Protein AF-D0LLI3-F1 (afdb_monomer_lite)

Secondary structure (DSSP, 8-state):
------------------PPPPTTHHHHHHHHHHHHHHHHHTTT---------------------------------------------------PPP------------------------PPPPPP-HHHHHHHHHHHHHHHHHHHHHHHHHHHHHHHHHHHHHHHHHS-TTSTT-S--TTS-TTS-----B-PPTTTTPPPPPTTS-SEEEEEES-HHHHHHHHHHHTT-HHHH--TT-EEEEE----SS--GGGSSS--HHHHHHHHHHHHHTT-SEEEEE---SS-HHHHHHHTSHHHHHHHTTPEEE---GGGEEEEE-TT-SS-SEEEEE-GGGTT--EEEEEEEEEEETTTEEESHHHHGGGGB-SSGGGGGGGHHHHHHHHHHH---SEEEEEEEEEE-SSTTT---GGGEEEEEEEEEES-HHHHHHHIIIIIS--TTSPPPTHHHHHHHTTS--S-GGGS-EEEEEE-

Structure (mmCIF, N/CA/C/O backbone):
data_AF-D0LLI3-F1
#
_entry.id   AF-D0LLI3-F1
#
loop_
_atom_site.group_PDB
_atom_site.id
_atom_site.type_symbol
_atom_site.label_atom_id
_atom_site.label_alt_id
_atom_site.label_comp_id
_atom_site.label_asym_id
_atom_site.label_entity_id
_atom_site.label_seq_id
_atom_site.pdbx_PDB_ins_code
_atom_site.Cartn_x
_atom_site.Cartn_y
_atom_site.Cartn_z
_atom_site.occupancy
_atom_site.B_iso_or_equiv
_atom_site.auth_seq_id
_atom_site.auth_comp_id
_atom_site.auth_asym_id
_atom_site.auth_atom_id
_atom_site.pdbx_PDB_model_num
ATOM 1 N N . MET A 1 1 ? -37.579 -16.967 -63.884 1.00 35.66 1 MET A N 1
ATOM 2 C CA . MET A 1 1 ? -38.031 -18.266 -63.327 1.00 35.66 1 MET A CA 1
ATOM 3 C C . MET A 1 1 ? -37.122 -18.547 -62.142 1.00 35.66 1 MET A C 1
ATOM 5 O O . MET A 1 1 ? -35.935 -18.631 -62.383 1.00 35.66 1 MET A O 1
ATOM 9 N N . SER A 1 2 ? -37.506 -18.550 -60.866 1.00 36.53 2 SER A N 1
ATOM 10 C CA . SER A 1 2 ? -38.772 -18.654 -60.116 1.00 36.53 2 SER A CA 1
ATOM 11 C C . SER A 1 2 ? -38.599 -17.762 -58.862 1.00 36.53 2 SER A C 1
ATOM 13 O O . SER A 1 2 ? -37.540 -17.845 -58.255 1.00 36.53 2 SER A O 1
ATOM 15 N N . LYS A 1 3 ? -39.423 -16.723 -58.608 1.00 37.22 3 LYS A N 1
ATOM 16 C CA . LYS A 1 3 ? -40.621 -16.699 -57.714 1.00 37.22 3 LYS A CA 1
ATOM 17 C C . LYS A 1 3 ? -40.335 -17.315 -56.329 1.00 37.22 3 LYS A C 1
ATOM 19 O O . LYS A 1 3 ? -39.860 -18.443 -56.312 1.00 37.22 3 LYS A O 1
ATOM 24 N N . ARG A 1 4 ? -40.670 -16.749 -55.162 1.00 38.72 4 ARG A N 1
ATOM 25 C CA . ARG A 1 4 ? -41.507 -15.624 -54.653 1.00 38.72 4 ARG A CA 1
ATOM 26 C C . ARG A 1 4 ? -41.406 -15.765 -53.091 1.00 38.72 4 ARG A C 1
ATOM 28 O O . ARG A 1 4 ? -40.987 -16.831 -52.657 1.00 38.72 4 ARG A O 1
ATOM 35 N N . ASP A 1 5 ? -41.628 -14.819 -52.180 1.00 38.09 5 ASP A N 1
ATOM 36 C CA . ASP A 1 5 ? -42.757 -13.908 -51.976 1.00 38.09 5 ASP A CA 1
ATOM 37 C C . ASP A 1 5 ? -42.374 -12.732 -51.053 1.00 38.09 5 ASP A C 1
ATOM 39 O O . ASP A 1 5 ? -41.508 -12.837 -50.180 1.00 38.09 5 ASP A O 1
ATOM 43 N N . ASP A 1 6 ? -43.093 -11.637 -51.278 1.00 40.72 6 ASP A N 1
ATOM 44 C CA . ASP A 1 6 ? -43.148 -10.378 -50.545 1.00 40.72 6 ASP A CA 1
ATOM 45 C C . ASP A 1 6 ? -43.890 -10.512 -49.197 1.00 40.72 6 ASP A C 1
ATOM 47 O O . ASP A 1 6 ? -44.783 -11.348 -49.061 1.00 40.72 6 ASP A O 1
ATOM 51 N N . ASN A 1 7 ? -43.648 -9.596 -48.248 1.00 30.84 7 ASN A N 1
ATOM 52 C CA . ASN A 1 7 ? -44.745 -8.713 -47.841 1.00 30.84 7 ASN A CA 1
ATOM 53 C C . ASN A 1 7 ? -44.299 -7.431 -47.125 1.00 30.84 7 ASN A C 1
ATOM 55 O O . ASN A 1 7 ? -43.418 -7.402 -46.269 1.00 30.84 7 ASN A O 1
ATOM 59 N N . ASN A 1 8 ? -44.986 -6.387 -47.562 1.00 32.47 8 ASN A N 1
ATOM 60 C CA . ASN A 1 8 ? -44.958 -4.973 -47.241 1.00 32.47 8 ASN A CA 1
ATOM 61 C C . ASN A 1 8 ? -45.683 -4.695 -45.909 1.00 32.47 8 ASN A C 1
ATOM 63 O O . ASN A 1 8 ? -46.640 -5.398 -45.606 1.00 32.47 8 ASN A O 1
ATOM 67 N N . ASP A 1 9 ? -45.302 -3.642 -45.177 1.00 30.06 9 ASP A N 1
ATOM 68 C CA . ASP A 1 9 ? -46.307 -2.647 -44.782 1.00 30.06 9 ASP A CA 1
ATOM 69 C C . ASP A 1 9 ? -45.708 -1.318 -44.300 1.00 30.06 9 ASP A C 1
ATOM 71 O O . ASP A 1 9 ? -44.849 -1.221 -43.424 1.00 30.06 9 ASP A O 1
ATOM 75 N N . THR A 1 10 ? -46.222 -0.281 -44.943 1.00 37.00 10 THR A N 1
ATOM 76 C CA . THR A 1 10 ? -46.045 1.151 -44.735 1.00 37.00 10 THR A CA 1
ATOM 77 C C . THR A 1 10 ? -46.859 1.656 -43.546 1.00 37.00 10 THR A C 1
ATOM 79 O O . THR A 1 10 ? -48.039 1.334 -43.452 1.00 37.00 10 THR A O 1
ATOM 82 N N . PHE A 1 11 ? -46.308 2.578 -42.748 1.00 28.00 11 PHE A N 1
ATOM 83 C CA . PHE A 1 11 ? -47.122 3.599 -42.078 1.00 28.00 11 PHE A CA 1
ATOM 84 C C . PHE A 1 11 ? -46.347 4.919 -41.940 1.00 28.00 11 PHE A C 1
ATOM 86 O O . PHE A 1 11 ? -45.358 5.018 -41.217 1.00 28.00 11 PHE A O 1
ATOM 93 N N . ASP A 1 12 ? -46.804 5.918 -42.696 1.00 36.88 12 ASP A N 1
ATOM 94 C CA . ASP A 1 12 ? -46.447 7.334 -42.602 1.00 36.88 12 ASP A CA 1
ATOM 95 C C . ASP A 1 12 ? -47.264 7.972 -41.467 1.00 36.88 12 ASP A C 1
ATOM 97 O O . ASP A 1 12 ? -48.487 7.828 -41.419 1.00 36.88 12 ASP A O 1
ATOM 101 N N . SER A 1 13 ? -46.605 8.716 -40.579 1.00 30.36 13 SER A N 1
ATOM 102 C CA . SER A 1 13 ? -47.267 9.778 -39.824 1.00 30.36 13 SER A CA 1
ATOM 103 C C . SER A 1 13 ? -46.287 10.906 -39.503 1.00 30.36 13 SER A C 1
ATOM 105 O O . SER A 1 13 ? -45.462 10.823 -38.592 1.00 30.36 13 SER A O 1
ATOM 107 N N . ARG A 1 14 ? -46.424 11.985 -40.273 1.00 40.09 14 ARG A N 1
ATOM 108 C CA . ARG A 1 14 ? -45.896 13.334 -40.037 1.00 40.09 14 ARG A CA 1
ATOM 109 C C . ARG A 1 14 ? -46.151 13.820 -38.602 1.00 40.09 14 ARG A C 1
ATOM 111 O O . ARG A 1 14 ? -47.298 13.846 -38.169 1.00 40.09 14 ARG A O 1
ATOM 118 N N . MET A 1 15 ? -45.125 14.380 -37.956 1.00 28.41 15 MET A N 1
ATOM 119 C CA . MET A 1 15 ? -45.279 15.432 -36.940 1.00 28.41 15 MET A CA 1
ATOM 120 C C . MET A 1 15 ? -44.133 16.457 -37.028 1.00 28.41 15 MET A C 1
ATOM 122 O O . MET A 1 15 ? -42.990 16.191 -36.680 1.00 28.41 15 MET A O 1
ATOM 126 N N . THR A 1 16 ? -44.498 17.615 -37.583 1.00 31.19 16 THR A N 1
ATOM 127 C CA . THR A 1 16 ? -44.145 18.992 -37.188 1.00 31.19 16 THR A CA 1
ATOM 128 C C . THR A 1 16 ? -42.716 19.333 -36.741 1.00 31.19 16 THR A C 1
ATOM 130 O O . THR A 1 16 ? -42.268 19.002 -35.647 1.00 31.19 16 THR A O 1
ATOM 133 N N . LEU A 1 17 ? -42.090 20.158 -37.588 1.00 41.16 17 LEU A N 1
ATOM 134 C CA . LEU A 1 17 ? -40.984 21.077 -37.317 1.00 41.16 17 LEU A CA 1
ATOM 135 C C . LEU A 1 17 ? -41.130 21.808 -35.968 1.00 41.16 17 LEU A C 1
ATOM 137 O O . LEU A 1 17 ? -42.088 22.550 -35.766 1.00 41.16 17 LEU A O 1
ATOM 141 N N . GLY A 1 18 ? -40.127 21.641 -35.106 1.00 29.42 18 GLY A N 1
ATOM 142 C CA . GLY A 1 18 ? -39.834 22.479 -33.943 1.00 29.42 18 GLY A CA 1
ATOM 143 C C . GLY A 1 18 ? -38.375 22.941 -34.011 1.00 29.42 18 GLY A C 1
ATOM 144 O O . GLY A 1 18 ? -37.487 22.179 -34.393 1.00 29.42 18 GLY A O 1
ATOM 145 N N . GLU A 1 19 ? -38.161 24.220 -33.734 1.00 36.53 19 GLU A N 1
ATOM 146 C CA . GLU A 1 19 ? -36.972 25.029 -34.009 1.00 36.53 19 GLU A CA 1
ATOM 147 C C . GLU A 1 19 ? -35.655 24.475 -33.424 1.00 36.53 19 GLU A C 1
ATOM 149 O O . GLU A 1 19 ? -35.576 24.059 -32.269 1.00 36.53 19 GLU A O 1
ATOM 154 N N . ARG A 1 20 ? -34.577 24.515 -34.225 1.00 38.81 20 ARG A N 1
ATOM 155 C CA . ARG A 1 20 ? -33.202 24.231 -33.773 1.00 38.81 20 ARG A CA 1
ATOM 156 C C . ARG A 1 20 ? -32.602 25.485 -33.114 1.00 38.81 20 ARG A C 1
ATOM 158 O O . ARG A 1 20 ? -32.649 26.544 -33.742 1.00 38.81 20 ARG A O 1
ATOM 165 N N . PRO A 1 21 ? -31.961 25.396 -31.932 1.00 37.84 21 PRO A N 1
ATOM 166 C CA . PRO A 1 21 ? -31.249 26.529 -31.350 1.00 37.84 21 PRO A CA 1
ATOM 167 C C . PRO A 1 21 ? -30.024 26.906 -32.192 1.00 37.84 21 PRO A C 1
ATOM 169 O O . PRO A 1 21 ? -29.335 26.056 -32.758 1.00 37.84 21 PRO A O 1
ATOM 172 N N . SER A 1 22 ? -29.773 28.209 -32.274 1.00 46.94 22 SER A N 1
ATOM 173 C CA . SER A 1 22 ? -28.801 28.850 -33.151 1.00 46.94 22 SER A CA 1
ATOM 174 C C . SER A 1 22 ? -27.351 28.416 -32.893 1.00 46.94 22 SER A C 1
ATOM 176 O O . SER A 1 22 ? -26.806 28.493 -31.792 1.00 46.94 22 SER A O 1
ATOM 178 N N . ASN A 1 23 ? -26.696 28.023 -33.985 1.00 59.44 23 ASN A N 1
ATOM 179 C CA . ASN A 1 23 ? -25.307 27.582 -34.105 1.00 59.44 23 ASN A CA 1
ATOM 180 C C . ASN A 1 23 ? -24.288 28.737 -33.950 1.00 59.44 23 ASN A C 1
ATOM 182 O O . ASN A 1 23 ? -23.355 28.865 -34.735 1.00 59.44 23 ASN A O 1
ATOM 186 N N . LYS A 1 24 ? -24.494 29.642 -32.984 1.00 53.47 24 LYS A N 1
ATOM 187 C CA . LYS A 1 24 ? -23.617 30.807 -32.776 1.00 53.47 24 LYS A CA 1
ATOM 188 C C . LYS A 1 24 ? -22.540 30.517 -31.730 1.00 53.47 24 LYS A C 1
ATOM 190 O O . LYS A 1 24 ? -21.376 30.800 -31.971 1.00 53.47 24 LYS A O 1
ATOM 195 N N . ALA A 1 25 ? -22.896 29.846 -30.633 1.00 48.28 25 ALA A N 1
ATOM 196 C CA . ALA A 1 25 ? -21.952 29.496 -29.567 1.00 48.28 25 ALA A CA 1
ATOM 197 C C . ALA A 1 25 ? -20.926 28.428 -29.992 1.00 48.28 25 ALA A C 1
ATOM 199 O O . ALA A 1 25 ? -19.744 28.539 -29.670 1.00 48.28 25 ALA A O 1
ATOM 200 N N . ALA A 1 26 ? -21.354 27.425 -30.768 1.00 54.72 26 ALA A N 1
ATOM 201 C CA . ALA A 1 26 ? -20.454 26.393 -31.285 1.00 54.72 26 ALA A CA 1
ATOM 202 C C . ALA A 1 26 ? -19.483 26.951 -32.340 1.00 54.72 26 ALA A C 1
ATOM 204 O O . ALA A 1 26 ? -18.315 26.566 -32.367 1.00 54.72 26 ALA A O 1
ATOM 205 N N . GLN A 1 27 ? -19.931 27.920 -33.146 1.00 64.88 27 GLN A N 1
ATOM 206 C CA . GLN A 1 27 ? -19.074 28.599 -34.114 1.00 64.88 27 GLN A CA 1
ATOM 207 C C . GLN A 1 27 ? -18.045 29.506 -33.419 1.00 64.88 27 GLN A C 1
ATOM 209 O O . GLN A 1 27 ? -16.862 29.437 -33.737 1.00 64.88 27 GLN A O 1
ATOM 214 N N . THR A 1 28 ? -18.455 30.259 -32.389 1.00 68.00 28 THR A N 1
ATOM 215 C CA . THR A 1 28 ? -17.542 31.086 -31.580 1.00 68.00 28 THR A CA 1
ATOM 216 C C . THR A 1 28 ? -16.467 30.253 -30.875 1.00 68.00 28 THR A C 1
ATOM 218 O O . THR A 1 28 ? -15.308 30.663 -30.826 1.00 68.00 28 THR A O 1
ATOM 221 N N . ALA A 1 29 ? -16.809 29.059 -30.380 1.00 55.53 29 ALA A N 1
ATOM 222 C CA . ALA A 1 29 ? -15.833 28.149 -29.780 1.00 55.53 29 ALA A CA 1
ATOM 223 C C . ALA A 1 29 ? -14.831 27.604 -30.814 1.00 55.53 29 ALA A C 1
ATOM 225 O O . ALA A 1 29 ? -13.637 27.501 -30.532 1.00 55.53 29 ALA A O 1
ATOM 226 N N . LEU A 1 30 ? -15.293 27.300 -32.030 1.00 67.75 30 LEU A N 1
ATOM 227 C CA . LEU A 1 30 ? -14.432 26.807 -33.105 1.00 67.75 30 LEU A CA 1
ATOM 228 C C . LEU A 1 30 ? -13.467 27.890 -33.616 1.00 67.75 30 LEU A C 1
ATOM 230 O O . LEU A 1 30 ? -12.306 27.598 -33.912 1.00 67.75 30 LEU A O 1
ATOM 234 N N . ASP A 1 31 ? -13.927 29.139 -33.679 1.00 75.31 31 ASP A N 1
ATOM 235 C CA . ASP A 1 31 ? -13.117 30.277 -34.113 1.00 75.31 31 ASP A CA 1
ATOM 236 C C . ASP A 1 31 ? -12.069 30.662 -33.051 1.00 75.31 31 ASP A C 1
ATOM 238 O O . ASP A 1 31 ? -10.921 30.946 -33.398 1.00 75.31 31 ASP A O 1
ATOM 242 N N . ALA A 1 32 ? -12.397 30.540 -31.758 1.00 62.16 32 ALA A N 1
ATOM 243 C CA . ALA A 1 32 ? -11.437 30.717 -30.664 1.00 62.16 32 ALA A CA 1
ATOM 244 C C . ALA A 1 32 ? -10.313 29.662 -30.691 1.00 62.16 32 ALA A C 1
ATOM 246 O O . ALA A 1 32 ? -9.138 29.992 -30.533 1.00 62.16 32 ALA A O 1
ATOM 247 N N . VAL A 1 33 ? -10.644 28.397 -30.974 1.00 66.62 33 VAL A N 1
ATOM 248 C CA . VAL A 1 33 ? -9.648 27.316 -31.104 1.00 66.62 33 VAL A CA 1
ATOM 249 C C . VAL A 1 33 ? -8.733 27.532 -32.316 1.00 66.62 33 VAL A C 1
ATOM 251 O O . VAL A 1 33 ? -7.535 27.242 -32.252 1.00 66.62 33 VAL A O 1
ATOM 254 N N . LYS A 1 34 ? -9.261 28.079 -33.418 1.00 72.06 34 LYS A N 1
ATOM 255 C CA . LYS A 1 34 ? -8.455 28.439 -34.595 1.00 72.06 34 LYS A CA 1
ATOM 256 C C . LYS A 1 34 ? -7.535 29.633 -34.327 1.00 72.06 34 LYS A C 1
ATOM 258 O O . LYS A 1 34 ? -6.388 29.593 -34.765 1.00 72.06 34 LYS A O 1
ATOM 263 N N . ALA A 1 35 ? -7.991 30.638 -33.577 1.00 70.00 35 ALA A N 1
ATOM 264 C CA . ALA A 1 35 ? -7.173 31.791 -33.195 1.00 70.00 35 ALA A CA 1
ATOM 265 C C . ALA A 1 35 ? -6.000 31.397 -32.277 1.00 70.00 35 ALA A C 1
ATOM 267 O O . ALA A 1 35 ? -4.876 31.847 -32.488 1.00 70.00 35 ALA A O 1
ATOM 268 N N . ILE A 1 36 ? -6.225 30.481 -31.326 1.00 62.50 36 ILE A N 1
ATOM 269 C CA . ILE A 1 36 ? -5.171 29.964 -30.435 1.00 62.50 36 ILE A CA 1
ATOM 270 C C . ILE A 1 36 ? -4.112 29.180 -31.226 1.00 62.50 36 ILE A C 1
ATOM 272 O O . ILE A 1 36 ? -2.918 29.373 -31.024 1.00 62.50 36 ILE A O 1
ATOM 276 N N . ARG A 1 37 ? -4.529 28.352 -32.193 1.00 60.56 37 ARG A N 1
ATOM 277 C CA . ARG A 1 37 ? -3.596 27.620 -33.071 1.00 60.56 37 ARG A CA 1
ATOM 278 C C . ARG A 1 37 ? -2.819 28.512 -34.041 1.00 60.56 37 ARG A C 1
ATOM 280 O O . ARG A 1 37 ? -1.744 28.111 -34.479 1.00 60.56 37 ARG A O 1
ATOM 287 N N . ALA A 1 38 ? -3.359 29.671 -34.409 1.00 61.62 38 ALA A N 1
ATOM 288 C CA . ALA A 1 38 ? -2.647 30.646 -35.230 1.00 61.62 38 ALA A CA 1
ATOM 289 C C . ALA A 1 38 ? -1.580 31.390 -34.408 1.00 61.62 38 ALA A C 1
ATOM 291 O O . ALA A 1 38 ? -0.468 31.565 -34.894 1.00 61.62 38 ALA A O 1
ATOM 292 N N . ALA A 1 39 ? -1.877 31.725 -33.147 1.00 51.75 39 ALA A N 1
ATOM 293 C CA . ALA A 1 39 ? -0.941 32.395 -32.241 1.00 51.75 39 ALA A CA 1
ATOM 294 C C . ALA A 1 39 ? 0.268 31.524 -31.832 1.00 51.75 39 ALA A C 1
ATOM 296 O O . ALA A 1 39 ? 1.325 32.061 -31.510 1.00 51.75 39 ALA A O 1
ATOM 297 N N . ASP A 1 40 ? 0.135 30.195 -31.877 1.00 51.06 40 ASP A N 1
ATOM 298 C CA . ASP A 1 40 ? 1.229 29.257 -31.575 1.00 51.06 40 ASP A CA 1
ATOM 299 C C . ASP A 1 40 ? 2.187 29.038 -32.760 1.00 51.06 40 ASP A C 1
ATOM 301 O O . ASP A 1 40 ? 3.337 28.655 -32.567 1.00 51.06 40 ASP A O 1
ATOM 305 N N . LYS A 1 41 ? 1.750 29.313 -33.999 1.00 46.97 41 LYS A N 1
ATOM 306 C CA . LYS A 1 41 ? 2.580 29.133 -35.205 1.00 46.97 41 LYS A CA 1
ATOM 307 C C . LYS A 1 41 ? 3.554 30.282 -35.482 1.00 46.97 41 LYS A C 1
ATOM 309 O O . LYS A 1 41 ? 4.481 30.086 -36.263 1.00 46.97 41 LYS A O 1
ATOM 314 N N . ASP A 1 42 ? 3.376 31.437 -34.841 1.00 45.00 42 ASP A N 1
ATOM 315 C CA . ASP A 1 42 ? 4.243 32.613 -35.020 1.00 45.00 42 ASP A CA 1
ATOM 316 C C . ASP A 1 42 ? 5.396 32.701 -34.001 1.00 45.00 42 ASP A C 1
ATOM 318 O O . ASP A 1 42 ? 6.234 33.595 -34.100 1.00 45.00 42 ASP A O 1
ATOM 322 N N . LYS A 1 43 ? 5.503 31.761 -33.048 1.00 44.88 43 LYS A N 1
ATOM 323 C CA . LYS A 1 43 ? 6.607 31.745 -32.067 1.00 44.88 43 LYS A CA 1
ATOM 324 C C . LYS A 1 43 ? 7.895 31.068 -32.549 1.00 44.88 43 LYS A C 1
ATOM 326 O O . LYS A 1 43 ? 8.932 31.273 -31.928 1.00 44.88 43 LYS A O 1
ATOM 331 N N . ASP A 1 44 ? 7.868 30.362 -33.680 1.00 44.09 44 ASP A N 1
ATOM 332 C CA . ASP A 1 44 ? 9.023 29.611 -34.206 1.00 44.09 44 ASP A CA 1
ATOM 333 C C . ASP A 1 44 ? 9.841 30.360 -35.282 1.00 44.09 44 ASP A C 1
ATOM 335 O O . ASP A 1 44 ? 10.590 29.749 -36.049 1.00 44.09 44 ASP A O 1
ATOM 339 N N . LYS A 1 45 ? 9.749 31.696 -35.365 1.00 42.75 45 LYS A N 1
ATOM 340 C CA . LYS A 1 45 ? 10.588 32.496 -36.280 1.00 42.75 45 LYS A CA 1
ATOM 341 C C . LYS A 1 45 ? 11.136 33.783 -35.650 1.00 42.75 45 LYS A C 1
ATOM 343 O O . LYS A 1 45 ? 10.569 34.847 -35.864 1.00 42.75 45 LYS A O 1
ATOM 348 N N . ALA A 1 46 ? 12.290 33.700 -34.979 1.00 35.22 46 ALA A N 1
ATOM 349 C CA . ALA A 1 46 ? 13.363 34.717 -35.004 1.00 35.22 46 ALA A CA 1
ATOM 350 C C . ALA A 1 46 ? 14.642 34.211 -34.282 1.00 35.22 46 ALA A C 1
ATOM 352 O O . ALA A 1 46 ? 14.530 33.352 -33.411 1.00 35.22 46 ALA A O 1
ATOM 353 N N . PRO A 1 47 ? 15.852 34.684 -34.658 1.00 38.06 47 PRO A N 1
ATOM 354 C CA . PRO A 1 47 ? 17.093 33.914 -34.543 1.00 38.06 47 PRO A CA 1
ATOM 355 C C . PRO A 1 47 ? 17.968 34.250 -33.322 1.00 38.06 47 PRO A C 1
ATOM 357 O O . PRO A 1 47 ? 17.826 35.284 -32.676 1.00 38.06 47 PRO A O 1
ATOM 360 N N . ALA A 1 48 ? 18.931 33.361 -33.065 1.00 43.88 48 ALA A N 1
ATOM 361 C CA . ALA A 1 48 ? 19.997 33.513 -32.082 1.00 43.88 48 ALA A CA 1
ATOM 362 C C . ALA A 1 48 ? 21.041 34.571 -32.490 1.00 43.88 48 ALA A C 1
ATOM 364 O O . ALA A 1 48 ? 21.604 34.474 -33.579 1.00 43.88 48 ALA A O 1
ATOM 365 N N . SER A 1 49 ? 21.378 35.496 -31.580 1.00 35.12 49 SER A N 1
ATOM 366 C CA . SER A 1 49 ? 22.725 36.086 -31.471 1.00 35.12 49 SER A CA 1
ATOM 367 C C . SER A 1 49 ? 22.927 36.895 -30.177 1.00 35.12 49 SER A C 1
ATOM 369 O O . SER A 1 49 ? 22.154 37.806 -29.901 1.00 35.12 49 SER A O 1
ATOM 371 N N . ALA A 1 50 ? 24.022 36.573 -29.479 1.00 32.28 50 ALA A N 1
ATOM 372 C CA . ALA A 1 50 ? 24.962 37.440 -28.753 1.00 32.28 50 ALA A CA 1
ATOM 373 C C . ALA A 1 50 ? 24.461 38.506 -27.751 1.00 32.28 50 ALA A C 1
ATOM 375 O O . ALA A 1 50 ? 23.912 39.531 -28.141 1.00 32.28 50 ALA A O 1
ATOM 376 N N . ALA A 1 51 ? 24.880 38.357 -26.489 1.00 30.81 51 ALA A N 1
ATOM 377 C CA . ALA A 1 51 ? 25.499 39.449 -25.733 1.00 30.81 51 ALA A CA 1
ATOM 378 C C . ALA A 1 51 ? 26.382 38.884 -24.609 1.00 30.81 51 ALA A C 1
ATOM 380 O O . ALA A 1 51 ? 25.936 38.131 -23.746 1.00 30.81 51 ALA A O 1
ATOM 381 N N . ASP A 1 52 ? 27.649 39.253 -24.710 1.00 29.77 52 ASP A N 1
ATOM 382 C CA . ASP A 1 52 ? 28.766 38.996 -23.818 1.00 29.77 52 ASP A CA 1
ATOM 383 C C . ASP A 1 52 ? 28.803 39.996 -22.643 1.00 29.77 52 ASP A C 1
ATOM 385 O O . ASP A 1 52 ? 28.270 41.102 -22.741 1.00 29.77 52 ASP A O 1
ATOM 389 N N . ALA A 1 53 ? 29.597 39.621 -21.637 1.00 30.83 53 ALA A N 1
ATOM 390 C CA . ALA A 1 53 ? 30.448 40.472 -20.795 1.00 30.83 53 ALA A CA 1
ATOM 391 C C . ALA A 1 53 ? 29.967 41.115 -19.467 1.00 30.83 53 ALA A C 1
ATOM 393 O O . ALA A 1 53 ? 28.958 41.811 -19.376 1.00 30.83 53 ALA A O 1
ATOM 394 N N . ALA A 1 54 ? 30.920 40.994 -18.518 1.00 29.98 54 ALA A N 1
ATOM 395 C CA . ALA A 1 54 ? 31.243 41.780 -17.312 1.00 29.98 54 ALA A CA 1
ATOM 396 C C . ALA A 1 54 ? 30.693 41.254 -15.965 1.00 29.98 54 ALA A C 1
ATOM 398 O O . ALA A 1 54 ? 29.489 41.152 -15.789 1.00 29.98 54 ALA A O 1
ATOM 399 N N . ASN A 1 55 ? 31.480 40.984 -14.911 1.00 37.44 55 ASN A N 1
ATOM 400 C CA . ASN A 1 55 ? 32.934 40.990 -14.632 1.00 37.44 55 ASN A CA 1
ATOM 401 C C . ASN A 1 55 ? 33.151 40.307 -13.231 1.00 37.44 55 ASN A C 1
ATOM 403 O O . ASN A 1 55 ? 32.151 39.905 -12.634 1.00 37.44 55 ASN A O 1
ATOM 407 N N . PRO A 1 56 ? 34.375 40.142 -12.666 1.00 53.22 56 PRO A N 1
ATOM 408 C CA . PRO A 1 56 ? 34.748 39.029 -11.783 1.00 53.22 56 PRO A CA 1
ATOM 409 C C . PRO A 1 56 ? 35.171 39.493 -10.367 1.00 53.22 56 PRO A C 1
ATOM 411 O O . PRO A 1 56 ? 35.251 40.687 -10.101 1.00 53.22 56 PRO A O 1
ATOM 414 N N . SER A 1 57 ? 35.523 38.553 -9.480 1.00 31.83 57 SER A N 1
ATOM 415 C CA . SER A 1 57 ? 36.660 38.681 -8.536 1.00 31.83 57 SER A CA 1
ATOM 416 C C . SER A 1 57 ? 36.791 37.429 -7.653 1.00 31.83 57 SER A C 1
ATOM 418 O O . SER A 1 57 ? 35.857 37.105 -6.927 1.00 31.83 57 SER A O 1
ATOM 420 N N . ALA A 1 58 ? 37.935 36.740 -7.766 1.00 32.34 58 ALA A N 1
ATOM 421 C CA . ALA A 1 58 ? 38.950 36.493 -6.719 1.00 32.34 58 ALA A CA 1
ATOM 422 C C . ALA A 1 58 ? 38.618 35.308 -5.781 1.00 32.34 58 ALA A C 1
ATOM 424 O O . ALA A 1 58 ? 37.639 35.365 -5.052 1.00 32.34 58 ALA A O 1
ATOM 425 N N . ASP A 1 59 ? 39.240 34.129 -5.880 1.00 31.75 59 ASP A N 1
ATOM 426 C CA . ASP A 1 59 ? 40.659 33.708 -5.763 1.00 31.75 59 ASP A CA 1
ATOM 427 C C . ASP A 1 59 ? 41.075 33.332 -4.322 1.00 31.75 59 ASP A C 1
ATOM 429 O O . ASP A 1 59 ? 40.668 33.974 -3.357 1.00 31.75 59 ASP A O 1
ATOM 433 N N . ALA A 1 60 ? 41.910 32.285 -4.258 1.00 29.25 60 ALA A N 1
ATOM 434 C CA . ALA A 1 60 ? 42.607 31.642 -3.139 1.00 29.25 60 ALA A CA 1
ATOM 435 C C . ALA A 1 60 ? 41.731 30.884 -2.112 1.00 29.25 60 ALA A C 1
ATOM 437 O O . ALA A 1 60 ? 40.810 31.425 -1.522 1.00 29.25 60 ALA A O 1
ATOM 438 N N . GLY A 1 61 ? 41.928 29.596 -1.812 1.00 26.34 61 GLY A N 1
ATOM 439 C CA . GLY A 1 61 ? 43.140 28.782 -1.868 1.00 26.34 61 GLY A CA 1
ATOM 440 C C . GLY A 1 61 ? 43.674 28.574 -0.449 1.00 26.34 61 GLY A C 1
ATOM 441 O O . GLY A 1 61 ? 44.187 29.521 0.127 1.00 26.34 61 GLY A O 1
ATOM 442 N N . ALA A 1 62 ? 43.546 27.360 0.099 1.00 28.42 62 ALA A N 1
ATOM 443 C CA . ALA A 1 62 ? 44.527 26.705 0.979 1.00 28.42 62 ALA A CA 1
ATOM 444 C C . ALA A 1 62 ? 43.937 25.438 1.618 1.00 28.42 62 ALA A C 1
ATOM 446 O O . ALA A 1 62 ? 42.910 25.462 2.292 1.00 28.42 62 ALA A O 1
ATOM 447 N N . ALA A 1 63 ? 44.648 24.334 1.417 1.00 29.73 63 ALA A N 1
ATOM 448 C CA . ALA A 1 63 ? 44.552 23.109 2.193 1.00 29.73 63 ALA A CA 1
ATOM 449 C C . ALA A 1 63 ? 45.317 23.248 3.524 1.00 29.73 63 ALA A C 1
ATOM 451 O O . ALA A 1 63 ? 46.319 23.959 3.566 1.00 29.73 63 ALA A O 1
ATOM 452 N N . SER A 1 64 ? 44.912 22.521 4.572 1.00 29.12 64 SER A N 1
ATOM 453 C CA . SER A 1 64 ? 45.811 21.703 5.421 1.00 29.12 64 SER A CA 1
ATOM 454 C C . SER A 1 64 ? 45.080 21.042 6.607 1.00 29.12 64 SER A C 1
ATOM 456 O O . SER A 1 64 ? 44.480 21.691 7.453 1.00 29.12 64 SER A O 1
ATOM 458 N N . THR A 1 65 ? 45.099 19.708 6.567 1.00 29.42 65 THR A N 1
ATOM 459 C CA . THR A 1 65 ? 45.481 18.726 7.605 1.00 29.42 65 THR A CA 1
ATOM 460 C C . THR A 1 65 ? 45.604 19.109 9.090 1.00 29.42 65 THR A C 1
ATOM 462 O O . THR A 1 65 ? 46.335 20.021 9.446 1.00 29.42 65 THR A O 1
ATOM 465 N N . GLU A 1 66 ? 45.007 18.221 9.905 1.00 30.52 66 GLU A N 1
ATOM 466 C CA . GLU A 1 66 ? 45.514 17.561 11.131 1.00 30.52 66 GLU A CA 1
ATOM 467 C C . GLU A 1 66 ? 46.169 18.387 12.256 1.00 30.52 66 GLU A C 1
ATOM 469 O O . GLU A 1 66 ? 47.229 18.970 12.078 1.00 30.52 66 GLU A O 1
ATOM 474 N N . ALA A 1 67 ? 45.653 18.248 13.486 1.00 27.53 67 ALA A N 1
ATOM 475 C CA . ALA A 1 67 ? 46.292 17.434 14.534 1.00 27.53 67 ALA A CA 1
ATOM 476 C C . ALA A 1 67 ? 45.562 17.541 15.889 1.00 27.53 67 ALA A C 1
ATOM 478 O O . ALA A 1 67 ? 45.032 18.579 16.274 1.00 27.53 67 ALA A O 1
ATOM 479 N N . ARG A 1 68 ? 45.574 16.409 16.598 1.00 30.67 68 ARG A N 1
ATOM 480 C CA . ARG A 1 68 ? 45.192 16.184 18.000 1.00 30.67 68 ARG A CA 1
ATOM 481 C C . ARG A 1 68 ? 46.068 16.983 18.973 1.00 30.67 68 ARG A C 1
ATOM 483 O O . ARG A 1 68 ? 47.255 17.096 18.705 1.00 30.67 68 ARG A O 1
ATOM 490 N N . THR A 1 69 ? 45.538 17.282 20.163 1.00 30.30 69 THR A N 1
ATOM 491 C CA . THR A 1 69 ? 46.204 16.987 21.452 1.00 30.30 69 THR A CA 1
ATOM 492 C C . THR A 1 69 ? 45.190 16.935 22.594 1.00 30.30 69 THR A C 1
ATOM 494 O O . THR A 1 69 ? 44.335 17.810 22.717 1.00 30.30 69 THR A O 1
ATOM 497 N N . ASP A 1 70 ? 45.342 15.901 23.416 1.00 29.16 70 ASP A N 1
ATOM 498 C CA . ASP A 1 70 ? 44.738 15.681 24.728 1.00 29.16 70 ASP A CA 1
ATOM 499 C C . ASP A 1 70 ? 45.180 16.729 25.768 1.00 29.16 70 ASP A C 1
ATOM 501 O O . ASP A 1 70 ? 46.323 17.180 25.728 1.00 29.16 70 ASP A O 1
ATOM 505 N N . SER A 1 71 ? 44.348 16.998 26.781 1.00 30.86 71 SER A N 1
ATOM 506 C CA . SER A 1 71 ? 44.765 16.872 28.189 1.00 30.86 71 SER A CA 1
ATOM 507 C C . SER A 1 71 ? 43.551 16.833 29.129 1.00 30.86 71 SER A C 1
ATOM 509 O O . SER A 1 71 ? 42.474 17.345 28.827 1.00 30.86 71 SER A O 1
ATOM 511 N N . ALA A 1 72 ? 43.740 16.144 30.250 1.00 28.42 72 ALA A N 1
ATOM 512 C CA . ALA A 1 72 ? 42.764 15.812 31.275 1.00 28.42 72 ALA A CA 1
ATOM 513 C C . ALA A 1 72 ? 43.117 16.479 32.622 1.00 28.42 72 ALA A C 1
ATOM 515 O O . ALA A 1 72 ? 44.250 16.925 32.793 1.00 28.42 72 ALA A O 1
ATOM 516 N N . ALA A 1 73 ? 42.174 16.363 33.575 1.00 28.55 73 ALA A N 1
ATOM 517 C CA . ALA A 1 73 ? 42.286 16.583 35.033 1.00 28.55 73 ALA A CA 1
ATOM 518 C C . ALA A 1 73 ? 42.263 18.073 35.472 1.00 28.55 73 ALA A C 1
ATOM 520 O O . ALA A 1 73 ? 42.719 18.926 34.727 1.00 28.55 73 ALA A O 1
ATOM 521 N N . GLU A 1 74 ? 41.676 18.530 36.588 1.00 28.73 74 GLU A N 1
ATOM 522 C CA . GLU A 1 74 ? 41.372 18.026 37.948 1.00 28.73 74 GLU A CA 1
ATOM 523 C C . GLU A 1 74 ? 40.142 18.822 38.491 1.00 28.73 74 GLU A C 1
ATOM 525 O O . GLU A 1 74 ? 39.902 19.937 38.038 1.00 28.73 74 GLU A O 1
ATOM 530 N N . ALA A 1 75 ? 39.164 18.252 39.210 1.00 29.36 75 ALA A N 1
ATOM 531 C CA . ALA A 1 75 ? 39.054 17.944 40.654 1.00 29.36 75 ALA A CA 1
ATOM 532 C C . ALA A 1 75 ? 38.693 19.125 41.604 1.00 29.36 75 ALA A C 1
ATOM 534 O O . ALA A 1 75 ? 39.357 20.152 41.595 1.00 29.36 75 ALA A O 1
ATOM 535 N N . GLN A 1 76 ? 37.692 18.859 42.474 1.00 28.92 76 GLN A N 1
ATOM 536 C CA . GLN A 1 76 ? 37.310 19.527 43.748 1.00 28.92 76 GLN A CA 1
ATOM 537 C C . GLN A 1 76 ? 36.829 20.995 43.687 1.00 28.92 76 GLN A C 1
ATOM 539 O O . GLN A 1 76 ? 37.310 21.779 42.892 1.00 28.92 76 GLN A O 1
ATOM 544 N N . GLY A 1 77 ? 35.873 21.482 44.484 1.00 26.36 77 GLY A N 1
ATOM 545 C CA . GLY A 1 77 ? 35.175 21.020 45.689 1.00 26.36 77 GLY A CA 1
ATOM 546 C C . GLY A 1 77 ? 34.737 22.267 46.490 1.00 26.36 77 GLY A C 1
ATOM 547 O O . GLY A 1 77 ? 35.393 23.295 46.354 1.00 26.36 77 GLY A O 1
ATOM 548 N N . ASP A 1 78 ? 33.692 22.136 47.324 1.00 30.34 78 ASP A N 1
ATOM 549 C CA . ASP A 1 78 ? 33.283 23.067 48.408 1.00 30.34 78 ASP A CA 1
ATOM 550 C C . ASP A 1 78 ? 32.795 24.481 48.012 1.00 30.34 78 ASP A C 1
ATOM 552 O O . ASP A 1 78 ? 33.163 25.015 46.975 1.00 30.34 78 ASP A O 1
ATOM 556 N N . LYS A 1 79 ? 32.006 25.229 48.791 1.00 31.91 79 LYS A N 1
ATOM 557 C CA . LYS A 1 79 ? 30.985 25.047 49.842 1.00 31.91 79 LYS A CA 1
ATOM 558 C C . LYS A 1 79 ? 30.589 26.479 50.253 1.00 31.91 79 LYS A C 1
ATOM 560 O O . LYS A 1 79 ? 31.456 27.345 50.271 1.00 31.91 79 LYS A O 1
ATOM 565 N N . ASP A 1 80 ? 29.324 26.625 50.630 1.00 32.56 80 ASP A N 1
ATOM 566 C CA . ASP A 1 80 ? 28.777 27.497 51.681 1.00 32.56 80 ASP A CA 1
ATOM 567 C C . ASP A 1 80 ? 28.848 29.042 51.613 1.00 32.56 80 ASP A C 1
ATOM 569 O O . ASP A 1 80 ? 29.725 29.657 51.010 1.00 32.56 80 ASP A O 1
ATOM 573 N N . ASP A 1 81 ? 27.872 29.587 52.355 1.00 34.69 81 ASP A N 1
ATOM 574 C CA . ASP A 1 81 ? 27.664 30.939 52.893 1.00 34.69 81 ASP A CA 1
ATOM 575 C C . ASP A 1 81 ? 27.146 32.049 51.972 1.00 34.69 81 ASP A C 1
ATOM 577 O O . ASP A 1 81 ? 27.548 32.192 50.822 1.00 34.69 81 ASP A O 1
ATOM 581 N N . ASP A 1 82 ? 26.355 33.015 52.434 1.00 35.59 82 ASP A N 1
ATOM 582 C CA . ASP A 1 82 ? 25.366 33.220 53.516 1.00 35.59 82 ASP A CA 1
ATOM 583 C C . ASP A 1 82 ? 25.092 34.741 53.466 1.00 35.59 82 ASP A C 1
ATOM 585 O O . ASP A 1 82 ? 25.933 35.509 52.984 1.00 35.59 82 ASP A O 1
ATOM 589 N N . GLY A 1 83 ? 23.945 35.208 53.969 1.00 28.58 83 GLY A N 1
ATOM 590 C CA . GLY A 1 83 ? 23.755 36.643 54.232 1.00 28.58 83 GLY A CA 1
ATOM 591 C C . GLY A 1 83 ? 22.310 37.142 54.224 1.00 28.58 83 GLY A C 1
ATOM 592 O O . GLY A 1 83 ? 21.838 37.619 53.194 1.00 28.58 83 GLY A O 1
ATOM 593 N N . ASP A 1 84 ? 21.614 36.969 55.355 1.00 34.75 84 ASP A N 1
ATOM 594 C CA . ASP A 1 84 ? 21.146 38.027 56.290 1.00 34.75 84 ASP A CA 1
ATOM 595 C C . ASP A 1 84 ? 20.936 39.470 55.729 1.00 34.75 84 ASP A C 1
ATOM 597 O O . ASP A 1 84 ? 21.698 39.924 54.884 1.00 34.75 84 ASP A O 1
ATOM 601 N N . SER A 1 85 ? 19.994 40.323 56.162 1.00 34.91 85 SER A N 1
ATOM 602 C CA . SER A 1 85 ? 19.325 40.446 57.463 1.00 34.91 85 SER A CA 1
ATOM 603 C C . SER A 1 85 ? 18.184 41.511 57.462 1.00 34.91 85 SER A C 1
ATOM 605 O O . SER A 1 85 ? 18.070 42.327 56.546 1.00 34.91 85 SER A O 1
ATOM 607 N N . ASP A 1 86 ? 17.405 41.490 58.557 1.00 33.72 86 ASP A N 1
ATOM 608 C CA . ASP A 1 86 ? 16.797 42.596 59.343 1.00 33.72 86 ASP A CA 1
ATOM 609 C C . ASP A 1 86 ? 15.524 43.385 58.940 1.00 33.72 86 ASP A C 1
ATOM 611 O O . ASP A 1 86 ? 15.467 44.091 57.934 1.00 33.72 86 ASP A O 1
ATOM 615 N N . GLY A 1 87 ? 14.580 43.438 59.905 1.00 31.33 87 GLY A N 1
ATOM 616 C CA . GLY A 1 87 ? 14.064 44.720 60.430 1.00 31.33 87 GLY A CA 1
ATOM 617 C C . GLY A 1 87 ? 12.553 44.860 60.707 1.00 31.33 87 GLY A C 1
ATOM 618 O O . GLY A 1 87 ? 11.786 45.121 59.787 1.00 31.33 87 GLY A O 1
ATOM 619 N N . GLU A 1 88 ? 12.160 44.780 61.989 1.00 35.28 88 GLU A N 1
ATOM 620 C CA . GLU A 1 88 ? 10.874 45.169 62.637 1.00 35.28 88 GLU A CA 1
ATOM 621 C C . GLU A 1 88 ? 10.476 46.660 62.368 1.00 35.28 88 GLU A C 1
ATOM 623 O O . GLU A 1 88 ? 11.318 47.444 61.943 1.00 35.28 88 GLU A O 1
ATOM 628 N N . ASP A 1 89 ? 9.242 47.185 62.528 1.00 36.38 89 ASP A N 1
ATOM 629 C CA . ASP A 1 89 ? 8.405 47.200 63.743 1.00 36.38 89 ASP A CA 1
ATOM 630 C C . ASP A 1 89 ? 6.985 47.840 63.539 1.00 36.38 89 ASP A C 1
ATOM 632 O O . ASP A 1 89 ? 6.806 48.775 62.757 1.00 36.38 89 ASP A O 1
ATOM 636 N N . ASP A 1 90 ? 6.018 47.320 64.311 1.00 36.44 90 ASP A N 1
ATOM 637 C CA . ASP A 1 90 ? 4.843 47.882 65.033 1.00 36.44 90 ASP A CA 1
ATOM 638 C C . ASP A 1 90 ? 3.803 48.910 64.462 1.00 36.44 90 ASP A C 1
ATOM 640 O O . ASP A 1 90 ? 4.109 50.075 64.190 1.00 36.44 90 ASP A O 1
ATOM 644 N N . ARG A 1 91 ? 2.501 48.519 64.480 1.00 33.94 91 ARG A N 1
ATOM 645 C CA . ARG A 1 91 ? 1.373 49.097 65.288 1.00 33.94 91 ARG A CA 1
ATOM 646 C C . ARG A 1 91 ? -0.043 48.941 64.681 1.00 33.94 91 ARG A C 1
ATOM 648 O O . ARG A 1 91 ? -0.334 49.482 63.620 1.00 33.94 91 ARG A O 1
ATOM 655 N N . GLY A 1 92 ? -0.982 48.417 65.490 1.00 29.84 92 GLY A N 1
ATOM 656 C CA . GLY A 1 92 ? -2.262 49.114 65.749 1.00 29.84 92 GLY A CA 1
ATOM 657 C C . GLY A 1 92 ? -3.623 48.460 65.412 1.00 29.84 92 GLY A C 1
ATOM 658 O O . GLY A 1 92 ? -4.101 48.565 64.290 1.00 29.84 92 GLY A O 1
ATOM 659 N N . ALA A 1 93 ? -4.314 48.036 66.484 1.00 33.12 93 ALA A N 1
ATOM 660 C CA . ALA A 1 93 ? -5.750 48.219 66.798 1.00 33.12 93 ALA A CA 1
ATOM 661 C C . ALA A 1 93 ? -6.815 47.136 66.466 1.00 33.12 93 ALA A C 1
ATOM 663 O O . ALA A 1 93 ? -7.117 46.799 65.325 1.00 33.12 93 ALA A O 1
ATOM 664 N N . GLU A 1 94 ? -7.450 46.694 67.561 1.00 36.03 94 GLU A N 1
ATOM 665 C CA . GLU A 1 94 ? -8.592 45.787 67.746 1.00 36.03 94 GLU A CA 1
ATOM 666 C C . GLU A 1 94 ? -9.951 46.384 67.327 1.00 36.03 94 GLU A C 1
ATOM 668 O O . GLU A 1 94 ? -10.164 47.589 67.473 1.00 36.03 94 GLU A O 1
ATOM 673 N N . HIS A 1 95 ? -10.939 45.534 66.994 1.00 35.72 95 HIS A N 1
ATOM 674 C CA . HIS A 1 95 ? -12.362 45.848 67.204 1.00 35.72 95 HIS A CA 1
ATOM 675 C C . HIS A 1 95 ? -13.234 44.618 67.524 1.00 35.72 95 HIS A C 1
ATOM 677 O O . HIS A 1 95 ? -13.144 43.564 66.900 1.00 35.72 95 HIS A O 1
ATOM 683 N N . ALA A 1 96 ? -14.073 44.811 68.545 1.00 37.56 96 ALA A N 1
ATOM 684 C CA . ALA A 1 96 ? -14.943 43.868 69.246 1.00 37.56 96 ALA A CA 1
ATOM 685 C C . ALA A 1 96 ? -16.369 43.773 68.632 1.00 37.56 96 ALA A C 1
ATOM 687 O O . ALA A 1 96 ? -16.723 44.599 67.788 1.00 37.56 96 ALA A O 1
ATOM 688 N N . PRO A 1 97 ? -17.226 42.818 69.062 1.00 43.72 97 PRO A N 1
ATOM 689 C CA . PRO A 1 97 ? -18.595 42.653 68.560 1.00 43.72 97 PRO A CA 1
ATOM 690 C C . PRO A 1 97 ? -19.633 43.414 69.414 1.00 43.72 97 PRO A C 1
ATOM 692 O O . PRO A 1 97 ? -19.386 43.658 70.598 1.00 43.72 97 PRO A O 1
ATOM 695 N N . PRO A 1 98 ? -20.835 43.737 68.892 1.00 49.19 98 PRO A N 1
ATOM 696 C CA . PRO A 1 98 ? -21.861 44.389 69.695 1.00 49.19 98 PRO A CA 1
ATOM 697 C C . PRO A 1 98 ? -22.887 43.409 70.285 1.00 49.19 98 PRO A C 1
ATOM 699 O O . PRO A 1 98 ? -23.412 42.516 69.620 1.00 49.19 98 PRO A O 1
ATOM 702 N N . THR A 1 99 ? -23.239 43.674 71.542 1.00 33.78 99 THR A N 1
ATOM 703 C CA . THR A 1 99 ? -24.504 43.299 72.188 1.00 33.78 99 THR A CA 1
ATOM 704 C C . THR A 1 99 ? -25.291 44.582 72.472 1.00 33.78 99 THR A C 1
ATOM 706 O O . THR A 1 99 ? -24.694 45.610 72.788 1.00 33.78 99 THR A O 1
ATOM 709 N N . VAL A 1 100 ? -26.626 44.541 72.396 1.00 39.69 100 VAL A N 1
ATOM 710 C CA . VAL A 1 100 ? -27.510 45.616 72.889 1.00 39.69 100 VAL A CA 1
ATOM 711 C C . VAL A 1 100 ? -28.601 45.016 73.779 1.00 39.69 100 VAL A C 1
ATOM 713 O O . VAL A 1 100 ? -29.157 43.958 73.491 1.00 39.69 100 VAL A O 1
ATOM 716 N N . LYS A 1 101 ? -28.855 45.714 74.891 1.00 31.67 101 LYS A N 1
ATOM 717 C CA . LYS A 1 101 ? -29.736 45.399 76.023 1.00 31.67 101 LYS A CA 1
ATOM 718 C C . LYS A 1 101 ? -31.063 46.187 75.984 1.00 31.67 101 LYS A C 1
ATOM 720 O O . LYS A 1 101 ? -31.079 47.332 75.560 1.00 31.67 101 LYS A O 1
ATOM 725 N N . HIS A 1 102 ? -32.089 45.557 76.575 1.00 31.11 102 HIS A N 1
ATOM 726 C CA . HIS A 1 102 ? -33.186 46.038 77.452 1.00 31.11 102 HIS A CA 1
ATOM 727 C C . HIS A 1 102 ? -34.128 47.214 77.115 1.00 31.11 102 HIS A C 1
ATOM 729 O O . HIS A 1 102 ? -33.689 48.342 76.939 1.00 31.11 102 HIS A O 1
ATOM 735 N N . ALA A 1 103 ? -35.439 46.948 77.296 1.00 31.05 103 ALA A N 1
ATOM 736 C CA . ALA A 1 103 ? -36.417 47.584 78.226 1.00 31.05 103 ALA A CA 1
ATOM 737 C C . ALA A 1 103 ? -37.860 47.360 77.684 1.00 31.05 103 ALA A C 1
ATOM 739 O O . ALA A 1 103 ? -38.036 47.376 76.476 1.00 31.05 103 ALA A O 1
ATOM 740 N N . ALA A 1 1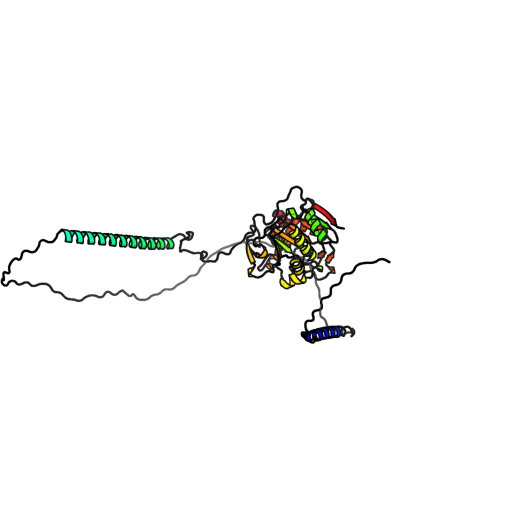04 ? -38.968 47.182 78.417 1.00 29.14 104 ALA A N 1
ATOM 741 C CA . ALA A 1 104 ? -39.309 47.081 79.839 1.00 29.14 104 ALA A CA 1
ATOM 742 C C . ALA A 1 104 ? -40.816 46.703 79.975 1.00 29.14 104 ALA A C 1
ATOM 744 O O . ALA A 1 104 ? -41.552 46.774 78.991 1.00 29.14 104 ALA A O 1
ATOM 745 N N . LYS A 1 105 ? -41.244 46.467 81.233 1.00 31.81 105 LYS A N 1
ATOM 746 C CA . LYS A 1 105 ? -42.609 46.445 81.835 1.00 31.81 105 LYS A CA 1
ATOM 747 C C . LYS A 1 105 ? -43.208 45.048 82.076 1.00 31.81 105 LYS A C 1
ATOM 749 O O . LYS A 1 105 ? -43.591 44.379 81.131 1.00 31.81 105 LYS A O 1
ATOM 754 N N . THR A 1 106 ? -43.136 44.448 83.275 1.00 30.73 106 THR A N 1
ATOM 755 C CA . THR A 1 106 ? -43.717 44.749 84.619 1.00 30.73 106 THR A CA 1
ATOM 756 C C . THR A 1 106 ? -45.243 44.655 84.704 1.00 30.73 106 THR A C 1
ATOM 758 O O . THR A 1 106 ? -45.928 45.490 84.120 1.00 30.73 106 THR A O 1
ATOM 761 N N . GLY A 1 107 ? -45.751 43.737 85.541 1.00 30.16 107 GLY A N 1
ATOM 762 C CA . GLY A 1 107 ? -47.091 43.843 86.133 1.00 30.16 107 GLY A CA 1
ATOM 763 C C . GLY A 1 107 ? -47.753 42.522 86.548 1.00 30.16 107 GLY A C 1
ATOM 764 O O . GLY A 1 107 ? -48.424 41.895 85.743 1.00 30.16 107 GLY A O 1
ATOM 765 N N . THR A 1 108 ? -47.634 42.165 87.826 1.00 31.84 108 THR A N 1
ATOM 766 C CA . THR A 1 108 ? -48.573 41.358 88.645 1.00 31.84 108 THR A CA 1
ATOM 767 C C . THR A 1 108 ? -48.337 41.778 90.102 1.00 31.84 108 THR A C 1
ATOM 769 O O . THR A 1 108 ? -47.207 42.192 90.380 1.00 31.84 108 THR A O 1
ATOM 772 N N . PRO A 1 109 ? -49.241 41.560 91.077 1.00 51.03 109 PRO A N 1
ATOM 773 C CA . PRO A 1 109 ? -50.693 41.300 91.049 1.00 51.03 109 PRO A CA 1
ATOM 774 C C . PRO A 1 109 ? -51.466 42.210 92.050 1.00 51.03 109 PRO A C 1
ATOM 776 O O . PRO A 1 109 ? -50.849 42.841 92.899 1.00 51.03 109 PRO A O 1
ATOM 779 N N . GLU A 1 110 ? -52.805 42.219 92.046 1.00 31.55 110 GLU A N 1
ATOM 780 C CA . GLU A 1 110 ? -53.564 42.559 93.267 1.00 31.55 110 GLU A CA 1
ATOM 781 C C . GLU A 1 110 ? -54.971 41.945 93.264 1.00 31.55 110 GLU A C 1
ATOM 783 O O . GLU A 1 110 ? -55.596 41.771 92.218 1.00 31.55 110 GLU A O 1
ATOM 788 N N . ALA A 1 111 ? -55.427 41.563 94.455 1.00 34.50 111 ALA A N 1
ATOM 789 C CA . ALA A 1 111 ? -56.628 40.794 94.741 1.00 34.50 111 ALA A CA 1
ATOM 790 C C . ALA A 1 111 ? -57.569 41.591 95.653 1.00 34.50 111 ALA A C 1
ATOM 792 O O . ALA A 1 111 ? -57.095 42.112 96.656 1.00 34.50 111 ALA A O 1
ATOM 793 N N . THR A 1 112 ? -58.886 41.559 95.393 1.00 31.95 112 THR A N 1
ATOM 794 C CA . THR A 1 112 ? -59.933 41.834 96.404 1.00 31.95 112 THR A CA 1
ATOM 795 C C . THR A 1 112 ? -61.260 41.124 96.034 1.00 31.95 112 THR A C 1
ATOM 797 O O . THR A 1 112 ? -61.649 41.172 94.867 1.00 31.95 112 THR A O 1
ATOM 800 N N . PRO A 1 113 ? -61.969 40.460 96.977 1.00 47.06 113 PRO A N 1
ATOM 801 C CA . PRO A 1 113 ? -63.281 39.802 96.780 1.00 47.06 113 PRO A CA 1
ATOM 802 C C . PRO A 1 113 ? -64.444 40.683 97.320 1.00 47.06 113 PRO A C 1
ATOM 804 O O . PRO A 1 113 ? -64.187 41.823 97.702 1.00 47.06 113 PRO A O 1
ATOM 807 N N . PRO A 1 114 ? -65.673 40.173 97.578 1.00 54.38 114 PRO A N 1
ATOM 808 C CA . PRO A 1 114 ? -66.638 39.403 96.773 1.00 54.38 114 PRO A CA 1
ATOM 809 C C . PRO A 1 114 ? -67.987 40.168 96.611 1.00 54.38 114 PRO A C 1
ATOM 811 O O . PRO A 1 114 ? -68.228 41.171 97.277 1.00 54.38 114 PRO A O 1
ATOM 814 N N . GLY A 1 115 ? -68.930 39.675 95.790 1.00 30.84 115 GLY A N 1
ATOM 815 C CA . GLY A 1 115 ? -70.267 40.287 95.691 1.00 30.84 115 GLY A CA 1
ATOM 816 C C . GLY A 1 115 ? -71.350 39.437 95.015 1.00 30.84 115 GLY A C 1
ATOM 817 O O . GLY A 1 115 ? -71.397 39.344 93.798 1.00 30.84 115 GLY A O 1
ATOM 818 N N . SER A 1 116 ? -72.219 38.856 95.851 1.00 33.69 116 SER A N 1
ATOM 819 C CA . SER A 1 116 ? -73.646 38.522 95.648 1.00 33.69 116 SER A CA 1
ATOM 820 C C . SER A 1 116 ? -74.132 37.753 94.399 1.00 33.69 116 SER A C 1
ATOM 822 O O . SER A 1 116 ? -74.329 38.304 93.323 1.00 33.69 116 SER A O 1
ATOM 824 N N . ALA A 1 117 ? -74.480 36.486 94.652 1.00 38.41 117 ALA A N 1
ATOM 825 C CA . ALA A 1 117 ? -75.730 35.792 94.308 1.00 38.41 117 ALA A CA 1
ATOM 826 C C . ALA A 1 117 ? -76.564 36.246 93.085 1.00 38.41 117 ALA A C 1
ATOM 828 O O . ALA A 1 117 ? -77.219 37.279 93.127 1.00 38.41 117 ALA A O 1
ATOM 829 N N . HIS A 1 118 ? -76.776 35.324 92.136 1.00 33.59 118 HIS A N 1
ATOM 830 C CA . HIS A 1 118 ? -78.138 34.909 91.778 1.00 33.59 118 HIS A CA 1
ATOM 831 C C . HIS A 1 118 ? -78.186 33.481 91.217 1.00 33.59 118 HIS A C 1
ATOM 833 O O . HIS A 1 118 ? -77.374 33.042 90.410 1.00 33.59 118 HIS A O 1
ATOM 839 N N . ARG A 1 119 ? -79.180 32.753 91.720 1.00 38.19 119 ARG A N 1
ATOM 840 C CA . ARG A 1 119 ? -79.528 31.353 91.485 1.00 38.19 119 ARG A CA 1
ATOM 841 C C . ARG A 1 119 ? -80.278 31.237 90.152 1.00 38.19 119 ARG A C 1
ATOM 843 O O . ARG A 1 119 ? -81.338 31.843 90.023 1.00 38.19 119 ARG A O 1
ATOM 850 N N . ALA A 1 120 ? -79.798 30.423 89.212 1.00 36.38 120 ALA A N 1
ATOM 851 C CA . ALA A 1 120 ? -80.570 30.029 88.032 1.00 36.38 120 ALA A CA 1
ATOM 852 C C . ALA A 1 120 ? -80.470 28.515 87.777 1.00 36.38 120 ALA A C 1
ATOM 854 O O . ALA A 1 120 ? -79.398 27.921 87.788 1.00 36.38 120 ALA A O 1
ATOM 855 N N . LYS A 1 121 ? -81.661 27.930 87.634 1.00 37.00 121 LYS A N 1
ATOM 856 C CA . LYS A 1 121 ? -82.054 26.529 87.434 1.00 37.00 121 LYS A CA 1
ATOM 857 C C . LYS A 1 121 ? -81.057 25.625 86.693 1.00 37.00 121 LYS A C 1
ATOM 859 O O . LYS A 1 121 ? -80.682 25.891 85.558 1.00 37.00 121 LYS A O 1
ATOM 864 N N . ALA A 1 122 ? -80.801 24.467 87.301 1.00 40.25 122 ALA A N 1
ATOM 865 C CA . ALA A 1 122 ? -80.243 23.290 86.650 1.00 40.25 122 ALA A CA 1
ATOM 866 C C . ALA A 1 122 ? -81.185 22.787 85.540 1.00 40.25 122 ALA A C 1
ATOM 868 O O . ALA A 1 122 ? -82.268 22.269 85.819 1.00 40.25 122 ALA A O 1
ATOM 869 N N . ALA A 1 123 ? -80.758 22.938 84.288 1.00 41.97 123 ALA A N 1
ATOM 870 C CA . ALA A 1 123 ? -81.261 22.169 83.160 1.00 41.97 123 ALA A CA 1
ATOM 871 C C . ALA A 1 123 ? -80.347 20.947 82.988 1.00 41.97 123 ALA A C 1
ATOM 873 O O . ALA A 1 123 ? -79.127 21.092 82.924 1.00 41.97 123 ALA A O 1
ATOM 874 N N . ARG A 1 124 ? -80.930 19.742 82.965 1.00 45.47 124 ARG A N 1
ATOM 875 C CA . ARG A 1 124 ? -80.214 18.503 82.631 1.00 45.47 124 ARG A CA 1
ATOM 876 C C . ARG A 1 124 ? -79.598 18.653 81.239 1.00 45.47 124 ARG A C 1
ATOM 878 O O . ARG A 1 124 ? -80.333 18.803 80.267 1.00 45.47 124 ARG A O 1
ATOM 885 N N . LEU A 1 125 ? -78.271 18.615 81.166 1.00 44.50 125 LEU A N 1
ATOM 886 C CA . LEU A 1 125 ? -77.536 18.422 79.919 1.00 44.50 125 LEU A CA 1
ATOM 887 C C . LEU A 1 125 ? -77.876 17.026 79.360 1.00 44.50 125 LEU A C 1
ATOM 889 O O . LEU A 1 125 ? -77.995 16.090 80.156 1.00 44.50 125 LEU A O 1
ATOM 893 N N . PRO A 1 126 ? -78.053 16.861 78.038 1.00 51.38 126 PRO A N 1
ATOM 894 C CA . PRO A 1 126 ? -78.049 15.535 77.440 1.00 51.38 126 PRO A CA 1
ATOM 895 C C . PRO A 1 126 ? -76.645 14.941 77.614 1.00 51.38 126 PRO A C 1
ATOM 897 O O . PRO A 1 126 ? -75.648 15.630 77.394 1.00 51.38 126 PRO A O 1
ATOM 900 N N . GLU A 1 127 ? -76.579 13.691 78.068 1.00 53.72 127 GLU A N 1
ATOM 901 C CA . GLU A 1 127 ? -75.334 12.919 78.150 1.00 53.72 127 GLU A CA 1
ATOM 902 C C . GLU A 1 127 ? -74.598 12.987 76.796 1.00 53.72 127 GLU A C 1
ATOM 904 O O . GLU A 1 127 ? -75.250 12.841 75.755 1.00 53.72 127 GLU A O 1
ATOM 909 N N . PRO A 1 128 ? -73.276 13.240 76.771 1.00 54.81 128 PRO A N 1
ATOM 910 C CA . PRO A 1 128 ? -72.520 13.267 75.529 1.00 54.81 128 PRO A CA 1
ATOM 911 C C . PRO A 1 128 ? -72.595 11.889 74.874 1.00 54.81 128 PRO A C 1
ATOM 913 O O . PRO A 1 128 ? -72.375 10.864 75.522 1.00 54.81 128 PRO A O 1
ATOM 916 N N . ASP A 1 129 ? -72.924 11.875 73.583 1.00 61.25 129 ASP A N 1
ATOM 917 C CA . ASP A 1 129 ? -73.043 10.662 72.782 1.00 61.25 129 ASP A CA 1
ATOM 918 C C . ASP A 1 129 ? -71.639 10.057 72.629 1.00 61.25 129 ASP A C 1
ATOM 920 O O . ASP A 1 129 ? -70.875 10.372 71.711 1.00 61.25 129 ASP A O 1
ATOM 924 N N . ALA A 1 130 ? -71.251 9.243 73.613 1.00 60.38 130 ALA A N 1
ATOM 925 C CA . ALA A 1 130 ? -69.893 8.741 73.792 1.00 60.38 130 ALA A CA 1
ATOM 926 C C . ALA A 1 130 ? -69.384 7.980 72.557 1.00 60.38 130 ALA A C 1
ATOM 928 O O . ALA A 1 130 ? -68.178 7.838 72.369 1.00 60.38 130 ALA A O 1
ATOM 929 N N . GLU A 1 131 ? -70.281 7.499 71.693 1.00 58.00 131 GLU A N 1
ATOM 930 C CA . GLU A 1 131 ? -69.942 6.876 70.416 1.00 58.00 131 GLU A CA 1
ATOM 931 C C . GLU A 1 131 ? -69.499 7.878 69.339 1.00 58.00 131 GLU A C 1
ATOM 933 O O . GLU A 1 131 ? -68.574 7.571 68.585 1.00 58.00 131 GLU A O 1
ATOM 938 N N . ALA A 1 132 ? -70.086 9.076 69.273 1.00 59.91 132 ALA A N 1
ATOM 939 C CA . ALA A 1 132 ? -69.702 10.111 68.310 1.00 59.91 132 ALA A CA 1
ATOM 940 C C . ALA A 1 132 ? -68.327 10.712 68.649 1.00 59.91 132 ALA A C 1
ATOM 942 O O . ALA A 1 132 ? -67.485 10.879 67.765 1.00 59.91 132 ALA A O 1
ATOM 943 N N . GLU A 1 133 ? -68.052 10.941 69.938 1.00 63.34 133 GLU A N 1
ATOM 944 C CA . GLU A 1 133 ? -66.725 11.361 70.408 1.00 63.34 133 GLU A CA 1
ATOM 945 C C . GLU A 1 133 ? -65.665 10.275 70.183 1.00 63.34 133 GLU A C 1
ATOM 947 O O . GLU A 1 133 ? -64.543 10.578 69.775 1.00 63.34 133 GLU A O 1
ATOM 952 N N . ARG A 1 134 ? -66.014 8.994 70.379 1.00 65.00 134 ARG A N 1
ATOM 953 C CA . ARG A 1 134 ? -65.115 7.864 70.085 1.00 65.00 134 ARG A CA 1
ATOM 954 C C . ARG A 1 134 ? -64.795 7.757 68.595 1.00 65.00 134 ARG A C 1
ATOM 956 O O . ARG A 1 134 ? -63.625 7.575 68.266 1.00 65.00 134 ARG A O 1
ATOM 963 N N . ARG A 1 135 ? -65.784 7.925 67.708 1.00 68.12 135 ARG A N 1
ATOM 964 C CA . ARG A 1 135 ? -65.585 7.931 66.246 1.00 68.12 135 ARG A CA 1
ATOM 965 C C . ARG A 1 135 ? -64.738 9.118 65.789 1.00 68.12 135 ARG A C 1
ATOM 967 O O . ARG A 1 135 ? -63.761 8.913 65.078 1.00 68.12 135 ARG A O 1
ATOM 974 N N . GLY A 1 136 ? -65.025 10.329 66.270 1.00 69.75 136 GLY A N 1
ATOM 975 C CA . GLY A 1 136 ? -64.212 11.515 65.974 1.00 69.75 136 GLY A CA 1
ATOM 976 C C . GLY A 1 136 ? -62.772 11.387 66.488 1.00 69.75 136 GLY A C 1
ATOM 977 O O . GLY A 1 136 ? -61.819 11.743 65.793 1.00 69.75 136 GLY A O 1
ATOM 978 N N . ALA A 1 137 ? -62.581 10.795 67.671 1.00 69.38 137 ALA A N 1
ATOM 979 C CA . ALA A 1 137 ? -61.256 10.491 68.205 1.00 69.38 137 ALA A CA 1
ATOM 980 C C . ALA A 1 137 ? -60.525 9.409 67.389 1.00 69.38 137 ALA A C 1
ATOM 982 O O . ALA A 1 137 ? -59.304 9.475 67.233 1.00 69.38 137 ALA A O 1
ATOM 983 N N . GLU A 1 138 ? -61.236 8.415 66.858 1.00 72.12 138 GLU A N 1
ATOM 984 C CA . GLU A 1 138 ? -60.678 7.358 66.011 1.00 72.12 138 GLU A CA 1
ATOM 985 C C . GLU A 1 138 ? -60.294 7.874 64.614 1.00 72.12 138 GLU A C 1
ATOM 987 O O . GLU A 1 138 ? -59.196 7.582 64.126 1.00 72.12 138 GLU A O 1
ATOM 992 N N . GLU A 1 139 ? -61.117 8.728 64.009 1.00 72.12 139 GLU A N 1
ATOM 993 C CA . GLU A 1 139 ? -60.821 9.423 62.753 1.00 72.12 139 GLU A CA 1
ATOM 994 C C . GLU A 1 139 ? -59.638 10.386 62.904 1.00 72.12 139 GLU A C 1
ATOM 996 O O . GLU A 1 139 ? -58.710 10.349 62.092 1.00 72.12 139 GLU A O 1
ATOM 1001 N N . ALA A 1 140 ? -59.589 11.168 63.988 1.00 72.19 140 ALA A N 1
ATOM 1002 C CA . ALA A 1 140 ? -58.459 12.041 64.304 1.00 72.19 140 ALA A CA 1
ATOM 1003 C C . ALA A 1 140 ? -57.161 11.243 64.523 1.00 72.19 140 ALA A C 1
ATOM 1005 O O . ALA A 1 140 ? -56.102 11.605 64.003 1.00 72.19 140 ALA A O 1
ATOM 1006 N N . ARG A 1 141 ? -57.226 10.101 65.225 1.00 75.06 141 ARG A N 1
ATOM 1007 C CA . ARG A 1 141 ? -56.087 9.174 65.382 1.00 75.06 141 ARG A CA 1
ATOM 1008 C C . ARG A 1 141 ? -55.645 8.586 64.042 1.00 75.06 141 ARG A C 1
ATOM 1010 O O . ARG A 1 141 ? -54.446 8.410 63.817 1.00 75.06 141 ARG A O 1
ATOM 1017 N N . THR A 1 142 ? -56.583 8.292 63.147 1.00 74.44 142 THR A N 1
ATOM 1018 C CA . THR A 1 142 ? -56.303 7.738 61.816 1.00 74.44 142 THR A CA 1
ATOM 1019 C C . THR A 1 142 ? -55.681 8.786 60.895 1.00 74.44 142 THR A C 1
ATOM 1021 O O . THR A 1 142 ? -54.651 8.511 60.274 1.00 74.44 142 THR A O 1
ATOM 1024 N N . GLN A 1 143 ? -56.204 10.015 60.879 1.00 74.88 143 GLN A N 1
ATOM 1025 C CA . GLN A 1 143 ? -55.596 11.140 60.169 1.00 74.88 143 GLN A CA 1
ATOM 1026 C C . GLN A 1 143 ? -54.201 11.469 60.707 1.00 74.88 143 GLN A C 1
ATOM 1028 O O . GLN A 1 143 ? -53.268 11.599 59.916 1.00 74.88 143 GLN A O 1
ATOM 1033 N N . ALA A 1 144 ? -54.011 11.503 62.029 1.00 78.50 144 ALA A N 1
ATOM 1034 C CA . ALA A 1 144 ? -52.698 11.708 62.640 1.00 78.50 144 ALA A CA 1
ATOM 1035 C C . ALA A 1 144 ? -51.700 10.601 62.251 1.00 78.50 144 ALA A C 1
ATOM 1037 O O . ALA A 1 144 ? -50.541 10.883 61.938 1.00 78.50 144 ALA A O 1
ATOM 1038 N N . ARG A 1 145 ? -52.141 9.334 62.190 1.00 78.94 145 ARG A N 1
ATOM 1039 C CA . ARG A 1 145 ? -51.324 8.210 61.691 1.00 78.94 145 ARG A CA 1
ATOM 1040 C C . ARG A 1 145 ? -50.961 8.370 60.213 1.00 78.94 145 ARG A C 1
ATOM 1042 O O . ARG A 1 145 ? -49.813 8.108 59.850 1.00 78.94 145 ARG A O 1
ATOM 1049 N N . LEU A 1 146 ? -51.894 8.802 59.363 1.00 74.44 146 LEU A N 1
ATOM 1050 C CA . LEU A 1 146 ? -51.640 9.064 57.941 1.00 74.44 146 LEU A CA 1
ATOM 1051 C C . LEU A 1 146 ? -50.665 10.235 57.746 1.00 74.44 146 LEU A C 1
ATOM 1053 O O . LEU A 1 146 ? -49.724 10.112 56.959 1.00 74.44 146 LEU A O 1
ATOM 1057 N N . HIS A 1 147 ? -50.826 11.323 58.505 1.00 86.50 147 HIS A N 1
ATOM 1058 C CA . HIS A 1 147 ? -49.916 12.470 58.497 1.00 86.50 147 HIS A CA 1
ATOM 1059 C C . HIS A 1 147 ? -48.509 12.081 58.965 1.00 86.50 147 HIS A C 1
ATOM 1061 O O . HIS A 1 147 ? -47.529 12.413 58.303 1.00 86.50 147 HIS A O 1
ATOM 1067 N N . ARG A 1 148 ? -48.399 11.285 60.038 1.00 84.25 148 ARG A N 1
ATOM 1068 C CA . ARG A 1 148 ? -47.120 10.748 60.530 1.00 84.25 148 ARG A CA 1
ATOM 1069 C C . ARG A 1 148 ? -46.447 9.840 59.503 1.00 84.25 148 ARG A C 1
ATOM 1071 O O . ARG A 1 148 ? -45.245 9.944 59.303 1.00 84.25 148 ARG A O 1
ATOM 1078 N N . ARG A 1 149 ? -47.198 8.970 58.818 1.00 86.19 149 ARG A N 1
ATOM 1079 C CA . ARG A 1 149 ? -46.657 8.120 57.741 1.00 86.19 149 ARG A CA 1
ATOM 1080 C C . ARG A 1 149 ? -46.152 8.946 56.558 1.00 86.19 149 ARG A C 1
ATOM 1082 O O . ARG A 1 149 ? -45.085 8.636 56.040 1.00 86.19 149 ARG A O 1
ATOM 1089 N N . LYS A 1 150 ? -46.887 9.982 56.135 1.00 87.00 150 LYS A N 1
ATOM 1090 C CA . LYS A 1 150 ? -46.434 10.905 55.078 1.00 87.00 150 LYS A CA 1
ATOM 1091 C C . LYS A 1 150 ? -45.167 11.650 55.498 1.00 87.00 150 LYS A C 1
ATOM 1093 O O . LYS A 1 150 ? -44.200 11.633 54.747 1.00 87.00 150 LYS A O 1
ATOM 1098 N N . PHE A 1 151 ? -45.147 12.197 56.712 1.00 89.06 151 PHE A N 1
ATOM 1099 C CA . PHE A 1 151 ? -43.979 12.872 57.272 1.00 89.06 151 PHE A CA 1
ATOM 1100 C C . PHE A 1 151 ? -42.762 11.945 57.347 1.00 89.06 151 PHE A C 1
ATOM 1102 O O . PHE A 1 151 ? -41.699 12.309 56.870 1.00 89.06 151 PHE A O 1
ATOM 1109 N N . LEU A 1 152 ? -42.910 10.720 57.863 1.00 91.12 152 LEU A N 1
ATOM 1110 C CA . LEU A 1 152 ? -41.810 9.751 57.940 1.00 91.12 152 LEU A CA 1
ATOM 1111 C C . LEU A 1 152 ? -41.285 9.350 56.555 1.00 91.12 152 LEU A C 1
ATOM 1113 O O . LEU A 1 152 ? -40.080 9.207 56.383 1.00 91.12 152 LEU A O 1
ATOM 1117 N N . LYS A 1 153 ? -42.167 9.205 55.557 1.00 89.94 153 LYS A N 1
ATOM 1118 C CA . LYS A 1 153 ? -41.754 8.953 54.168 1.00 89.94 153 LYS A CA 1
ATOM 1119 C C . LYS A 1 153 ? -40.983 10.135 53.581 1.00 89.94 153 LYS A C 1
ATOM 1121 O O . LYS A 1 153 ? -39.963 9.925 52.937 1.00 89.94 153 LYS A O 1
ATOM 1126 N N . GLN A 1 154 ? -41.452 11.361 53.810 1.00 88.25 154 GLN A N 1
ATOM 1127 C CA . GLN A 1 154 ? -40.784 12.578 53.341 1.00 88.25 154 GLN A CA 1
ATOM 1128 C C . GLN A 1 154 ? -39.443 12.792 54.047 1.00 88.25 154 GLN A C 1
ATOM 1130 O O . GLN A 1 154 ? -38.447 13.043 53.380 1.00 88.25 154 GLN A O 1
ATOM 1135 N N . ALA A 1 155 ? -39.396 12.621 55.368 1.00 89.19 155 ALA A N 1
ATOM 1136 C CA . ALA A 1 155 ? -38.169 12.686 56.151 1.00 89.19 155 ALA A CA 1
ATOM 1137 C C . ALA A 1 155 ? -37.163 11.634 55.672 1.00 89.19 155 ALA A C 1
ATOM 1139 O O . ALA A 1 155 ? -36.026 11.979 55.383 1.00 89.19 155 ALA A O 1
ATOM 1140 N N . GLY A 1 156 ? -37.596 10.384 55.476 1.00 91.12 156 GLY A N 1
ATOM 1141 C CA . GLY A 1 156 ? -36.745 9.328 54.923 1.00 91.12 156 GLY A CA 1
ATOM 1142 C C . GLY A 1 156 ? -36.210 9.654 53.526 1.00 91.12 156 GLY A C 1
ATOM 1143 O O . GLY A 1 156 ? -35.032 9.432 53.261 1.00 91.12 156 GLY A O 1
ATOM 1144 N N . ALA A 1 157 ? -37.038 10.231 52.649 1.00 89.94 157 ALA A N 1
ATOM 1145 C CA . ALA A 1 157 ? -36.616 10.644 51.311 1.00 89.94 157 ALA A CA 1
ATOM 1146 C C . ALA A 1 157 ? -35.593 11.793 51.344 1.00 89.94 157 ALA A C 1
ATOM 1148 O O . ALA A 1 157 ? -34.577 11.729 50.655 1.00 89.94 157 ALA A O 1
ATOM 1149 N N . VAL A 1 158 ? -35.831 12.820 52.166 1.00 90.94 158 VAL A N 1
ATOM 1150 C CA . VAL A 1 158 ? -34.912 13.956 52.330 1.00 90.94 158 VAL A CA 1
ATOM 1151 C C . VAL A 1 158 ? -33.592 13.496 52.939 1.00 90.94 158 VAL A C 1
ATOM 1153 O O . VAL A 1 158 ? -32.536 13.829 52.410 1.00 90.94 158 VAL A O 1
ATOM 1156 N N . THR A 1 159 ? -33.632 12.685 54.000 1.00 89.56 159 THR A N 1
ATOM 1157 C CA . THR A 1 159 ? -32.424 12.107 54.596 1.00 89.56 159 THR A CA 1
ATOM 1158 C C . THR A 1 159 ? -31.659 11.287 53.564 1.00 89.56 159 THR A C 1
ATOM 1160 O O . THR A 1 159 ? -30.470 11.519 53.394 1.00 89.56 159 THR A O 1
ATOM 1163 N N . GLY A 1 160 ? -32.332 10.416 52.805 1.00 90.31 160 GLY A N 1
ATOM 1164 C CA . GLY A 1 160 ? -31.695 9.630 51.746 1.00 90.31 160 GLY A CA 1
ATOM 1165 C C . GLY A 1 160 ? -30.984 10.490 50.696 1.00 90.31 160 GLY A C 1
ATOM 1166 O O . GLY A 1 160 ? -29.838 10.207 50.354 1.00 90.31 160 GLY A O 1
ATOM 1167 N N . LEU A 1 161 ? -31.620 11.572 50.232 1.00 88.31 161 LEU A N 1
ATOM 1168 C CA . LEU A 1 161 ? -31.022 12.511 49.274 1.00 88.31 161 LEU A CA 1
ATOM 1169 C C . LEU A 1 161 ? -29.803 13.241 49.851 1.00 88.31 161 LEU A C 1
ATOM 1171 O O . LEU A 1 161 ? -28.768 13.311 49.191 1.00 88.31 161 LEU A O 1
ATOM 1175 N N . VAL A 1 162 ? -29.900 13.751 51.082 1.00 90.38 162 VAL A N 1
ATOM 1176 C CA . VAL A 1 162 ? -28.793 14.459 51.746 1.00 90.38 162 VAL A CA 1
ATOM 1177 C C . VAL A 1 162 ? -27.619 13.514 51.998 1.00 90.38 162 VAL A C 1
ATOM 1179 O O . VAL A 1 162 ? -26.475 13.878 51.735 1.00 90.38 162 VAL A O 1
ATOM 1182 N N . THR A 1 163 ? -27.878 12.285 52.450 1.00 88.88 163 THR A N 1
ATOM 1183 C CA . THR A 1 163 ? -26.828 11.284 52.668 1.00 88.88 163 THR A CA 1
ATOM 1184 C C . THR A 1 163 ? -26.167 10.875 51.353 1.00 88.88 163 THR A C 1
ATOM 1186 O O . THR A 1 163 ? -24.944 10.790 51.299 1.00 88.88 163 THR A O 1
ATOM 1189 N N . ALA A 1 164 ? -26.936 10.685 50.276 1.00 86.56 164 ALA A N 1
ATOM 1190 C CA . ALA A 1 164 ? -26.389 10.360 48.959 1.00 86.56 164 ALA A CA 1
ATOM 1191 C C . ALA A 1 164 ? -25.527 11.500 48.387 1.00 86.56 164 ALA A C 1
ATOM 1193 O O . ALA A 1 164 ? -24.430 11.245 47.896 1.00 86.56 164 ALA A O 1
ATOM 1194 N N . ALA A 1 165 ? -25.979 12.753 48.497 1.00 85.62 165 ALA A N 1
ATOM 1195 C CA . ALA A 1 165 ? -25.223 13.924 48.049 1.00 85.62 165 ALA A CA 1
ATOM 1196 C C . ALA A 1 165 ? -23.954 14.163 48.888 1.00 85.62 165 ALA A C 1
ATOM 1198 O O . ALA A 1 165 ? -22.890 14.471 48.343 1.00 85.62 165 ALA A O 1
ATOM 1199 N N . GLY A 1 166 ? -24.046 13.967 50.208 1.00 87.38 166 GLY A N 1
ATOM 1200 C CA . GLY A 1 166 ? -22.899 14.017 51.113 1.00 87.38 166 GLY A CA 1
ATOM 1201 C C . GLY A 1 166 ? -21.877 12.925 50.794 1.00 87.38 166 GLY A C 1
ATOM 1202 O O . GLY A 1 166 ? -20.684 13.202 50.697 1.00 87.38 166 GLY A O 1
ATOM 1203 N N . TRP A 1 167 ? -22.345 11.701 50.537 1.00 87.44 167 TRP A N 1
ATOM 1204 C CA . TRP A 1 167 ? -21.488 10.595 50.119 1.00 87.44 167 TRP A CA 1
ATOM 1205 C C . TRP A 1 167 ? -20.822 10.867 48.769 1.00 87.44 167 TRP A C 1
ATOM 1207 O O . TRP A 1 167 ? -19.609 10.739 48.669 1.00 87.44 167 TRP A O 1
ATOM 1217 N N . ALA A 1 168 ? -21.567 11.305 47.751 1.00 87.19 168 ALA A N 1
ATOM 1218 C CA . ALA A 1 168 ? -21.027 11.645 46.431 1.00 87.19 168 ALA A CA 1
ATOM 1219 C C . ALA A 1 168 ? -19.954 12.750 46.493 1.00 87.19 168 ALA A C 1
ATOM 1221 O O . ALA A 1 168 ? -18.960 12.689 45.772 1.00 87.19 168 ALA A O 1
ATOM 1222 N N . SER A 1 169 ? -20.116 13.722 47.397 1.00 84.75 169 SER A N 1
ATOM 1223 C CA . SER A 1 169 ? -19.131 14.786 47.646 1.00 84.75 169 SER A CA 1
ATOM 1224 C C . SER A 1 169 ? -17.852 14.289 48.330 1.00 84.75 169 SER A C 1
ATOM 1226 O O . SER A 1 169 ? -16.778 14.847 48.115 1.00 84.75 169 SER A O 1
ATOM 1228 N N . LEU A 1 170 ? -17.944 13.255 49.171 1.00 88.19 170 LEU A N 1
ATOM 1229 C CA . LEU A 1 170 ? -16.809 12.721 49.935 1.00 88.19 170 LEU A CA 1
ATOM 1230 C C . LEU A 1 170 ? -16.146 11.509 49.270 1.00 88.19 170 LEU A C 1
ATOM 1232 O O . LEU A 1 170 ? -14.973 11.245 49.550 1.00 88.19 170 LEU A O 1
ATOM 1236 N N . ALA A 1 171 ? -16.863 10.823 48.379 1.00 87.19 171 ALA A N 1
ATOM 1237 C CA . ALA A 1 171 ? -16.452 9.587 47.731 1.00 87.19 171 ALA A CA 1
ATOM 1238 C C . ALA A 1 171 ? -15.080 9.713 47.043 1.00 87.19 171 ALA A C 1
ATOM 1240 O O . ALA A 1 171 ? -14.742 10.781 46.515 1.00 87.19 171 ALA A O 1
ATOM 1241 N N . PRO A 1 172 ? -14.285 8.629 47.007 1.00 85.38 172 PRO A N 1
ATOM 1242 C CA . PRO A 1 172 ? -13.010 8.618 46.303 1.00 85.38 172 PRO A CA 1
ATOM 1243 C C . PRO A 1 172 ? -13.163 9.032 44.832 1.00 85.38 172 PRO A C 1
ATOM 1245 O O . PRO A 1 172 ? -14.189 8.712 44.228 1.00 85.38 172 PRO A O 1
ATOM 1248 N N . PRO A 1 173 ? -12.154 9.681 44.223 1.00 81.56 173 PRO A N 1
ATOM 1249 C CA . PRO A 1 173 ? -12.232 10.123 42.829 1.00 81.56 173 PRO A CA 1
ATOM 1250 C C . PRO A 1 173 ? -12.566 8.996 41.843 1.00 81.56 173 PRO A C 1
ATOM 1252 O O . PRO A 1 173 ? -13.356 9.198 40.934 1.00 81.56 173 PRO A O 1
ATOM 1255 N N . HIS A 1 174 ? -12.062 7.779 42.056 1.00 80.81 174 HIS A N 1
ATOM 1256 C CA . HIS A 1 174 ? -12.326 6.631 41.176 1.00 80.81 174 HIS A CA 1
ATOM 1257 C C . HIS A 1 174 ? -13.764 6.079 41.264 1.00 80.81 174 HIS A C 1
ATOM 1259 O O . HIS A 1 174 ? -14.130 5.191 40.498 1.00 80.81 174 HIS A O 1
ATOM 1265 N N . TRP A 1 175 ? -14.588 6.559 42.202 1.00 85.75 175 TRP A N 1
ATOM 1266 C CA . TRP A 1 175 ? -15.971 6.108 42.331 1.00 85.75 175 TRP A CA 1
ATOM 1267 C C . TRP A 1 175 ? -16.864 6.755 41.250 1.00 85.75 175 TRP A C 1
ATOM 1269 O O . TRP A 1 175 ? -16.824 7.979 41.081 1.00 85.75 175 TRP A O 1
ATOM 1279 N N . PRO A 1 176 ? -17.725 5.983 40.554 1.00 80.12 176 PRO A N 1
ATOM 1280 C CA . PRO A 1 176 ? -18.473 6.452 39.378 1.00 80.12 176 PRO A CA 1
ATOM 1281 C C . PRO A 1 176 ? -19.458 7.595 39.662 1.00 80.12 176 PRO A C 1
ATOM 1283 O O . PRO A 1 176 ? -19.742 8.392 38.775 1.00 80.12 176 PRO A O 1
ATOM 1286 N N . LEU A 1 177 ? -19.955 7.707 40.897 1.00 82.81 177 LEU A N 1
ATOM 1287 C CA . LEU A 1 177 ? -20.854 8.786 41.335 1.00 82.81 177 LEU A CA 1
ATOM 1288 C C . LEU A 1 177 ? -20.144 9.859 42.177 1.00 82.81 177 LEU A C 1
ATOM 1290 O O . LEU A 1 177 ? -20.811 10.667 42.818 1.00 82.81 177 LEU A O 1
ATOM 1294 N N . SER A 1 178 ? -18.809 9.840 42.246 1.00 86.38 178 SER A N 1
ATOM 1295 C CA . SER A 1 178 ? -18.068 10.884 42.953 1.00 86.38 178 SER A CA 1
ATOM 1296 C C . SER A 1 178 ? -18.176 12.207 42.204 1.00 86.38 178 SER A C 1
ATOM 1298 O O . SER A 1 178 ? -18.066 12.246 40.979 1.00 86.38 178 SER A O 1
ATOM 1300 N N . LEU A 1 179 ? -18.360 13.290 42.955 1.00 83.31 179 LEU A N 1
ATOM 1301 C CA . LEU A 1 179 ? -18.281 14.657 42.440 1.00 83.31 179 LEU A CA 1
ATOM 1302 C C . LEU A 1 179 ? -16.832 15.169 42.377 1.00 83.31 179 LEU A C 1
ATOM 1304 O O . LEU A 1 179 ? -16.594 16.267 41.883 1.00 83.31 179 LEU A O 1
ATOM 1308 N N . LYS A 1 180 ? -15.860 14.397 42.885 1.00 83.75 180 LYS A N 1
ATOM 1309 C CA . LYS A 1 180 ? -14.438 14.740 42.810 1.00 83.75 180 LYS A CA 1
ATOM 1310 C C . LYS A 1 180 ? -13.876 14.332 41.453 1.00 83.75 180 LYS A C 1
ATOM 1312 O O . LYS A 1 180 ? -13.767 13.142 41.170 1.00 83.75 180 LYS A O 1
ATOM 1317 N N . ASP A 1 181 ? -13.455 15.323 40.677 1.00 81.06 181 ASP A N 1
ATOM 1318 C CA . ASP A 1 181 ? -12.772 15.152 39.392 1.00 81.06 181 ASP A CA 1
ATOM 1319 C C . ASP A 1 181 ? -11.445 15.935 39.403 1.00 81.06 181 ASP A C 1
ATOM 1321 O O . ASP A 1 181 ? -11.358 17.014 38.822 1.00 81.06 181 ASP A O 1
ATOM 1325 N N . PRO A 1 182 ? -10.436 15.480 40.174 1.00 79.69 182 PRO A N 1
ATOM 1326 C CA . PRO A 1 182 ? -9.218 16.256 40.435 1.00 79.69 182 PRO A CA 1
ATOM 1327 C C . PRO A 1 182 ? -8.367 16.503 39.181 1.00 79.69 182 PRO A C 1
ATOM 1329 O O . PRO A 1 182 ? -7.619 17.473 39.134 1.00 79.69 182 PRO A O 1
ATOM 1332 N N . ASP A 1 183 ? -8.480 15.631 38.185 1.00 78.62 183 ASP A N 1
ATOM 1333 C CA . ASP A 1 183 ? -7.806 15.694 36.888 1.00 78.62 183 ASP A CA 1
ATOM 1334 C C . ASP A 1 183 ? -8.670 16.367 35.800 1.00 78.62 183 ASP A C 1
ATOM 1336 O O . ASP A 1 183 ? -8.166 16.753 34.741 1.00 78.62 183 ASP A O 1
ATOM 1340 N N . GLY A 1 184 ? -9.967 16.566 36.063 1.00 78.69 184 GLY A N 1
ATOM 1341 C CA . GLY A 1 184 ? -10.914 17.145 35.113 1.00 78.69 184 GLY A CA 1
ATOM 1342 C C . GLY A 1 184 ? -11.159 16.264 33.883 1.00 78.69 184 GLY A C 1
ATOM 1343 O O . GLY A 1 184 ? -11.604 16.773 32.853 1.00 78.69 184 GLY A O 1
ATOM 1344 N N . GLU A 1 185 ? -10.804 14.976 33.936 1.00 76.50 185 GLU A N 1
ATOM 1345 C CA . GLU A 1 185 ? -10.841 14.070 32.781 1.00 76.50 185 GLU A CA 1
ATOM 1346 C C . GLU A 1 185 ? -12.235 13.476 32.538 1.00 76.50 185 GLU A C 1
ATOM 1348 O O . GLU A 1 185 ? -12.570 13.103 31.411 1.00 76.50 185 GLU A O 1
ATOM 1353 N N . ARG A 1 186 ? -13.099 13.426 33.560 1.00 76.75 186 ARG A N 1
ATOM 1354 C CA . ARG A 1 186 ? -14.421 12.780 33.473 1.00 76.75 186 ARG A CA 1
ATOM 1355 C C . ARG A 1 186 ? -15.408 13.552 32.604 1.00 76.75 186 ARG A C 1
ATOM 1357 O O . ARG A 1 186 ? -16.287 12.950 31.992 1.00 76.75 186 ARG A O 1
ATOM 1364 N N . GLY A 1 187 ? -15.265 14.876 32.550 1.00 71.19 187 GLY A N 1
ATOM 1365 C CA . GLY A 1 187 ? -16.047 15.747 31.669 1.00 71.19 187 GLY A CA 1
ATOM 1366 C C . GLY A 1 187 ? -15.467 15.898 30.260 1.00 71.19 187 GLY A C 1
ATOM 1367 O O . GLY A 1 187 ? -16.145 16.439 29.383 1.00 71.19 187 GLY A O 1
ATOM 1368 N N . LYS A 1 188 ? -14.225 15.450 30.021 1.00 77.00 188 LYS A N 1
ATOM 1369 C CA . LYS A 1 188 ? -13.585 15.587 28.711 1.00 77.00 188 LYS A CA 1
ATOM 1370 C C . LYS A 1 188 ? -14.140 14.542 27.743 1.00 77.00 188 LYS A C 1
ATOM 1372 O O . LYS A 1 188 ? -14.320 13.381 28.119 1.00 77.00 188 LYS A O 1
ATOM 1377 N N . PRO A 1 189 ? -14.405 14.918 26.479 1.00 70.88 189 PRO A N 1
ATOM 1378 C CA . PRO A 1 189 ? -14.741 13.944 25.456 1.00 70.88 189 PRO A CA 1
ATOM 1379 C C . PRO A 1 189 ? -13.568 12.971 25.308 1.00 70.88 189 PRO A C 1
ATOM 1381 O O . PRO A 1 189 ? -12.479 13.354 24.882 1.00 70.88 189 PRO A O 1
ATOM 1384 N N . GLN A 1 190 ? -13.798 11.714 25.683 1.00 68.12 190 GLN A N 1
ATOM 1385 C CA . GLN A 1 190 ? -12.817 10.650 25.515 1.00 68.12 190 GLN A CA 1
ATOM 1386 C C . GLN A 1 190 ? -12.547 10.485 24.021 1.00 68.12 190 GLN A C 1
ATOM 1388 O O . GLN A 1 190 ? -13.461 10.225 23.230 1.00 68.12 190 GLN A O 1
ATOM 1393 N N . LYS A 1 191 ? -11.293 10.694 23.620 1.00 69.50 191 LYS A N 1
ATOM 1394 C CA . LYS A 1 191 ? -10.893 10.552 22.224 1.00 69.50 191 LYS A CA 1
ATOM 1395 C C . LYS A 1 191 ? -11.070 9.086 21.847 1.00 69.50 191 LYS A C 1
ATOM 1397 O O . LYS A 1 191 ? -10.525 8.205 22.505 1.00 69.50 191 LYS A O 1
ATOM 1402 N N . LYS A 1 192 ? -11.865 8.809 20.815 1.00 78.50 192 LYS A N 1
ATOM 1403 C CA . LYS A 1 192 ? -12.096 7.439 20.362 1.00 78.50 192 LYS A CA 1
ATOM 1404 C C . LYS A 1 192 ? -10.807 6.910 19.734 1.00 78.50 192 LYS A C 1
ATOM 1406 O O . LYS A 1 192 ? -10.516 7.200 18.579 1.00 78.50 192 LYS A O 1
ATOM 1411 N N . VAL A 1 193 ? -10.032 6.163 20.510 1.00 85.19 193 VAL A N 1
ATOM 1412 C CA . VAL A 1 193 ? -8.852 5.457 20.020 1.00 85.19 193 VAL A CA 1
ATOM 1413 C C . VAL A 1 193 ? -9.318 4.184 19.324 1.00 85.19 193 VAL A C 1
ATOM 1415 O O . VAL A 1 193 ? -10.068 3.382 19.883 1.00 85.19 193 VAL A O 1
ATOM 1418 N N . LEU A 1 194 ? -8.945 4.041 18.059 1.00 93.81 194 LEU A N 1
ATOM 1419 C CA . LEU A 1 194 ? -9.321 2.906 17.229 1.00 93.81 194 LEU A CA 1
ATOM 1420 C C . LEU A 1 194 ? -8.209 1.866 17.202 1.00 93.81 194 LEU A C 1
ATOM 1422 O O . LEU A 1 194 ? -7.033 2.194 17.315 1.00 93.81 194 LEU A O 1
ATOM 1426 N N . HIS A 1 195 ? -8.594 0.619 16.961 1.00 94.19 19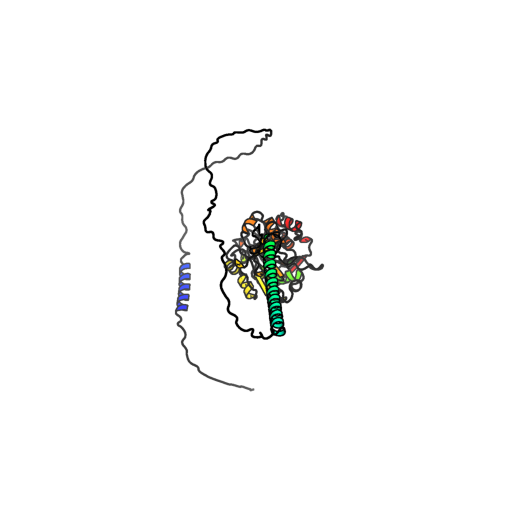5 HIS A N 1
ATOM 1427 C CA . HIS A 1 195 ? -7.675 -0.484 16.720 1.00 94.19 195 HIS A CA 1
ATOM 1428 C C . HIS A 1 195 ? -8.063 -1.157 15.404 1.00 94.19 195 HIS A C 1
ATOM 1430 O O . HIS A 1 195 ? -9.251 -1.288 15.094 1.00 94.19 195 HIS A O 1
ATOM 1436 N N . LEU A 1 196 ? -7.067 -1.583 14.628 1.00 94.38 196 LEU A N 1
ATOM 1437 C CA . LEU A 1 196 ? -7.308 -2.531 13.542 1.00 94.38 196 LEU A CA 1
ATOM 1438 C C . LEU A 1 196 ? -7.654 -3.912 14.133 1.00 94.38 196 LEU A C 1
ATOM 1440 O O . LEU A 1 196 ? -7.386 -4.142 15.316 1.00 94.38 196 LEU A O 1
ATOM 1444 N N . PRO A 1 197 ? -8.237 -4.833 13.343 1.00 92.50 197 PRO A N 1
ATOM 1445 C CA . PRO A 1 197 ? -8.465 -6.202 13.797 1.00 92.50 197 PRO A CA 1
ATOM 1446 C C . PRO A 1 197 ? -7.182 -6.846 14.341 1.00 92.50 197 PRO A C 1
ATOM 1448 O O . PRO A 1 197 ? -6.078 -6.525 13.894 1.00 92.50 197 PRO A O 1
ATOM 1451 N N . GLU A 1 198 ? -7.318 -7.767 15.294 1.00 86.94 198 GLU A N 1
ATOM 1452 C CA . GLU A 1 198 ? -6.181 -8.525 15.820 1.00 86.94 198 GLU A CA 1
ATOM 1453 C C . GLU A 1 198 ? -5.506 -9.320 14.688 1.00 86.94 198 GLU A C 1
ATOM 1455 O O . GLU A 1 198 ? -6.171 -10.011 13.919 1.00 86.94 198 GLU A O 1
ATOM 1460 N N . GLY A 1 199 ? -4.186 -9.170 14.529 1.00 85.19 199 GLY A N 1
ATOM 1461 C CA . GLY A 1 199 ? -3.450 -9.718 13.378 1.00 85.19 199 GLY A CA 1
ATOM 1462 C C . GLY A 1 199 ? -3.636 -8.947 12.057 1.00 85.19 199 GLY A C 1
ATOM 1463 O O . GLY A 1 199 ? -3.024 -9.300 11.047 1.00 85.19 199 GLY A O 1
ATOM 1464 N N . GLY A 1 200 ? -4.423 -7.868 12.062 1.00 93.25 200 GLY A N 1
ATOM 1465 C CA . GLY A 1 200 ? -4.758 -7.037 10.908 1.00 93.25 200 GLY A CA 1
ATOM 1466 C C . GLY A 1 200 ? -5.643 -7.752 9.887 1.00 93.25 200 GLY A C 1
ATOM 1467 O O . GLY A 1 200 ? -6.620 -8.403 10.235 1.00 93.25 200 GLY A O 1
ATOM 1468 N N . TYR A 1 201 ? -5.319 -7.598 8.607 1.00 96.94 201 TYR A N 1
ATOM 1469 C CA . TYR A 1 201 ? -6.061 -8.153 7.469 1.00 96.94 201 TYR A CA 1
ATOM 1470 C C . TYR A 1 201 ? -5.347 -9.339 6.810 1.00 96.94 201 TYR A C 1
ATOM 1472 O O . TYR A 1 201 ? -5.758 -9.776 5.729 1.00 96.94 201 TYR A O 1
ATOM 1480 N N . ALA A 1 202 ? -4.271 -9.830 7.431 1.00 94.38 202 ALA A N 1
ATOM 1481 C CA . ALA A 1 202 ? -3.485 -10.948 6.938 1.00 94.38 202 ALA A CA 1
ATOM 1482 C C . ALA A 1 202 ? -4.318 -12.232 6.909 1.00 94.38 202 ALA A C 1
ATOM 1484 O O . ALA A 1 202 ? -5.067 -12.545 7.834 1.00 94.38 202 ALA A O 1
ATOM 1485 N N . VAL A 1 203 ? -4.173 -12.994 5.828 1.00 90.50 203 VAL A N 1
ATOM 1486 C CA . VAL A 1 203 ? -4.783 -14.319 5.695 1.00 90.50 203 VAL A CA 1
ATOM 1487 C C . VAL A 1 203 ? -3.735 -15.353 6.075 1.00 90.50 203 VAL A C 1
ATOM 1489 O O . VAL A 1 203 ? -2.589 -15.259 5.639 1.00 90.50 203 VAL A O 1
ATOM 1492 N N . GLN A 1 204 ? -4.116 -16.337 6.893 1.00 82.12 204 GLN A N 1
ATOM 1493 C CA . GLN A 1 204 ? -3.198 -17.393 7.321 1.00 82.12 204 GLN A CA 1
ATOM 1494 C C . GLN A 1 204 ? -2.583 -18.101 6.109 1.00 82.12 204 GLN A C 1
ATOM 1496 O O . GLN A 1 204 ? -3.283 -18.417 5.144 1.00 82.12 204 GLN A O 1
ATOM 1501 N N . ALA A 1 205 ? -1.275 -18.349 6.156 1.00 75.69 205 ALA A N 1
ATOM 1502 C CA . ALA A 1 205 ? -0.572 -19.075 5.107 1.00 75.69 205 ALA A CA 1
ATOM 1503 C C . ALA A 1 205 ? -1.007 -20.549 5.091 1.00 75.69 205 ALA A C 1
ATOM 1505 O O . ALA A 1 205 ? -1.152 -21.173 6.142 1.00 75.69 205 ALA A O 1
ATOM 1506 N N . ALA A 1 206 ? -1.210 -21.115 3.901 1.00 75.38 206 ALA A N 1
ATOM 1507 C CA . ALA A 1 206 ? -1.309 -22.561 3.739 1.00 75.38 206 ALA A CA 1
ATOM 1508 C C . ALA A 1 206 ? 0.087 -23.106 3.461 1.00 75.38 206 ALA A C 1
ATOM 1510 O O . ALA A 1 206 ? 0.871 -22.475 2.759 1.00 75.38 206 ALA A O 1
ATOM 1511 N N . ALA A 1 207 ? 0.379 -24.295 3.985 1.00 67.31 207 ALA A N 1
ATOM 1512 C CA . ALA A 1 207 ? 1.705 -24.905 3.892 1.00 67.31 207 ALA A CA 1
ATOM 1513 C C . ALA A 1 207 ? 2.182 -25.165 2.448 1.00 67.31 207 ALA A C 1
ATOM 1515 O O . ALA A 1 207 ? 3.370 -25.371 2.228 1.00 67.31 207 ALA A O 1
ATOM 1516 N N . THR A 1 208 ? 1.268 -25.187 1.477 1.00 71.44 208 THR A N 1
ATOM 1517 C CA . THR A 1 208 ? 1.539 -25.513 0.070 1.00 71.44 208 THR A CA 1
ATOM 1518 C C . THR A 1 208 ? 1.741 -24.301 -0.830 1.00 71.44 208 THR A C 1
ATOM 1520 O O . THR A 1 208 ? 2.178 -24.471 -1.968 1.00 71.44 208 THR A O 1
ATOM 1523 N N . ASP A 1 209 ? 1.398 -23.102 -0.365 1.00 77.25 209 ASP A N 1
ATOM 1524 C CA . ASP A 1 209 ? 1.275 -21.942 -1.243 1.00 77.25 209 ASP A CA 1
ATOM 1525 C C . ASP A 1 209 ? 2.582 -21.152 -1.286 1.00 77.25 209 ASP A C 1
ATOM 1527 O O . ASP A 1 209 ? 3.302 -21.030 -0.291 1.00 77.25 209 ASP A O 1
ATOM 1531 N N . SER A 1 210 ? 2.902 -20.610 -2.461 1.00 89.19 210 SER A N 1
ATOM 1532 C CA . SER A 1 210 ? 4.041 -19.710 -2.600 1.00 89.19 210 SER A CA 1
ATOM 1533 C C . SER A 1 210 ? 3.765 -18.403 -1.861 1.00 89.19 210 SER A C 1
ATOM 1535 O O . SER A 1 210 ? 2.678 -17.839 -1.956 1.00 89.19 210 SER A O 1
ATOM 1537 N N . VAL A 1 211 ? 4.768 -17.907 -1.141 1.00 93.31 211 VAL A N 1
ATOM 1538 C CA . VAL A 1 211 ? 4.715 -16.596 -0.484 1.00 93.31 211 VAL A CA 1
ATOM 1539 C C . VAL A 1 211 ? 4.850 -15.488 -1.525 1.00 93.31 211 VAL A C 1
ATOM 1541 O O . VAL A 1 211 ? 4.205 -14.455 -1.382 1.00 93.31 211 VAL A O 1
ATOM 1544 N N . LEU A 1 212 ? 5.655 -15.717 -2.573 1.00 96.56 212 LEU A N 1
ATOM 1545 C CA . LEU A 1 212 ? 5.877 -14.782 -3.675 1.00 96.56 212 LEU A CA 1
ATOM 1546 C C . LEU A 1 212 ? 5.408 -15.385 -4.998 1.00 96.56 212 LEU A C 1
ATOM 1548 O O . LEU A 1 212 ? 5.835 -16.471 -5.392 1.00 96.56 212 LEU A O 1
ATOM 1552 N N . GLY A 1 213 ? 4.574 -14.634 -5.705 1.00 97.88 213 GLY A N 1
ATOM 1553 C CA . GLY A 1 213 ? 4.160 -14.904 -7.072 1.00 97.88 213 GLY A CA 1
ATOM 1554 C C . GLY A 1 213 ? 4.668 -13.803 -7.986 1.00 97.88 213 GLY A C 1
ATOM 1555 O O . GLY A 1 213 ? 4.317 -12.642 -7.794 1.00 97.88 213 GLY A O 1
ATOM 1556 N N . VAL A 1 214 ? 5.481 -14.152 -8.977 1.00 98.38 214 VAL A N 1
ATOM 1557 C CA . VAL A 1 214 ? 6.055 -13.196 -9.932 1.00 98.38 214 VAL A CA 1
ATOM 1558 C C . VAL A 1 214 ? 5.535 -13.520 -11.322 1.00 98.38 214 VAL A C 1
ATOM 1560 O O . VAL A 1 214 ? 5.618 -14.660 -11.772 1.00 98.38 214 VAL A O 1
ATOM 1563 N N . ALA A 1 215 ? 5.003 -12.520 -12.012 1.00 98.50 215 ALA A N 1
ATOM 1564 C CA . ALA A 1 215 ? 4.573 -12.649 -13.394 1.00 98.50 215 ALA A CA 1
ATOM 1565 C C . ALA A 1 215 ? 5.310 -11.648 -14.279 1.00 98.50 215 ALA A C 1
ATOM 1567 O O . ALA A 1 215 ? 5.304 -10.452 -13.992 1.00 98.50 215 ALA A O 1
ATOM 1568 N N . HIS A 1 216 ? 5.883 -12.140 -15.373 1.00 98.19 216 HIS A N 1
ATOM 1569 C CA . HIS A 1 216 ? 6.561 -11.341 -16.389 1.00 98.19 216 HIS A CA 1
ATOM 1570 C C . HIS A 1 216 ? 5.746 -11.303 -17.681 1.00 98.19 216 HIS A C 1
ATOM 1572 O O . HIS A 1 216 ? 5.082 -12.283 -18.012 1.00 98.19 216 HIS A O 1
ATOM 1578 N N . GLY A 1 217 ? 5.799 -10.206 -18.434 1.00 96.50 217 GLY A N 1
ATOM 1579 C CA . GLY A 1 217 ? 5.138 -10.106 -19.737 1.00 96.50 217 GLY A CA 1
ATOM 1580 C C . GLY A 1 217 ? 4.722 -8.691 -20.129 1.00 96.50 217 GLY A C 1
ATOM 1581 O O . GLY A 1 217 ? 5.073 -7.702 -19.492 1.00 96.50 217 GLY A O 1
ATOM 1582 N N . GLU A 1 218 ? 3.942 -8.589 -21.204 1.00 93.12 218 GLU A N 1
ATOM 1583 C CA . GLU A 1 218 ? 3.504 -7.293 -21.753 1.00 93.12 218 GLU A CA 1
ATOM 1584 C C . GLU A 1 218 ? 2.041 -6.961 -21.421 1.00 93.12 218 GLU A C 1
ATOM 1586 O O . GLU A 1 218 ? 1.627 -5.802 -21.434 1.00 93.12 218 GLU A O 1
ATOM 1591 N N . ARG A 1 219 ? 1.229 -7.973 -21.088 1.00 95.81 219 ARG A N 1
ATOM 1592 C CA . ARG A 1 219 ? -0.207 -7.806 -20.818 1.00 95.81 219 ARG A CA 1
ATOM 1593 C C . ARG A 1 219 ? -0.465 -7.655 -19.321 1.00 95.81 219 ARG A C 1
ATOM 1595 O O . ARG A 1 219 ? -0.564 -8.653 -18.610 1.00 95.81 219 ARG A O 1
ATOM 1602 N N . THR A 1 220 ? -0.637 -6.415 -18.856 1.00 95.56 220 THR A N 1
ATOM 1603 C CA . THR A 1 220 ? -0.799 -6.073 -17.428 1.00 95.56 220 THR A CA 1
ATOM 1604 C C . THR A 1 220 ? -1.873 -6.888 -16.710 1.00 95.56 220 THR A C 1
ATOM 1606 O O . THR A 1 220 ? -1.601 -7.438 -15.650 1.00 95.56 220 THR A O 1
ATOM 1609 N N . GLU A 1 221 ? -3.069 -7.017 -17.287 1.00 96.38 221 GLU A N 1
ATOM 1610 C CA . GLU A 1 221 ? -4.165 -7.773 -16.663 1.00 96.38 221 GLU A CA 1
ATOM 1611 C C . GLU A 1 221 ? -3.809 -9.251 -16.454 1.00 96.38 221 GLU A C 1
ATOM 1613 O O . GLU A 1 221 ? -4.036 -9.810 -15.381 1.00 96.38 221 GLU A O 1
ATOM 1618 N N . ALA A 1 222 ? -3.173 -9.867 -17.452 1.00 97.88 222 ALA A N 1
ATOM 1619 C CA . ALA A 1 222 ? -2.742 -11.255 -17.367 1.00 97.88 222 ALA A CA 1
ATOM 1620 C C . ALA A 1 222 ? -1.584 -11.439 -16.372 1.00 97.88 222 ALA A C 1
ATOM 1622 O O . ALA A 1 222 ? -1.569 -12.438 -15.659 1.00 97.88 222 ALA A O 1
ATOM 1623 N N . MET A 1 223 ? -0.664 -10.471 -16.267 1.00 98.44 223 MET A N 1
ATOM 1624 C CA . MET A 1 223 ? 0.389 -10.490 -15.244 1.00 98.44 223 MET A CA 1
ATOM 1625 C C . MET A 1 223 ? -0.182 -10.388 -13.828 1.00 98.44 223 MET A C 1
ATOM 1627 O O . MET A 1 223 ? 0.190 -11.179 -12.969 1.00 98.44 223 MET A O 1
ATOM 1631 N N . VAL A 1 224 ? -1.115 -9.460 -13.581 1.00 98.62 224 VAL A N 1
ATOM 1632 C CA . VAL A 1 224 ? -1.757 -9.313 -12.263 1.00 98.62 224 VAL A CA 1
ATOM 1633 C C . VAL A 1 224 ? -2.448 -10.612 -11.856 1.00 98.62 224 VAL A C 1
ATOM 1635 O O . VAL A 1 224 ? -2.222 -11.105 -10.752 1.00 98.62 224 VAL A O 1
ATOM 1638 N N . ARG A 1 225 ? -3.240 -11.206 -12.758 1.00 98.31 225 ARG A N 1
ATOM 1639 C CA . ARG A 1 225 ? -3.914 -12.481 -12.493 1.00 98.31 225 ARG A CA 1
ATOM 1640 C C . ARG A 1 225 ? -2.911 -13.608 -12.233 1.00 98.31 225 ARG A C 1
ATOM 1642 O O . ARG A 1 225 ? -3.048 -14.302 -11.235 1.00 98.31 225 ARG A O 1
ATOM 1649 N N . ALA A 1 226 ? -1.879 -13.745 -13.063 1.00 98.25 226 ALA A N 1
ATOM 1650 C CA . ALA A 1 226 ? -0.878 -14.799 -12.914 1.00 98.25 226 ALA A CA 1
ATOM 1651 C C . ALA A 1 226 ? -0.051 -14.677 -11.623 1.00 98.25 226 ALA A C 1
ATOM 1653 O O . ALA A 1 226 ? 0.213 -15.690 -10.979 1.00 98.25 226 ALA A O 1
ATOM 1654 N N . ALA A 1 227 ? 0.320 -13.459 -11.214 1.00 98.38 227 ALA A N 1
ATOM 1655 C CA . ALA A 1 227 ? 1.032 -13.225 -9.960 1.00 98.38 227 ALA A CA 1
ATOM 1656 C C . ALA A 1 227 ? 0.169 -13.613 -8.747 1.00 98.38 227 ALA A C 1
ATOM 1658 O O . ALA A 1 227 ? 0.652 -14.268 -7.826 1.00 98.38 227 ALA A O 1
ATOM 1659 N N . ILE A 1 228 ? -1.126 -13.275 -8.768 1.00 98.19 228 ILE A N 1
ATOM 1660 C CA . ILE A 1 228 ? -2.074 -13.657 -7.709 1.00 98.19 228 ILE A CA 1
ATOM 1661 C C . ILE A 1 228 ? -2.332 -15.174 -7.719 1.00 98.19 228 ILE A C 1
ATOM 1663 O O . ILE A 1 228 ? -2.340 -15.808 -6.665 1.00 98.19 228 ILE A O 1
ATOM 1667 N N . ASP A 1 229 ? -2.498 -15.785 -8.893 1.00 97.00 229 ASP A N 1
ATOM 1668 C CA . ASP A 1 229 ? -2.664 -17.238 -9.043 1.00 97.00 229 ASP A CA 1
ATOM 1669 C C . ASP A 1 229 ? -1.427 -18.008 -8.550 1.00 97.00 229 ASP A C 1
ATOM 1671 O O . ASP A 1 229 ? -1.546 -19.113 -8.017 1.00 97.00 229 ASP A O 1
ATOM 1675 N N . ALA A 1 230 ? -0.237 -17.414 -8.661 1.00 96.75 230 ALA A N 1
ATOM 1676 C CA . ALA A 1 230 ? 1.001 -18.002 -8.170 1.00 96.75 230 ALA A CA 1
ATOM 1677 C C . ALA A 1 230 ? 1.079 -18.085 -6.632 1.00 96.75 230 ALA A C 1
ATOM 1679 O O . ALA A 1 230 ? 1.682 -19.034 -6.137 1.00 96.75 230 ALA A O 1
ATOM 1680 N N . ILE A 1 231 ? 0.415 -17.188 -5.892 1.00 96.25 231 ILE A N 1
ATOM 1681 C CA . ILE A 1 231 ? 0.311 -17.243 -4.418 1.00 96.25 231 ILE A CA 1
ATOM 1682 C C . ILE A 1 231 ? -0.941 -17.990 -3.913 1.00 96.25 231 ILE A C 1
ATOM 1684 O O . ILE A 1 231 ? -1.268 -17.934 -2.734 1.00 96.25 231 ILE A O 1
ATOM 1688 N N . GLY A 1 232 ? -1.661 -18.699 -4.790 1.00 94.62 232 GLY A N 1
ATOM 1689 C CA . GLY A 1 232 ? -2.837 -19.505 -4.421 1.00 94.62 232 GLY A CA 1
ATOM 1690 C C . GLY A 1 232 ? -4.170 -19.003 -4.987 1.00 94.62 232 GLY A C 1
ATOM 1691 O O . GLY A 1 232 ? -5.206 -19.623 -4.750 1.00 94.62 232 GLY A O 1
ATOM 1692 N N . GLY A 1 233 ? -4.158 -17.919 -5.770 1.00 95.81 233 GLY A N 1
ATOM 1693 C CA . GLY A 1 233 ? -5.328 -17.410 -6.487 1.00 95.81 233 GLY A CA 1
ATOM 1694 C C . GLY A 1 233 ? -6.243 -16.524 -5.651 1.00 95.81 233 GLY A C 1
ATOM 1695 O O . GLY A 1 233 ? -6.281 -16.577 -4.423 1.00 95.81 233 GLY A O 1
ATOM 1696 N N . ILE A 1 234 ? -7.022 -15.678 -6.331 1.00 97.31 234 ILE A N 1
ATOM 1697 C CA . ILE A 1 234 ? -7.798 -14.629 -5.653 1.00 97.31 234 ILE A CA 1
ATOM 1698 C C . ILE A 1 234 ? -8.871 -15.188 -4.705 1.00 97.31 234 ILE A C 1
ATOM 1700 O O . ILE A 1 234 ? -9.094 -14.622 -3.635 1.00 97.31 234 ILE A O 1
ATOM 1704 N N . GLY A 1 235 ? -9.479 -16.327 -5.056 1.00 95.94 235 GLY A N 1
ATOM 1705 C CA . GLY A 1 235 ? -10.528 -16.978 -4.263 1.00 95.94 235 GLY A CA 1
ATOM 1706 C C . GLY A 1 235 ? -10.051 -17.514 -2.909 1.00 95.94 235 GLY A C 1
ATOM 1707 O O . GLY A 1 235 ? -10.873 -17.842 -2.060 1.00 95.94 235 GLY A O 1
ATOM 1708 N N . ARG A 1 236 ? -8.734 -17.573 -2.675 1.00 94.06 236 ARG A N 1
ATOM 1709 C CA . ARG A 1 236 ? -8.151 -17.827 -1.352 1.00 94.06 236 ARG A CA 1
ATOM 1710 C C . ARG A 1 236 ? -8.320 -16.625 -0.422 1.00 94.06 236 ARG A C 1
ATOM 1712 O O . ARG A 1 236 ? -8.577 -16.776 0.770 1.00 94.06 236 ARG A O 1
ATOM 1719 N N . TYR A 1 237 ? -8.136 -15.427 -0.964 1.00 96.81 237 TYR A N 1
ATOM 1720 C CA . TYR A 1 237 ? -7.998 -14.199 -0.187 1.00 96.81 237 TYR A CA 1
ATOM 1721 C C . TYR A 1 237 ? -9.311 -13.445 -0.042 1.00 96.81 237 TYR A C 1
ATOM 1723 O O . TYR A 1 237 ? -9.564 -12.881 1.026 1.00 96.81 237 TYR A O 1
ATOM 1731 N N . ILE A 1 238 ? -10.118 -13.454 -1.103 1.00 98.06 238 ILE A N 1
ATOM 1732 C CA . ILE A 1 238 ? -11.370 -12.715 -1.222 1.00 98.06 238 ILE A CA 1
ATOM 1733 C C . ILE A 1 238 ? -12.531 -13.701 -1.297 1.00 98.06 238 ILE A C 1
ATOM 1735 O O . ILE A 1 238 ? -12.514 -14.634 -2.097 1.00 98.06 238 ILE A O 1
ATOM 1739 N N . GLN A 1 239 ? -13.535 -13.471 -0.462 1.00 96.38 239 GLN A N 1
ATOM 1740 C CA . GLN A 1 239 ? -14.773 -14.231 -0.380 1.00 96.38 239 GLN A CA 1
ATOM 1741 C C . GLN A 1 239 ? -15.967 -13.356 -0.768 1.00 96.38 239 GLN A C 1
ATOM 1743 O O . GLN A 1 239 ? -15.915 -12.122 -0.749 1.00 96.38 239 GLN A O 1
ATOM 1748 N N . ARG A 1 240 ? -17.089 -14.007 -1.088 1.00 97.75 240 ARG A N 1
ATOM 1749 C CA . ARG A 1 240 ? -18.345 -13.303 -1.353 1.00 97.75 240 ARG A CA 1
ATOM 1750 C C . ARG A 1 240 ? -18.757 -12.475 -0.132 1.00 97.75 240 ARG A C 1
ATOM 1752 O O . ARG A 1 240 ? -18.873 -13.025 0.958 1.00 97.75 240 ARG A O 1
ATOM 1759 N N . GLY A 1 241 ? -19.046 -11.191 -0.339 1.00 97.25 241 GLY A N 1
ATOM 1760 C CA . GLY A 1 241 ? -19.423 -10.273 0.746 1.00 97.25 241 GLY A CA 1
ATOM 1761 C C . GLY A 1 241 ? -18.259 -9.466 1.327 1.00 97.25 241 GLY A C 1
ATOM 1762 O O . GLY A 1 241 ? -18.481 -8.618 2.183 1.00 97.25 241 GLY A O 1
ATOM 1763 N N . ASP A 1 242 ? -17.021 -9.695 0.877 1.00 98.56 242 ASP A N 1
ATOM 1764 C CA . ASP A 1 242 ? -15.886 -8.918 1.373 1.00 98.56 242 ASP A CA 1
ATOM 1765 C C . ASP A 1 242 ? -15.959 -7.446 0.946 1.00 98.56 242 ASP A C 1
ATOM 1767 O O . ASP A 1 242 ? -16.268 -7.117 -0.203 1.00 98.56 242 ASP A O 1
ATOM 1771 N N . ILE A 1 243 ? -15.589 -6.564 1.873 1.00 98.75 243 ILE A N 1
ATOM 1772 C CA . ILE A 1 243 ? -15.356 -5.142 1.623 1.00 98.75 243 ILE A CA 1
ATOM 1773 C C . ILE A 1 243 ? -13.844 -4.941 1.568 1.00 98.75 243 ILE A C 1
ATOM 1775 O O . ILE A 1 243 ? -13.149 -5.020 2.586 1.00 98.75 243 ILE A O 1
ATOM 1779 N N . VAL A 1 244 ? -13.329 -4.687 0.367 1.00 98.88 244 VAL A N 1
ATOM 1780 C CA . VAL A 1 244 ? -11.893 -4.706 0.076 1.00 98.88 244 VAL A CA 1
ATOM 1781 C C . VAL A 1 244 ? -11.367 -3.291 -0.112 1.00 98.88 244 VAL A C 1
ATOM 1783 O O . VAL A 1 244 ? -11.804 -2.575 -1.011 1.00 98.88 244 VAL A O 1
ATOM 1786 N N . VAL A 1 245 ? -10.388 -2.887 0.697 1.00 98.94 245 VAL A N 1
ATOM 1787 C CA . VAL A 1 245 ? -9.659 -1.626 0.507 1.00 98.94 245 VAL A CA 1
ATOM 1788 C C . VAL A 1 245 ? -8.396 -1.890 -0.303 1.00 98.94 245 VAL A C 1
ATOM 1790 O O . VAL A 1 245 ? -7.497 -2.601 0.135 1.00 98.94 245 VAL A O 1
ATOM 1793 N N . ILE A 1 246 ? -8.305 -1.282 -1.478 1.00 98.94 246 ILE A N 1
ATOM 1794 C CA . ILE A 1 246 ? -7.103 -1.233 -2.300 1.00 98.94 246 ILE A CA 1
ATOM 1795 C C . ILE A 1 246 ? -6.418 0.108 -2.055 1.00 98.94 246 ILE A C 1
ATOM 1797 O O . ILE A 1 246 ? -6.990 1.175 -2.292 1.00 98.94 246 ILE A O 1
ATOM 1801 N N . LYS A 1 247 ? -5.168 0.048 -1.605 1.00 98.81 247 LYS A N 1
ATOM 1802 C CA . LYS A 1 247 ? -4.351 1.227 -1.342 1.00 98.81 247 LYS A CA 1
ATOM 1803 C C . LYS A 1 247 ? -3.219 1.352 -2.373 1.00 98.81 247 LYS A C 1
ATOM 1805 O O . LYS A 1 247 ? -2.157 0.751 -2.175 1.00 98.81 247 LYS A O 1
ATOM 1810 N N . PRO A 1 248 ? -3.416 2.123 -3.456 1.00 98.69 248 PRO A N 1
ATOM 1811 C CA . PRO A 1 248 ? -2.350 2.461 -4.396 1.00 98.69 248 PRO A CA 1
ATOM 1812 C C . PRO A 1 248 ? -1.354 3.471 -3.802 1.00 98.69 248 PRO A C 1
ATOM 1814 O O . PRO A 1 248 ? -1.545 3.978 -2.697 1.00 98.69 248 PRO A O 1
ATOM 1817 N N . ASN A 1 249 ? -0.303 3.789 -4.558 1.00 98.38 249 ASN A N 1
ATOM 1818 C CA . ASN A 1 249 ? 0.571 4.933 -4.316 1.00 98.38 249 ASN A CA 1
ATOM 1819 C C . ASN A 1 249 ? 0.172 6.100 -5.226 1.00 98.38 249 ASN A C 1
ATOM 1821 O O . ASN A 1 249 ? 0.378 6.046 -6.441 1.00 98.38 249 ASN A O 1
ATOM 1825 N N . VAL A 1 250 ? -0.372 7.165 -4.648 1.00 97.56 250 VAL A N 1
ATOM 1826 C CA . VAL A 1 250 ? -0.821 8.372 -5.358 1.00 97.56 250 VAL A CA 1
ATOM 1827 C C . VAL A 1 250 ? -0.270 9.622 -4.661 1.00 97.56 250 VAL A C 1
ATOM 1829 O O . VAL A 1 250 ? -0.919 10.659 -4.595 1.00 97.56 250 VAL A O 1
ATOM 1832 N N . ALA A 1 251 ? 0.949 9.531 -4.120 1.00 94.31 251 ALA A N 1
ATOM 1833 C CA . ALA A 1 251 ? 1.512 10.543 -3.223 1.00 94.31 251 ALA A CA 1
ATOM 1834 C C . ALA A 1 251 ? 1.715 11.933 -3.859 1.00 94.31 251 ALA A C 1
ATOM 1836 O O . ALA A 1 251 ? 1.694 12.934 -3.138 1.00 94.31 251 ALA A O 1
ATOM 1837 N N . PHE A 1 252 ? 1.917 11.983 -5.179 1.00 95.19 252 PHE A N 1
ATOM 1838 C CA . PHE A 1 252 ? 2.301 13.176 -5.937 1.00 95.19 252 PHE A CA 1
ATOM 1839 C C . PHE A 1 252 ? 1.437 13.346 -7.187 1.00 95.19 252 PHE A C 1
ATOM 1841 O O . PHE A 1 252 ? 1.004 12.358 -7.791 1.00 95.19 252 PHE A O 1
ATOM 1848 N N . GLU A 1 253 ? 1.275 14.587 -7.643 1.00 95.81 253 GLU A N 1
ATOM 1849 C CA . GLU A 1 253 ? 0.611 14.942 -8.892 1.00 95.81 253 GLU A CA 1
ATOM 1850 C C . GLU A 1 253 ? 1.521 14.590 -10.075 1.00 95.81 253 GLU A C 1
ATOM 1852 O O . GLU A 1 253 ? 2.192 15.425 -10.688 1.00 95.81 253 GLU A O 1
ATOM 1857 N N . ARG A 1 254 ? 1.620 13.293 -10.367 1.00 96.06 254 ARG A N 1
ATOM 1858 C CA . ARG A 1 254 ? 2.466 12.749 -11.430 1.00 96.06 254 ARG A CA 1
ATOM 1859 C C . ARG A 1 254 ? 1.662 11.839 -12.339 1.00 96.06 254 ARG A C 1
ATOM 1861 O O . ARG A 1 254 ? 0.797 11.087 -11.896 1.00 96.06 254 ARG A O 1
ATOM 1868 N N . ALA A 1 255 ? 1.976 11.920 -13.628 1.00 95.56 255 ALA A N 1
ATOM 1869 C CA . ALA A 1 255 ? 1.444 10.997 -14.615 1.00 95.56 255 ALA A CA 1
ATOM 1870 C C . ALA A 1 255 ? 2.081 9.616 -14.415 1.00 95.56 255 ALA A C 1
ATOM 1872 O O . ALA A 1 255 ? 3.285 9.519 -14.174 1.00 95.56 255 ALA A O 1
ATOM 1873 N N . ALA A 1 256 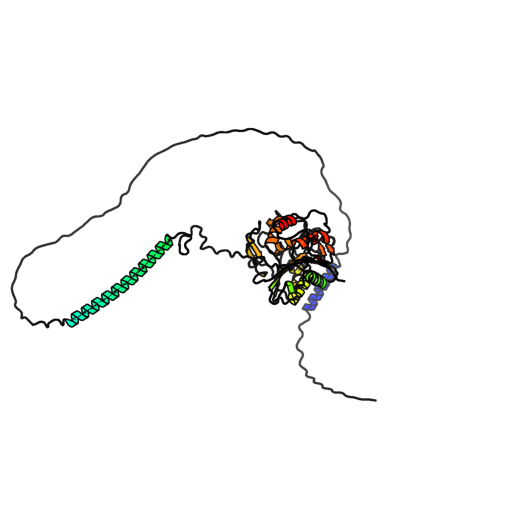? 1.284 8.559 -14.564 1.00 94.25 256 ALA A N 1
ATOM 1874 C CA . ALA A 1 256 ? 1.722 7.188 -14.322 1.00 94.25 256 ALA A CA 1
ATOM 1875 C C . ALA A 1 256 ? 2.995 6.754 -15.086 1.00 94.25 256 ALA A C 1
ATOM 1877 O O . ALA A 1 256 ? 3.763 5.972 -14.522 1.00 94.25 256 ALA A O 1
ATOM 1878 N N . PRO A 1 257 ? 3.286 7.226 -16.321 1.00 95.75 257 PRO A N 1
ATOM 1879 C CA . PRO A 1 257 ? 4.524 6.865 -17.018 1.00 95.75 257 PRO A CA 1
ATOM 1880 C C . PRO A 1 257 ? 5.817 7.282 -16.304 1.00 95.75 257 PRO A C 1
ATOM 1882 O O . PRO A 1 257 ? 6.863 6.722 -16.597 1.00 95.75 257 PRO A O 1
ATOM 1885 N N . LEU A 1 258 ? 5.763 8.223 -15.351 1.00 96.56 258 LEU A N 1
ATOM 1886 C CA . LEU A 1 258 ? 6.932 8.641 -14.567 1.00 96.56 258 LEU A CA 1
ATOM 1887 C C . LEU A 1 258 ? 7.324 7.639 -13.464 1.00 96.56 258 LEU A C 1
ATOM 1889 O O . LEU A 1 258 ? 8.299 7.877 -12.761 1.00 96.56 258 LEU A O 1
ATOM 1893 N N . GLY A 1 259 ? 6.553 6.567 -13.243 1.00 95.00 259 GLY A N 1
ATOM 1894 C CA . GLY A 1 259 ? 6.868 5.519 -12.256 1.00 95.00 259 GLY A CA 1
ATOM 1895 C C . GLY A 1 259 ? 6.817 5.959 -10.783 1.00 95.00 259 GLY A C 1
ATOM 1896 O O . GLY A 1 259 ? 7.101 5.169 -9.888 1.00 95.00 259 GLY A O 1
ATOM 1897 N N . ALA A 1 260 ? 6.447 7.212 -10.502 1.00 95.69 260 ALA A N 1
ATOM 1898 C CA . ALA A 1 260 ? 6.354 7.739 -9.140 1.00 95.69 260 ALA A CA 1
ATOM 1899 C C . ALA A 1 260 ? 5.072 7.311 -8.399 1.00 95.69 260 ALA A C 1
ATOM 1901 O O . ALA A 1 260 ? 5.057 7.319 -7.164 1.00 95.69 260 ALA A O 1
ATOM 1902 N N . THR A 1 261 ? 4.021 6.960 -9.146 1.00 96.12 261 THR A N 1
ATOM 1903 C CA . THR A 1 261 ? 2.690 6.538 -8.680 1.00 96.12 261 THR A CA 1
ATOM 1904 C C . THR A 1 261 ? 2.344 5.161 -9.251 1.00 96.12 261 THR A C 1
ATOM 1906 O O . THR A 1 261 ? 2.938 4.733 -10.241 1.00 96.12 261 THR A O 1
ATOM 1909 N N . SER A 1 262 ? 1.406 4.447 -8.622 1.00 96.69 262 SER A N 1
ATOM 1910 C CA . SER A 1 262 ? 0.955 3.131 -9.098 1.00 96.69 262 SER A CA 1
ATOM 1911 C C . SER A 1 262 ? 0.368 3.206 -10.507 1.00 96.69 262 SER A C 1
ATOM 1913 O O . SER A 1 262 ? -0.349 4.154 -10.840 1.00 96.69 262 SER A O 1
ATOM 1915 N N . SER A 1 263 ? 0.608 2.170 -11.311 1.00 97.69 263 SER A N 1
ATOM 1916 C CA . SER A 1 263 ? 0.006 2.032 -12.631 1.00 97.69 263 SER A CA 1
ATOM 1917 C C . SER A 1 263 ? -1.529 1.959 -12.542 1.00 97.69 263 SER A C 1
ATOM 1919 O O . SER A 1 263 ? -2.062 1.067 -11.871 1.00 97.69 263 SER A O 1
ATOM 1921 N N . PRO A 1 264 ? -2.276 2.845 -13.230 1.00 98.44 264 PRO A N 1
ATOM 1922 C CA . PRO A 1 264 ? -3.731 2.752 -13.289 1.00 98.44 264 PRO A CA 1
ATOM 1923 C C . PRO A 1 264 ? -4.185 1.467 -13.994 1.00 98.44 264 PRO A C 1
ATOM 1925 O O . PRO A 1 264 ? -5.256 0.956 -13.676 1.00 98.44 264 PRO A O 1
ATOM 1928 N N . GLU A 1 265 ? -3.367 0.906 -14.892 1.00 98.31 265 GLU A N 1
ATOM 1929 C CA . GLU A 1 265 ? -3.640 -0.381 -15.534 1.00 98.31 265 GLU A CA 1
ATOM 1930 C C . GLU A 1 265 ? -3.588 -1.541 -14.523 1.00 98.31 265 GLU A C 1
ATOM 1932 O O . GLU A 1 265 ? -4.476 -2.393 -14.520 1.00 98.31 265 GLU A O 1
ATOM 1937 N N . VAL A 1 266 ? -2.597 -1.544 -13.621 1.00 98.62 266 VAL A N 1
ATOM 1938 C CA . VAL A 1 266 ? -2.485 -2.547 -12.543 1.00 98.62 266 VAL A CA 1
ATOM 1939 C C . VAL A 1 266 ? -3.631 -2.403 -11.547 1.00 98.62 266 VAL A C 1
ATOM 1941 O O . VAL A 1 266 ? -4.246 -3.400 -11.174 1.00 98.62 266 VAL A O 1
ATOM 1944 N N . VAL A 1 267 ? -3.957 -1.171 -11.141 1.00 98.81 267 VAL A N 1
ATOM 1945 C CA . VAL A 1 267 ? -5.074 -0.909 -10.219 1.00 98.81 267 VAL A CA 1
ATOM 1946 C C . VAL A 1 267 ? -6.400 -1.373 -10.824 1.00 98.81 267 VAL A C 1
ATOM 1948 O O . VAL A 1 267 ? -7.167 -2.047 -10.142 1.00 98.81 267 VAL A O 1
ATOM 1951 N N . SER A 1 268 ? -6.653 -1.064 -12.099 1.00 98.81 268 SER A N 1
ATOM 1952 C CA . SER A 1 268 ? -7.855 -1.507 -12.814 1.00 98.81 268 SER A CA 1
ATOM 1953 C C . SER A 1 268 ? -7.967 -3.037 -12.849 1.00 98.81 268 SER A C 1
ATOM 1955 O O . SER A 1 268 ? -8.972 -3.602 -12.412 1.00 98.81 268 SER A O 1
ATOM 1957 N N . ALA A 1 269 ? -6.898 -3.721 -13.273 1.00 98.69 269 ALA A N 1
ATOM 1958 C CA . ALA A 1 269 ? -6.858 -5.180 -13.325 1.00 98.69 269 ALA A CA 1
ATOM 1959 C C . ALA A 1 269 ? -7.081 -5.822 -11.946 1.00 98.69 269 ALA A C 1
ATOM 1961 O O . ALA A 1 269 ? -7.827 -6.793 -11.827 1.00 98.69 269 ALA A O 1
ATOM 1962 N N . LEU A 1 270 ? -6.483 -5.261 -10.892 1.00 98.88 270 LEU A N 1
ATOM 1963 C CA . LEU A 1 270 ? -6.668 -5.755 -9.531 1.00 98.88 270 LEU A CA 1
ATOM 1964 C C . LEU A 1 270 ? -8.119 -5.601 -9.058 1.00 98.88 270 LEU A C 1
ATOM 1966 O O . LEU A 1 270 ? -8.669 -6.546 -8.497 1.00 98.88 270 LEU A O 1
ATOM 1970 N N . ILE A 1 271 ? -8.755 -4.446 -9.297 1.00 98.88 271 ILE A N 1
ATOM 1971 C CA . ILE A 1 271 ? -10.169 -4.235 -8.943 1.00 98.88 271 ILE A CA 1
ATOM 1972 C C . ILE A 1 271 ? -11.041 -5.287 -9.627 1.00 98.88 271 ILE A C 1
ATOM 1974 O O . ILE A 1 271 ? -11.896 -5.887 -8.974 1.00 98.88 271 ILE A O 1
ATOM 1978 N N . ARG A 1 272 ? -10.808 -5.540 -10.919 1.00 98.56 272 ARG A N 1
ATOM 1979 C CA . ARG A 1 272 ? -11.564 -6.533 -11.683 1.00 98.56 272 ARG A CA 1
ATOM 1980 C C . ARG A 1 272 ? -11.424 -7.932 -11.089 1.00 98.56 272 ARG A C 1
ATOM 1982 O O . ARG A 1 272 ? -12.435 -8.548 -10.769 1.00 98.56 272 ARG A O 1
ATOM 1989 N N . VAL A 1 273 ? -10.193 -8.384 -10.843 1.00 98.31 273 VAL A N 1
ATOM 1990 C CA . VAL A 1 273 ? -9.910 -9.702 -10.245 1.00 98.31 273 VAL A CA 1
ATOM 1991 C C . VAL A 1 273 ? -10.550 -9.843 -8.856 1.00 98.31 273 VAL A C 1
ATOM 1993 O O . VAL A 1 273 ? -11.136 -10.879 -8.544 1.00 98.31 273 VAL A O 1
ATOM 1996 N N . VAL A 1 274 ? -10.512 -8.793 -8.030 1.00 98.62 274 VAL A N 1
ATOM 1997 C CA . VAL A 1 274 ? -11.164 -8.774 -6.707 1.00 98.62 274 VAL A CA 1
ATOM 1998 C C . VAL A 1 274 ? -12.692 -8.855 -6.823 1.00 98.62 274 VAL A C 1
ATOM 2000 O O . VAL A 1 274 ? -13.334 -9.585 -6.068 1.00 98.62 274 VAL A O 1
ATOM 2003 N N . ARG A 1 275 ? -13.297 -8.135 -7.774 1.00 98.06 275 ARG A N 1
ATOM 2004 C CA . ARG A 1 275 ? -14.749 -8.178 -8.011 1.00 98.06 275 ARG A CA 1
ATOM 2005 C C . ARG A 1 275 ? -15.208 -9.525 -8.563 1.00 98.06 275 ARG A C 1
ATOM 2007 O O . ARG A 1 275 ? -16.256 -10.010 -8.145 1.00 98.06 275 ARG A O 1
ATOM 2014 N N . GLU A 1 276 ? -14.435 -10.135 -9.459 1.00 97.06 276 GLU A N 1
ATOM 2015 C CA . GLU A 1 276 ? -14.690 -11.484 -9.986 1.00 97.06 276 GLU A CA 1
ATOM 2016 C C . GLU A 1 276 ? -14.751 -12.536 -8.868 1.00 97.06 276 GLU A C 1
ATOM 2018 O O . GLU A 1 276 ? -15.538 -13.476 -8.956 1.00 97.06 276 GLU A O 1
ATOM 2023 N N . ALA A 1 277 ? -13.983 -12.350 -7.789 1.00 97.44 277 ALA A N 1
ATOM 2024 C CA . ALA A 1 277 ? -14.018 -13.211 -6.605 1.00 97.44 277 ALA A CA 1
ATOM 2025 C C . ALA A 1 277 ? -15.271 -13.023 -5.721 1.00 97.44 277 ALA A C 1
ATOM 2027 O O . ALA A 1 277 ? -15.488 -13.790 -4.784 1.00 97.44 277 ALA A O 1
ATOM 2028 N N . GLY A 1 278 ? -16.120 -12.030 -6.013 1.00 97.38 278 GLY A N 1
ATOM 2029 C CA . GLY A 1 278 ? -17.388 -11.802 -5.316 1.00 97.38 278 GLY A CA 1
ATOM 2030 C C . GLY A 1 278 ? -17.354 -10.747 -4.208 1.00 97.38 278 GLY A C 1
ATOM 2031 O O . GLY A 1 278 ? -18.290 -10.709 -3.405 1.00 97.38 278 GLY A O 1
ATOM 2032 N N . ALA A 1 279 ? -16.326 -9.891 -4.160 1.00 98.44 279 ALA A N 1
ATOM 2033 C CA . ALA A 1 279 ? -16.300 -8.745 -3.248 1.00 98.44 279 ALA A CA 1
ATOM 2034 C C . ALA A 1 279 ? -17.577 -7.892 -3.386 1.00 98.44 279 ALA A C 1
ATOM 2036 O O . ALA A 1 279 ? -18.007 -7.570 -4.498 1.00 98.44 279 ALA A O 1
ATOM 2037 N N . GLU A 1 280 ? -18.175 -7.519 -2.254 1.00 98.25 280 GLU A N 1
ATOM 2038 C CA . GLU A 1 280 ? -19.370 -6.670 -2.205 1.00 98.25 280 GLU A CA 1
ATOM 2039 C C . GLU A 1 280 ? -19.033 -5.228 -2.590 1.00 98.25 280 GLU A C 1
ATOM 2041 O O . GLU A 1 280 ? -19.713 -4.610 -3.412 1.00 98.25 280 GLU A O 1
ATOM 2046 N N . GLU A 1 281 ? -17.936 -4.710 -2.038 1.00 98.69 281 GLU A N 1
ATOM 2047 C CA . GLU A 1 281 ? -17.455 -3.358 -2.289 1.00 98.69 281 GLU A CA 1
ATOM 2048 C C . GLU A 1 281 ? -15.934 -3.374 -2.457 1.00 98.69 281 GLU A C 1
ATOM 2050 O O . GLU A 1 281 ? -15.210 -3.979 -1.668 1.00 98.69 281 GLU A O 1
ATOM 2055 N N . VAL A 1 282 ? -15.439 -2.659 -3.469 1.00 98.88 282 VAL A N 1
ATOM 2056 C CA . VAL A 1 282 ? -14.011 -2.369 -3.622 1.00 98.88 282 VAL A CA 1
ATOM 2057 C C . VAL A 1 282 ? -13.808 -0.876 -3.436 1.00 98.88 282 VAL A C 1
ATOM 2059 O O . VAL A 1 282 ? -14.440 -0.066 -4.117 1.00 98.88 282 VAL A O 1
ATOM 2062 N N . ARG A 1 283 ? -12.933 -0.508 -2.507 1.00 98.88 283 ARG A N 1
ATOM 2063 C CA . ARG A 1 283 ? -12.622 0.872 -2.139 1.00 98.88 283 ARG A CA 1
ATOM 2064 C C . ARG A 1 283 ? -11.204 1.194 -2.561 1.00 98.88 283 ARG A C 1
ATOM 2066 O O . ARG A 1 283 ? -10.301 0.416 -2.289 1.00 98.88 283 ARG A O 1
ATOM 2073 N N . VAL A 1 284 ? -10.993 2.342 -3.184 1.00 98.94 284 VAL A N 1
ATOM 2074 C CA . VAL A 1 284 ? -9.657 2.838 -3.528 1.00 98.94 284 VAL A CA 1
ATOM 2075 C C . VAL A 1 284 ? -9.375 4.062 -2.678 1.00 98.94 284 VAL A C 1
ATOM 2077 O O . VAL A 1 284 ? -10.165 5.006 -2.694 1.00 98.94 284 VAL A O 1
ATOM 2080 N N . ALA A 1 285 ? -8.276 4.046 -1.926 1.00 98.62 285 ALA A N 1
ATOM 2081 C CA . ALA A 1 285 ? -7.947 5.128 -1.004 1.00 98.62 285 ALA A CA 1
ATOM 2082 C C . ALA A 1 285 ? -6.436 5.318 -0.839 1.00 98.62 285 ALA A C 1
ATOM 2084 O O . ALA A 1 285 ? -5.688 4.355 -0.690 1.00 98.62 285 ALA A O 1
ATOM 2085 N N . ASP A 1 286 ? -6.005 6.574 -0.820 1.00 98.56 286 ASP A N 1
ATOM 2086 C CA . ASP A 1 286 ? -4.656 6.999 -0.447 1.00 98.56 286 ASP A CA 1
ATOM 2087 C C . ASP A 1 286 ? -4.726 8.435 0.099 1.00 98.56 286 ASP A C 1
ATOM 2089 O O . ASP A 1 286 ? -5.702 9.143 -0.159 1.00 98.56 286 ASP A O 1
ATOM 2093 N N . ASN A 1 287 ? -3.706 8.868 0.839 1.00 98.19 287 ASN A N 1
ATOM 2094 C CA . ASN A 1 287 ? -3.567 10.224 1.369 1.00 98.19 287 ASN A CA 1
ATOM 2095 C C . ASN A 1 287 ? -2.344 10.928 0.756 1.00 98.19 287 ASN A C 1
ATOM 2097 O O . ASN A 1 287 ? -1.235 10.825 1.303 1.00 98.19 287 ASN A O 1
ATOM 2101 N N . PRO A 1 288 ? -2.521 11.636 -0.375 1.00 97.19 288 PRO A N 1
ATOM 2102 C CA . PRO A 1 288 ? -1.433 12.321 -1.064 1.00 97.19 288 PRO A CA 1
ATOM 2103 C C . PRO A 1 288 ? -0.783 13.439 -0.238 1.00 97.19 288 PRO A C 1
ATOM 2105 O O . PRO A 1 288 ? -1.329 13.914 0.759 1.00 97.19 288 PRO A O 1
ATOM 2108 N N . ILE A 1 289 ? 0.436 13.831 -0.621 1.00 93.81 289 ILE A N 1
ATOM 2109 C CA . ILE A 1 289 ? 1.149 14.987 -0.039 1.00 93.81 289 ILE A CA 1
ATOM 2110 C C . ILE A 1 289 ? 0.643 16.291 -0.657 1.00 93.81 289 ILE A C 1
ATOM 2112 O O . ILE A 1 289 ? 0.511 17.295 0.038 1.00 93.81 289 ILE A O 1
ATOM 2116 N N . GLU A 1 290 ? 0.362 16.250 -1.954 1.00 94.38 290 GLU A N 1
ATOM 2117 C CA . GLU A 1 290 ? -0.210 17.347 -2.733 1.00 94.38 290 GLU A CA 1
ATOM 2118 C C . GLU A 1 290 ? -1.753 17.236 -2.764 1.00 94.38 290 GLU A C 1
ATOM 2120 O O . GLU A 1 290 ? -2.336 16.448 -2.017 1.00 94.38 290 GLU A O 1
ATOM 2125 N N . SER A 1 291 ? -2.437 18.021 -3.608 1.00 96.56 291 SER A N 1
ATOM 2126 C CA . SER A 1 291 ? -3.907 17.979 -3.718 1.00 96.56 291 SER A CA 1
ATOM 2127 C C . SER A 1 291 ? -4.396 16.566 -4.070 1.00 96.56 291 SER A C 1
ATOM 2129 O O . SER A 1 291 ? -4.036 16.052 -5.135 1.00 96.56 291 SER A O 1
ATOM 2131 N N . PRO A 1 292 ? -5.250 15.937 -3.239 1.00 97.56 292 PRO A N 1
ATOM 2132 C CA . PRO A 1 292 ? -5.740 14.597 -3.524 1.00 97.56 292 PRO A CA 1
ATOM 2133 C C . PRO A 1 292 ? -6.474 14.492 -4.861 1.00 97.56 292 PRO A C 1
ATOM 2135 O O . PRO A 1 292 ? -6.221 13.573 -5.638 1.00 97.56 292 PRO A O 1
ATOM 2138 N N . GLU A 1 293 ? -7.336 15.456 -5.172 1.00 97.94 293 GLU A N 1
ATOM 2139 C CA . GLU A 1 293 ? -8.089 15.515 -6.423 1.00 97.94 293 GLU A CA 1
ATOM 2140 C C . GLU A 1 293 ? -7.153 15.517 -7.636 1.00 97.94 293 GLU A C 1
ATOM 2142 O O . GLU A 1 293 ? -7.344 14.727 -8.568 1.00 97.94 293 GLU A O 1
ATOM 2147 N N . ALA A 1 294 ? -6.126 16.374 -7.610 1.00 98.19 294 ALA A N 1
ATOM 2148 C CA . ALA A 1 294 ? -5.156 16.501 -8.690 1.00 98.19 294 ALA A CA 1
ATOM 2149 C C . ALA A 1 294 ? -4.298 15.236 -8.825 1.00 98.19 294 ALA A C 1
ATOM 2151 O O . ALA A 1 294 ? -4.168 14.696 -9.924 1.00 98.19 294 ALA A O 1
ATOM 2152 N N . CYS A 1 295 ? -3.798 14.692 -7.713 1.00 98.38 295 CYS A N 1
ATOM 2153 C CA . CYS A 1 295 ? -3.008 13.461 -7.679 1.00 98.38 295 CYS A CA 1
ATOM 2154 C C . CYS A 1 295 ? -3.763 12.269 -8.285 1.00 98.38 295 CYS A C 1
ATOM 2156 O O . CYS A 1 295 ? -3.258 11.581 -9.179 1.00 98.38 295 CYS A O 1
ATOM 2158 N N . PHE A 1 296 ? -5.006 12.042 -7.856 1.00 98.56 296 PHE A N 1
ATOM 2159 C CA . PHE A 1 296 ? -5.835 10.946 -8.359 1.00 98.56 296 PHE A CA 1
ATOM 2160 C C . PHE A 1 296 ? -6.262 11.143 -9.819 1.00 98.56 296 PHE A C 1
ATOM 2162 O O . PHE A 1 296 ? -6.361 10.166 -10.567 1.00 98.56 296 PHE A O 1
ATOM 2169 N N . ALA A 1 297 ? -6.495 12.385 -10.252 1.00 98.38 297 ALA A N 1
ATOM 2170 C CA . ALA A 1 297 ? -6.795 12.689 -11.647 1.00 98.38 297 ALA A CA 1
ATOM 2171 C C . ALA A 1 297 ? -5.567 12.498 -12.552 1.00 98.38 297 ALA A C 1
ATOM 2173 O O . ALA A 1 297 ? -5.654 11.800 -13.562 1.00 98.38 297 ALA A O 1
ATOM 2174 N N . ARG A 1 298 ? -4.418 13.079 -12.181 1.00 98.00 298 ARG A N 1
ATOM 2175 C CA . ARG A 1 298 ? -3.193 13.097 -12.993 1.00 98.00 298 ARG A CA 1
ATOM 2176 C C . ARG A 1 298 ? -2.542 11.725 -13.118 1.00 98.00 298 ARG A C 1
ATOM 2178 O O . ARG A 1 298 ? -2.050 11.392 -14.193 1.00 98.00 298 ARG A O 1
ATOM 2185 N N . SER A 1 299 ? -2.575 10.924 -12.055 1.00 97.94 299 SER A N 1
ATOM 2186 C CA . SER A 1 299 ? -2.098 9.534 -12.080 1.00 97.94 299 SER A CA 1
ATOM 2187 C C . SER A 1 299 ? -2.969 8.615 -12.939 1.00 97.94 299 SER A C 1
ATOM 2189 O O . SER A 1 299 ? -2.526 7.541 -13.327 1.00 97.94 299 SER A O 1
ATOM 2191 N N . GLY A 1 300 ? -4.212 9.006 -13.233 1.00 98.44 300 GLY A N 1
ATOM 2192 C CA . GLY A 1 300 ? -5.191 8.154 -13.909 1.00 98.44 300 GLY A CA 1
ATOM 2193 C C . GLY A 1 300 ? -5.873 7.137 -12.989 1.00 98.44 300 GLY A C 1
ATOM 2194 O O . GLY A 1 300 ? -6.838 6.498 -13.413 1.00 98.44 300 GLY A O 1
ATOM 2195 N N . VAL A 1 301 ? -5.459 7.026 -11.720 1.00 98.62 301 VAL A N 1
ATOM 2196 C CA . VAL A 1 301 ? -6.042 6.087 -10.747 1.00 98.62 301 VAL A CA 1
ATOM 2197 C C . VAL A 1 301 ? -7.521 6.386 -10.498 1.00 98.62 301 VAL A C 1
ATOM 2199 O O . VAL A 1 301 ? -8.315 5.456 -10.386 1.00 98.62 301 VAL A O 1
ATOM 2202 N N . ARG A 1 302 ? -7.938 7.665 -10.506 1.00 98.69 302 ARG A N 1
ATOM 2203 C CA . ARG A 1 302 ? -9.365 8.028 -10.433 1.00 98.69 302 ARG A CA 1
ATOM 2204 C C . ARG A 1 302 ? -10.165 7.384 -11.557 1.00 98.69 302 ARG A C 1
ATOM 2206 O O . ARG A 1 302 ? -11.226 6.823 -11.309 1.00 98.69 302 ARG A O 1
ATOM 2213 N N . LYS A 1 303 ? -9.668 7.488 -12.792 1.00 98.69 303 LYS A N 1
ATOM 2214 C CA . LYS A 1 303 ? -10.352 6.939 -13.964 1.00 98.69 303 LYS A CA 1
ATOM 2215 C C . LYS A 1 303 ? -10.434 5.417 -13.864 1.00 98.69 303 LYS A C 1
ATOM 2217 O O . LYS A 1 303 ? -11.523 4.891 -14.049 1.00 98.69 303 LYS A O 1
ATOM 2222 N N . ALA A 1 304 ? -9.326 4.756 -13.521 1.00 98.56 304 ALA A N 1
ATOM 2223 C CA . ALA A 1 304 ? -9.260 3.305 -13.344 1.00 98.56 304 ALA A CA 1
ATOM 2224 C C . ALA A 1 304 ? -10.230 2.794 -12.266 1.00 98.56 304 ALA A C 1
ATOM 2226 O O . ALA A 1 304 ? -10.966 1.840 -12.496 1.00 98.56 304 ALA A O 1
ATOM 2227 N N . ALA A 1 305 ? -10.282 3.460 -11.108 1.00 98.56 305 ALA A N 1
ATOM 2228 C CA . ALA A 1 305 ? -11.185 3.080 -10.027 1.00 98.56 305 ALA A CA 1
ATOM 2229 C C . ALA A 1 305 ? -12.659 3.200 -10.441 1.00 98.56 305 ALA A C 1
ATOM 2231 O O . ALA A 1 305 ? -13.440 2.269 -10.258 1.00 98.56 305 ALA A O 1
ATOM 2232 N N . LEU A 1 306 ? -13.036 4.338 -11.032 1.00 98.50 306 LEU A N 1
ATOM 2233 C CA . LEU A 1 306 ? -14.424 4.601 -11.408 1.00 98.50 306 LEU A CA 1
ATOM 2234 C C . LEU A 1 306 ? -14.893 3.725 -12.579 1.00 98.50 306 LEU A C 1
ATOM 2236 O O . LEU A 1 306 ? -16.045 3.301 -12.576 1.00 98.50 306 LEU A O 1
ATOM 2240 N N . SER A 1 307 ? -14.027 3.428 -13.557 1.00 98.25 307 SER A N 1
ATOM 2241 C CA . SER A 1 307 ? -14.393 2.565 -14.690 1.00 98.25 307 SER A CA 1
ATOM 2242 C C . SER A 1 307 ? -14.685 1.126 -14.273 1.00 98.25 307 SER A C 1
ATOM 2244 O O . SER A 1 307 ? -15.520 0.476 -14.891 1.00 98.25 307 SER A O 1
ATOM 2246 N N . GLU A 1 308 ? -14.039 0.648 -13.211 1.00 98.25 308 GLU A N 1
ATOM 2247 C CA . GLU A 1 308 ? -14.236 -0.701 -12.668 1.00 98.25 308 GLU A CA 1
ATOM 2248 C C . GLU A 1 308 ? -15.271 -0.731 -11.521 1.00 98.25 308 GLU A C 1
ATOM 2250 O O . GLU A 1 308 ? -15.369 -1.706 -10.776 1.00 98.25 308 GLU A O 1
ATOM 2255 N N . ASN A 1 309 ? -16.074 0.333 -11.370 1.00 97.44 309 ASN A N 1
ATOM 2256 C CA . ASN A 1 309 ? -17.104 0.472 -10.332 1.00 97.44 309 ASN A CA 1
ATOM 2257 C C . ASN A 1 309 ? -16.567 0.293 -8.897 1.00 97.44 309 ASN A C 1
ATOM 2259 O O . ASN A 1 309 ? -17.250 -0.271 -8.035 1.00 97.44 309 ASN A O 1
ATOM 2263 N N . ALA A 1 310 ? -15.341 0.753 -8.636 1.00 98.62 310 ALA A N 1
ATOM 2264 C CA . ALA A 1 310 ? -14.811 0.888 -7.287 1.00 98.62 310 ALA A CA 1
ATOM 2265 C C . ALA A 1 310 ? -15.168 2.258 -6.697 1.00 98.62 310 ALA A C 1
ATOM 2267 O O . ALA A 1 310 ? -15.270 3.271 -7.396 1.00 98.62 310 ALA A O 1
ATOM 2268 N N . ARG A 1 311 ? -15.317 2.306 -5.375 1.00 98.69 311 ARG A N 1
ATOM 2269 C CA . ARG A 1 311 ? -15.574 3.542 -4.643 1.00 98.69 311 ARG A CA 1
ATOM 2270 C C . ARG A 1 311 ? -14.260 4.241 -4.318 1.00 98.69 311 ARG A C 1
ATOM 2272 O O . ARG A 1 311 ? -13.439 3.719 -3.570 1.00 98.69 311 ARG A O 1
ATOM 2279 N N . LEU A 1 312 ? -14.073 5.440 -4.854 1.00 98.62 312 LEU A N 1
ATOM 2280 C CA . LEU A 1 312 ? -12.905 6.265 -4.559 1.00 98.62 312 LEU A CA 1
ATOM 2281 C C . LEU A 1 312 ? -13.124 7.081 -3.277 1.00 98.62 312 LEU A C 1
ATOM 2283 O O . LEU A 1 312 ? -14.119 7.795 -3.166 1.00 98.62 312 LEU A O 1
ATOM 2287 N N . PHE A 1 313 ? -12.172 7.014 -2.349 1.00 98.50 313 PHE A N 1
ATOM 2288 C CA . PHE A 1 313 ? -12.122 7.848 -1.150 1.00 98.50 313 PHE A CA 1
ATOM 2289 C C . PHE A 1 313 ? -10.966 8.837 -1.266 1.00 98.50 313 PHE A C 1
ATOM 2291 O O . PHE A 1 313 ? -9.799 8.444 -1.281 1.00 98.50 313 PHE A O 1
ATOM 2298 N N . LEU A 1 314 ? -11.307 10.122 -1.329 1.00 97.88 314 LEU A N 1
ATOM 2299 C CA . LEU A 1 314 ? -10.350 11.213 -1.186 1.00 97.88 314 LEU A CA 1
ATOM 2300 C C . LEU A 1 314 ? -10.350 11.673 0.278 1.00 97.88 314 LEU A C 1
ATOM 2302 O O . LEU A 1 314 ? -11.427 11.750 0.869 1.00 97.88 314 LEU A O 1
ATOM 2306 N N . PRO A 1 315 ? -9.181 11.940 0.876 1.00 97.12 315 PRO A N 1
ATOM 2307 C CA . PRO A 1 315 ? -9.079 12.331 2.273 1.00 97.12 315 PRO A CA 1
ATOM 2308 C C . PRO A 1 315 ? -9.622 13.745 2.497 1.00 97.12 315 PRO A C 1
ATOM 2310 O O . PRO A 1 315 ? -9.206 14.697 1.840 1.00 97.12 315 PRO A O 1
ATOM 2313 N N . SER A 1 316 ? -10.487 13.895 3.495 1.00 95.31 316 SER A N 1
ATOM 2314 C CA . SER A 1 316 ? -10.857 15.180 4.090 1.00 95.31 316 SER A CA 1
ATOM 2315 C C . SER A 1 316 ? -10.488 15.202 5.582 1.00 95.31 316 SER A C 1
ATOM 2317 O O . SER A 1 316 ? -10.305 14.138 6.177 1.00 95.31 316 SER A O 1
ATOM 2319 N N . PRO A 1 317 ? -10.374 16.376 6.236 1.00 92.38 317 PRO A N 1
ATOM 2320 C CA . PRO A 1 317 ? -9.985 16.447 7.648 1.00 92.38 317 PRO A CA 1
ATOM 2321 C C . PRO A 1 317 ? -10.846 15.591 8.591 1.00 92.38 317 PRO A C 1
ATOM 2323 O O . PRO A 1 317 ? -10.320 15.044 9.555 1.00 92.38 317 PRO A O 1
ATOM 2326 N N . GLY A 1 318 ? -12.143 15.443 8.299 1.00 94.50 318 GLY A N 1
ATOM 2327 C CA . GLY A 1 318 ? -13.077 14.642 9.099 1.00 94.50 318 GLY A CA 1
ATOM 2328 C C . GLY A 1 318 ? -12.999 13.130 8.863 1.00 94.50 318 GLY A C 1
ATOM 2329 O O . GLY A 1 318 ? -13.715 12.383 9.520 1.00 94.50 318 GLY A O 1
ATOM 2330 N N . ASP A 1 319 ? -12.155 12.668 7.939 1.00 96.69 319 ASP A N 1
ATOM 2331 C CA . ASP A 1 319 ? -11.993 11.242 7.636 1.00 96.69 319 ASP A CA 1
ATOM 2332 C C . ASP A 1 319 ? -10.871 10.569 8.440 1.00 96.69 319 ASP A C 1
ATOM 2334 O O . ASP A 1 319 ? -10.635 9.362 8.291 1.00 96.69 319 ASP A O 1
ATOM 2338 N N . PHE A 1 320 ? -10.158 11.348 9.260 1.00 97.31 320 PHE A N 1
ATOM 2339 C CA . PHE A 1 320 ? -9.052 10.878 10.080 1.00 97.31 320 PHE A CA 1
ATOM 2340 C C . PHE A 1 320 ? -9.489 10.649 11.518 1.00 97.31 320 PHE A C 1
ATOM 2342 O O . PHE A 1 320 ? -10.120 11.502 12.132 1.00 97.31 320 PHE A O 1
ATOM 2349 N N . GLU A 1 321 ? -9.060 9.523 12.071 1.00 96.50 321 GLU A N 1
ATOM 2350 C CA . GLU A 1 321 ? -9.284 9.154 13.467 1.00 96.50 321 GLU A CA 1
ATOM 2351 C C . GLU A 1 321 ? -7.957 8.738 14.097 1.00 96.50 321 GLU A C 1
ATOM 2353 O O . GLU A 1 321 ? -7.017 8.371 13.390 1.00 96.50 321 GLU A O 1
ATOM 2358 N N . THR A 1 322 ? -7.844 8.795 15.423 1.00 97.12 322 THR A N 1
ATOM 2359 C CA . THR A 1 322 ? -6.636 8.302 16.098 1.00 97.12 322 THR A CA 1
ATOM 2360 C C . THR A 1 322 ? -6.648 6.778 16.134 1.00 97.12 322 THR A C 1
ATOM 2362 O O . THR A 1 322 ? -7.522 6.173 16.751 1.00 97.12 322 THR A O 1
ATOM 2365 N N . LEU A 1 323 ? -5.669 6.168 15.467 1.00 97.69 323 LEU A N 1
ATOM 2366 C CA . LEU A 1 323 ? -5.408 4.735 15.511 1.00 97.69 323 LEU A CA 1
ATOM 2367 C C . LEU A 1 323 ? -4.310 4.456 16.535 1.00 97.69 323 LEU A C 1
ATOM 2369 O O . LEU A 1 323 ? -3.286 5.140 16.515 1.00 97.69 323 LEU A O 1
ATOM 2373 N N . HIS A 1 324 ? -4.513 3.440 17.369 1.00 97.44 324 HIS A N 1
ATOM 2374 C CA . HIS A 1 324 ? -3.483 2.894 18.238 1.00 97.44 324 HIS A CA 1
ATOM 2375 C C . HIS A 1 324 ? -2.779 1.702 17.581 1.00 97.44 324 HIS A C 1
ATOM 2377 O O . HIS A 1 324 ? -3.425 0.744 17.144 1.00 97.44 324 HIS A O 1
ATOM 2383 N N . VAL A 1 325 ? -1.450 1.766 17.517 1.00 96.88 325 VAL A N 1
ATOM 2384 C CA . VAL A 1 325 ? -0.555 0.761 16.937 1.00 96.88 325 VAL A CA 1
ATOM 2385 C C . VAL A 1 325 ? 0.397 0.270 18.032 1.00 96.88 325 VAL A C 1
ATOM 2387 O O . VAL A 1 325 ? 1.482 0.831 18.200 1.00 96.88 325 VAL A O 1
ATOM 2390 N N . PRO A 1 326 ? 0.021 -0.784 18.778 1.00 94.50 326 PRO A N 1
ATOM 2391 C CA . PRO A 1 326 ? 0.819 -1.272 19.897 1.00 94.50 326 PRO A CA 1
ATOM 2392 C C . PRO A 1 326 ? 2.268 -1.576 19.496 1.00 94.50 326 PRO A C 1
ATOM 2394 O O . PRO A 1 326 ? 2.517 -2.315 18.538 1.00 94.50 326 PRO A O 1
ATOM 2397 N N . GLY A 1 327 ? 3.227 -1.024 20.243 1.00 94.00 327 GLY A N 1
ATOM 2398 C CA . GLY A 1 327 ? 4.658 -1.258 20.029 1.00 94.00 327 GLY A CA 1
ATOM 2399 C C . GLY A 1 327 ? 5.261 -0.548 18.811 1.00 94.00 327 GLY A C 1
ATOM 2400 O O . GLY A 1 327 ? 6.395 -0.858 18.436 1.00 94.00 327 GLY A O 1
ATOM 2401 N N . ALA A 1 328 ? 4.528 0.366 18.166 1.00 96.88 328 ALA A N 1
ATOM 2402 C CA . ALA A 1 328 ? 5.127 1.325 17.240 1.00 96.88 328 ALA A CA 1
ATOM 2403 C C . ALA A 1 328 ? 5.908 2.395 18.019 1.00 96.88 328 ALA A C 1
ATOM 2405 O O . ALA A 1 328 ? 5.499 2.807 19.096 1.00 96.88 328 ALA A O 1
ATOM 2406 N N . LYS A 1 329 ? 7.028 2.871 17.474 1.00 96.88 329 LYS A N 1
ATOM 2407 C CA . LYS A 1 329 ? 7.884 3.880 18.122 1.00 96.88 329 LYS A CA 1
ATOM 2408 C C . LYS A 1 329 ? 7.376 5.312 17.914 1.00 96.88 329 LYS A C 1
ATOM 2410 O O . LYS A 1 329 ? 7.471 6.148 18.805 1.00 96.88 329 LYS A O 1
ATOM 2415 N N . TRP A 1 330 ? 6.900 5.612 16.712 1.00 96.94 330 TRP A N 1
ATOM 2416 C CA . TRP A 1 330 ? 6.580 6.954 16.223 1.00 96.94 330 TRP A CA 1
ATOM 2417 C C . TRP A 1 330 ? 5.082 7.197 16.061 1.00 96.94 330 TRP A C 1
ATOM 2419 O O . TRP A 1 330 ? 4.636 8.341 16.144 1.00 96.94 330 TRP A O 1
ATOM 2429 N N . ILE A 1 331 ? 4.317 6.138 15.790 1.00 97.50 331 ILE A N 1
ATOM 2430 C CA . ILE A 1 331 ? 2.878 6.201 15.494 1.00 97.50 331 ILE A CA 1
ATOM 2431 C C . ILE A 1 331 ? 2.057 5.288 16.410 1.00 97.50 331 ILE A C 1
ATOM 2433 O O . ILE A 1 331 ? 1.053 4.732 15.971 1.00 97.50 331 ILE A O 1
ATOM 2437 N N . GLU A 1 332 ? 2.477 5.132 17.672 1.00 96.69 332 GLU A N 1
ATOM 2438 C CA . GLU A 1 332 ? 1.722 4.353 18.664 1.00 96.69 332 GLU A CA 1
ATOM 2439 C C . GLU A 1 332 ? 0.294 4.871 18.813 1.00 96.69 332 GLU A C 1
ATOM 2441 O O . GLU A 1 332 ? -0.627 4.073 18.803 1.00 96.69 332 GLU A O 1
ATOM 2446 N N . GLU A 1 333 ? 0.089 6.188 18.823 1.00 96.69 333 GLU A N 1
ATOM 2447 C CA . GLU A 1 333 ? -1.216 6.808 18.597 1.00 96.69 333 GLU A CA 1
ATOM 2448 C C . GLU A 1 333 ? -1.087 7.902 17.539 1.00 96.69 333 GLU A C 1
ATOM 2450 O O . GLU A 1 333 ? -0.439 8.929 17.757 1.00 96.69 333 GLU A O 1
ATOM 2455 N N . TRP A 1 334 ? -1.700 7.710 16.370 1.00 97.62 334 TRP A N 1
ATOM 2456 C CA . TRP A 1 334 ? -1.536 8.652 15.260 1.00 97.62 334 TRP A CA 1
ATOM 2457 C C . TRP A 1 334 ? -2.818 8.845 14.441 1.00 97.62 334 TRP A C 1
ATOM 2459 O O . TRP A 1 334 ? -3.612 7.911 14.312 1.00 97.62 334 TRP A O 1
ATOM 2469 N N . PRO A 1 335 ? -3.058 10.040 13.856 1.00 97.38 335 PRO A N 1
ATOM 2470 C CA . PRO A 1 335 ? -4.140 10.232 12.897 1.00 97.38 335 PRO A CA 1
ATOM 2471 C C . PRO A 1 335 ? -3.998 9.295 11.692 1.00 97.38 335 PRO A C 1
ATOM 2473 O O . PRO A 1 335 ? -3.009 9.342 10.962 1.00 97.38 335 PRO A O 1
ATOM 2476 N N . PHE A 1 336 ? -5.018 8.489 11.449 1.00 98.19 336 PHE A N 1
ATOM 2477 C CA . PHE A 1 336 ? -5.089 7.488 10.396 1.00 98.19 336 PHE A CA 1
ATOM 2478 C C . PHE A 1 336 ? -6.302 7.764 9.512 1.00 98.19 336 PHE A C 1
ATOM 2480 O O . PHE A 1 336 ? -7.366 8.106 10.025 1.00 98.19 336 PHE A O 1
ATOM 2487 N N . PHE A 1 337 ? -6.158 7.615 8.195 1.00 98.19 337 PHE A N 1
ATOM 2488 C CA . PHE A 1 337 ? -7.246 7.795 7.232 1.00 98.19 337 PHE A CA 1
ATOM 2489 C C . PHE A 1 337 ? -8.272 6.655 7.363 1.00 98.19 337 PHE A C 1
ATOM 2491 O O . PHE A 1 337 ? -8.258 5.684 6.609 1.00 98.19 337 PHE A O 1
ATOM 2498 N N . TRP A 1 338 ? -9.139 6.757 8.370 1.00 97.88 338 TRP A N 1
ATOM 2499 C CA . TRP A 1 338 ? -9.998 5.677 8.851 1.00 97.88 338 TRP A CA 1
ATOM 2500 C C . TRP A 1 338 ? -11.239 5.455 7.996 1.00 97.88 338 TRP A C 1
ATOM 2502 O O . TRP A 1 338 ? -11.680 4.316 7.841 1.00 97.88 338 TRP A O 1
ATOM 2512 N N . ARG A 1 339 ? -11.799 6.519 7.410 1.00 97.88 339 ARG A N 1
ATOM 2513 C CA . ARG A 1 339 ? -13.036 6.457 6.616 1.00 97.88 339 ARG A CA 1
ATOM 2514 C C . ARG A 1 339 ? -13.113 5.276 5.628 1.00 97.88 339 ARG A C 1
ATOM 2516 O O . ARG A 1 339 ? -14.121 4.569 5.670 1.00 97.88 339 ARG A O 1
ATOM 2523 N N . PRO A 1 340 ? -12.104 5.003 4.774 1.00 98.31 340 PRO A N 1
ATOM 2524 C CA . PRO A 1 340 ? -12.158 3.869 3.848 1.00 98.31 340 PRO A CA 1
ATOM 2525 C C . PRO A 1 340 ? -12.158 2.490 4.533 1.00 98.31 340 PRO A C 1
ATOM 2527 O O . PRO A 1 340 ? -12.624 1.526 3.930 1.00 98.31 340 PRO A O 1
ATOM 2530 N N . PHE A 1 341 ? -11.703 2.380 5.783 1.00 98.19 341 PHE A N 1
ATOM 2531 C CA . PHE A 1 341 ? -11.591 1.117 6.526 1.00 98.19 341 PHE A CA 1
ATOM 2532 C C . PHE A 1 341 ? -12.844 0.763 7.341 1.00 98.19 341 PHE A C 1
ATOM 2534 O O . PHE A 1 341 ? -12.924 -0.328 7.899 1.00 98.19 341 PHE A O 1
ATOM 2541 N N . GLN A 1 342 ? -13.858 1.633 7.394 1.00 96.69 342 GLN A N 1
ATOM 2542 C CA . GLN A 1 342 ? -15.090 1.357 8.140 1.00 96.69 342 GLN A CA 1
ATOM 2543 C C . GLN A 1 342 ? -15.827 0.128 7.580 1.00 96.69 342 GLN A C 1
ATOM 2545 O O . GLN A 1 342 ? -16.388 0.178 6.485 1.00 96.69 342 GLN A O 1
ATOM 2550 N N . GLY A 1 343 ? -15.821 -0.976 8.329 1.00 96.62 343 GLY A N 1
ATOM 2551 C CA . GLY A 1 343 ? -16.404 -2.253 7.900 1.00 96.62 343 GLY A CA 1
ATOM 2552 C C . GLY A 1 343 ? -15.593 -2.993 6.830 1.00 96.62 343 GLY A C 1
ATOM 2553 O O . GLY A 1 343 ? -16.109 -3.933 6.242 1.00 96.62 343 GLY A O 1
ATOM 2554 N N . ALA A 1 344 ? -14.353 -2.576 6.549 1.00 98.25 344 ALA A N 1
ATOM 2555 C CA . ALA A 1 344 ? -13.482 -3.312 5.639 1.00 98.25 344 ALA A CA 1
ATOM 2556 C C . ALA A 1 344 ? -13.115 -4.681 6.228 1.00 98.25 344 ALA A C 1
ATOM 2558 O O . ALA A 1 344 ? -12.827 -4.792 7.418 1.00 98.25 344 ALA A O 1
ATOM 2559 N N . THR A 1 345 ? -13.092 -5.709 5.383 1.00 98.19 345 THR A N 1
ATOM 2560 C CA . THR A 1 345 ? -12.714 -7.080 5.761 1.00 98.19 345 THR A CA 1
ATOM 2561 C C . THR A 1 345 ? -11.380 -7.500 5.154 1.00 98.19 345 THR A C 1
ATOM 2563 O O . THR A 1 345 ? -10.738 -8.419 5.662 1.00 98.19 345 THR A O 1
ATOM 2566 N N . LYS A 1 346 ? -10.934 -6.820 4.088 1.00 98.62 346 LYS A N 1
ATOM 2567 C CA . LYS A 1 346 ? -9.685 -7.105 3.370 1.00 98.62 346 LYS A CA 1
ATOM 2568 C C . LYS A 1 346 ? -8.964 -5.821 2.991 1.00 98.62 346 LYS A C 1
ATOM 2570 O O . LYS A 1 346 ? -9.595 -4.804 2.699 1.00 98.62 346 LYS A O 1
ATOM 2575 N N . VAL A 1 347 ? -7.636 -5.889 2.937 1.00 98.81 347 VAL A N 1
ATOM 2576 C CA . VAL A 1 347 ? -6.782 -4.766 2.527 1.00 98.81 347 VAL A CA 1
ATOM 2577 C C . VAL A 1 347 ? -5.687 -5.266 1.600 1.00 98.81 347 VAL A C 1
ATOM 2579 O O . VAL A 1 347 ? -4.946 -6.177 1.959 1.00 98.81 347 VAL A O 1
ATOM 2582 N N . ILE A 1 348 ? -5.551 -4.646 0.432 1.00 98.88 348 ILE A N 1
ATOM 2583 C CA . ILE A 1 348 ? -4.502 -4.953 -0.542 1.00 98.88 348 ILE A CA 1
ATOM 2584 C C . ILE A 1 348 ? -3.696 -3.682 -0.812 1.00 98.88 348 ILE A C 1
ATOM 2586 O O . ILE A 1 348 ? -4.245 -2.650 -1.203 1.00 98.88 348 ILE A O 1
ATO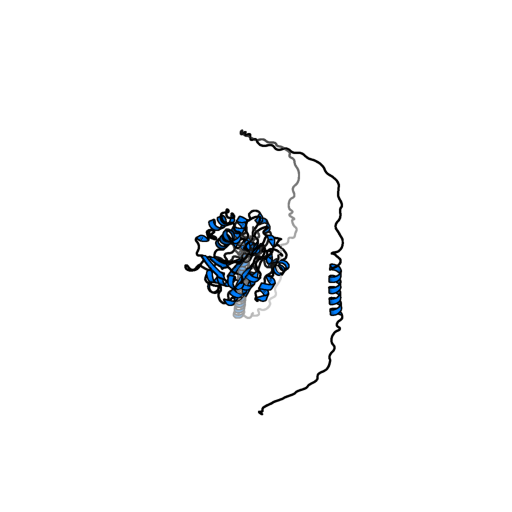M 2590 N N . GLY A 1 349 ? -2.384 -3.740 -0.593 1.00 98.75 349 GLY A N 1
ATOM 2591 C CA . GLY A 1 349 ? -1.476 -2.637 -0.917 1.00 98.75 349 GLY A CA 1
ATOM 2592 C C . GLY A 1 349 ? -0.962 -2.755 -2.347 1.00 98.75 349 GLY A C 1
ATOM 2593 O O . GLY A 1 349 ? -0.574 -3.844 -2.750 1.00 98.75 349 GLY A O 1
ATOM 2594 N N . VAL A 1 350 ? -0.914 -1.655 -3.099 1.00 98.75 350 VAL A N 1
ATOM 2595 C CA . VAL A 1 350 ? -0.299 -1.609 -4.436 1.00 98.75 350 VAL A CA 1
ATOM 2596 C C . VAL A 1 350 ? 0.766 -0.524 -4.451 1.00 98.75 350 VAL A C 1
ATOM 2598 O O . VAL A 1 350 ? 0.453 0.650 -4.253 1.00 98.75 350 VAL A O 1
ATOM 2601 N N . ALA A 1 351 ? 2.022 -0.895 -4.675 1.00 98.50 351 ALA A N 1
ATOM 2602 C CA . ALA A 1 351 ? 3.143 0.042 -4.662 1.00 98.50 351 ALA A CA 1
ATOM 2603 C C . ALA A 1 351 ? 3.961 -0.083 -5.951 1.00 98.50 351 ALA A C 1
ATOM 2605 O O . ALA A 1 351 ? 4.224 -1.208 -6.359 1.00 98.50 351 ALA A O 1
ATOM 2606 N N . PRO A 1 352 ? 4.376 1.023 -6.592 1.00 98.12 352 PRO A N 1
ATOM 2607 C CA . PRO A 1 352 ? 5.373 0.962 -7.650 1.00 98.12 352 PRO A CA 1
ATOM 2608 C C . PRO A 1 352 ? 6.753 0.646 -7.061 1.00 98.12 352 PRO A C 1
ATOM 2610 O O . PRO A 1 352 ? 7.042 1.021 -5.920 1.00 98.12 352 PRO A O 1
ATOM 2613 N N . VAL A 1 353 ? 7.630 0.029 -7.851 1.00 98.38 353 VAL A N 1
ATOM 2614 C CA . VAL A 1 353 ? 9.060 -0.033 -7.521 1.00 98.38 353 VAL A CA 1
ATOM 2615 C C . VAL A 1 353 ? 9.718 1.295 -7.880 1.00 98.38 353 VAL A C 1
ATOM 2617 O O . VAL A 1 353 ? 9.729 1.699 -9.047 1.00 98.38 353 VAL A O 1
ATOM 2620 N N . LYS A 1 354 ? 10.304 1.971 -6.887 1.00 97.19 354 LYS A N 1
ATOM 2621 C CA . LYS A 1 354 ? 11.069 3.192 -7.141 1.00 97.19 354 LYS A CA 1
ATOM 2622 C C . LYS A 1 354 ? 12.274 3.385 -6.235 1.00 97.19 354 LYS A C 1
ATOM 2624 O O . LYS A 1 354 ? 12.254 3.037 -5.053 1.00 97.19 354 LYS A O 1
ATOM 2629 N N . ASP A 1 355 ? 13.286 4.029 -6.801 1.00 97.12 355 ASP A N 1
ATOM 2630 C CA . ASP A 1 355 ? 14.367 4.686 -6.082 1.00 97.12 355 ASP A CA 1
ATOM 2631 C C . ASP A 1 355 ? 13.816 5.709 -5.072 1.00 97.12 355 ASP A C 1
ATOM 2633 O O . ASP A 1 355 ? 12.690 6.209 -5.191 1.00 97.12 355 ASP A O 1
ATOM 2637 N N . HIS A 1 356 ? 14.600 6.011 -4.039 1.00 96.50 356 HIS A N 1
ATOM 2638 C CA . HIS A 1 356 ? 14.256 7.040 -3.066 1.00 96.50 356 HIS A CA 1
ATOM 2639 C C . HIS A 1 356 ? 15.512 7.589 -2.388 1.00 96.50 356 HIS A C 1
ATOM 2641 O O . HIS A 1 356 ? 16.216 6.860 -1.704 1.00 96.50 356 HIS A O 1
ATOM 2647 N N . ASN A 1 357 ? 15.727 8.902 -2.442 1.00 94.12 357 ASN A N 1
ATOM 2648 C CA . ASN A 1 357 ? 16.908 9.553 -1.858 1.00 94.12 357 ASN A CA 1
ATOM 2649 C C . ASN A 1 357 ? 17.175 9.260 -0.357 1.00 94.12 357 ASN A C 1
ATOM 2651 O O . ASN A 1 357 ? 18.320 9.046 0.016 1.00 94.12 357 ASN A O 1
ATOM 2655 N N . LEU A 1 358 ? 16.149 9.239 0.507 1.00 93.94 358 LEU A N 1
ATOM 2656 C CA . LEU A 1 358 ? 16.316 9.007 1.953 1.00 93.94 358 LEU A CA 1
ATOM 2657 C C . LEU A 1 358 ? 16.453 7.532 2.356 1.00 93.94 358 LEU A C 1
ATOM 2659 O O . LEU A 1 358 ? 17.318 7.186 3.146 1.00 93.94 358 LEU A O 1
ATOM 2663 N N . CYS A 1 359 ? 15.568 6.666 1.858 1.00 94.75 359 CYS A N 1
ATOM 2664 C CA . CYS A 1 359 ? 15.490 5.258 2.280 1.00 94.75 359 CYS A CA 1
ATOM 2665 C C . CYS A 1 359 ? 16.007 4.281 1.216 1.00 94.75 359 CYS A C 1
ATOM 2667 O O . CYS A 1 359 ? 15.807 3.074 1.335 1.00 94.75 359 CYS A O 1
ATOM 2669 N N . ARG A 1 360 ? 16.664 4.812 0.177 1.00 96.50 360 ARG A N 1
ATOM 2670 C CA . ARG A 1 360 ? 17.204 4.140 -1.015 1.00 96.50 360 ARG A CA 1
ATOM 2671 C C . ARG A 1 360 ? 16.149 3.501 -1.919 1.00 96.50 360 ARG A C 1
ATOM 2673 O O . ARG A 1 360 ? 16.321 3.530 -3.130 1.00 96.50 360 ARG A O 1
ATOM 2680 N N . ALA A 1 361 ? 15.047 2.981 -1.390 1.00 96.88 361 ALA A N 1
ATOM 2681 C CA . ALA A 1 361 ? 13.942 2.450 -2.180 1.00 96.88 361 ALA A CA 1
ATOM 2682 C C . ALA A 1 361 ? 12.593 2.684 -1.492 1.00 96.88 361 ALA A C 1
ATOM 2684 O O . ALA A 1 361 ? 12.491 2.655 -0.267 1.00 96.88 361 ALA A O 1
ATOM 2685 N N . SER A 1 362 ? 11.543 2.879 -2.286 1.00 96.75 362 SER A N 1
ATOM 2686 C CA . SER A 1 362 ? 10.162 2.956 -1.813 1.00 96.75 362 SER A CA 1
ATOM 2687 C C . SER A 1 362 ? 9.323 1.921 -2.539 1.00 96.75 362 SER A C 1
ATOM 2689 O O . SER A 1 362 ? 9.140 2.016 -3.746 1.00 96.75 362 SER A O 1
ATOM 2691 N N . MET A 1 363 ? 8.797 0.966 -1.779 1.00 98.31 363 MET A N 1
ATOM 2692 C CA . MET A 1 363 ? 8.014 -0.165 -2.277 1.00 98.31 363 MET A CA 1
ATOM 2693 C C . MET A 1 363 ? 6.835 -0.426 -1.321 1.00 98.31 363 MET A C 1
ATOM 2695 O O . MET A 1 363 ? 6.226 0.533 -0.833 1.00 98.31 363 MET A O 1
ATOM 2699 N N . THR A 1 364 ? 6.478 -1.682 -1.060 1.00 98.38 364 THR A N 1
ATOM 2700 C CA . THR A 1 364 ? 5.253 -2.067 -0.350 1.00 98.38 364 THR A CA 1
ATOM 2701 C C . THR A 1 364 ? 5.257 -1.640 1.119 1.00 98.38 364 THR A C 1
ATOM 2703 O O . THR A 1 364 ? 4.279 -1.028 1.554 1.00 98.38 364 THR A O 1
ATOM 2706 N N . SER A 1 365 ? 6.357 -1.834 1.860 1.00 98.25 365 SER A N 1
ATOM 2707 C CA . SER A 1 365 ? 6.425 -1.534 3.303 1.00 98.25 365 SER A CA 1
ATOM 2708 C C . SER A 1 365 ? 6.254 -0.038 3.581 1.00 98.25 365 SER A C 1
ATOM 2710 O O . SER A 1 365 ? 5.517 0.381 4.475 1.00 98.25 365 SER A O 1
ATOM 2712 N N . LYS A 1 366 ? 6.872 0.807 2.745 1.00 98.06 366 LYS A N 1
ATOM 2713 C CA . LYS A 1 366 ? 6.749 2.269 2.843 1.00 98.06 366 LYS A CA 1
ATOM 2714 C C . LYS A 1 366 ? 5.396 2.784 2.348 1.00 98.06 366 LYS A C 1
ATOM 2716 O O . LYS A 1 366 ? 4.994 3.884 2.731 1.00 98.06 366 LYS A O 1
ATOM 2721 N N . ASN A 1 367 ? 4.685 2.040 1.501 1.00 98.25 367 ASN A N 1
ATOM 2722 C CA . ASN A 1 367 ? 3.489 2.541 0.828 1.00 98.25 367 ASN A CA 1
ATOM 2723 C C . ASN A 1 367 ? 2.425 3.027 1.823 1.00 98.25 367 ASN A C 1
ATOM 2725 O O . ASN A 1 367 ? 1.799 4.068 1.609 1.00 98.25 367 ASN A O 1
ATOM 2729 N N . TRP A 1 368 ? 2.272 2.330 2.956 1.00 98.44 368 TRP A N 1
ATOM 2730 C CA . TRP A 1 368 ? 1.321 2.641 4.035 1.00 98.44 368 TRP A CA 1
ATOM 2731 C C . TRP A 1 368 ? 1.456 4.050 4.621 1.00 98.44 368 TRP A C 1
ATOM 2733 O O . TRP A 1 368 ? 0.508 4.544 5.223 1.00 98.44 368 TRP A O 1
ATOM 2743 N N . TYR A 1 369 ? 2.569 4.743 4.367 1.00 98.06 369 TYR A N 1
ATOM 2744 C CA . TYR A 1 369 ? 2.783 6.141 4.742 1.00 98.06 369 TYR A CA 1
ATOM 2745 C C . TYR A 1 369 ? 1.649 7.061 4.262 1.00 98.06 369 TYR A C 1
ATOM 2747 O O . TYR A 1 369 ? 1.246 7.980 4.972 1.00 98.06 369 TYR A O 1
ATOM 2755 N N . GLY A 1 370 ? 1.075 6.773 3.088 1.00 97.38 370 GLY A N 1
ATOM 2756 C CA . GLY A 1 370 ? -0.108 7.466 2.564 1.00 97.38 370 GLY A CA 1
ATOM 2757 C C . GLY A 1 370 ? -1.420 7.133 3.293 1.00 97.38 370 GLY A C 1
ATOM 2758 O O . GLY A 1 370 ? -2.487 7.341 2.747 1.00 97.38 370 GLY A O 1
ATOM 2759 N N . LEU A 1 371 ? -1.392 6.551 4.492 1.00 98.12 371 LEU A N 1
ATOM 2760 C CA . LEU A 1 371 ? -2.562 6.455 5.378 1.00 98.12 371 LEU A CA 1
ATOM 2761 C C . LEU A 1 371 ? -2.442 7.380 6.594 1.00 98.12 371 LEU A C 1
ATOM 2763 O O . LEU A 1 371 ? -3.418 7.575 7.315 1.00 98.12 371 LEU A O 1
ATOM 2767 N N . LEU A 1 372 ? -1.265 7.972 6.815 1.00 98.38 372 LEU A N 1
ATOM 2768 C CA . LEU A 1 372 ? -1.014 8.850 7.950 1.00 98.38 372 LEU A CA 1
ATOM 2769 C C . LEU A 1 372 ? -1.590 10.246 7.693 1.00 98.38 372 LEU A C 1
ATOM 2771 O O . LEU A 1 372 ? -1.344 10.860 6.651 1.00 98.38 372 LEU A O 1
ATOM 2775 N N . GLY A 1 373 ? -2.323 10.772 8.666 1.00 96.69 373 GLY A N 1
ATOM 2776 C CA . GLY A 1 373 ? -2.668 12.186 8.773 1.00 96.69 373 GLY A CA 1
ATOM 2777 C C . GLY A 1 373 ? -1.608 12.973 9.550 1.00 96.69 373 GLY A C 1
ATOM 2778 O O . GLY A 1 373 ? -0.487 12.508 9.769 1.00 96.69 373 GLY A O 1
ATOM 2779 N N . GLY A 1 374 ? -1.978 14.177 9.988 1.00 95.12 374 GLY A N 1
ATOM 2780 C CA . GLY A 1 374 ? -1.136 15.018 10.843 1.00 95.12 374 GLY A CA 1
ATOM 2781 C C . GLY A 1 374 ? 0.181 15.464 10.195 1.00 95.12 374 GLY A C 1
ATOM 2782 O O . GLY A 1 374 ? 0.351 15.448 8.975 1.00 95.12 374 GLY A O 1
ATOM 2783 N N . ARG A 1 375 ? 1.146 15.861 11.034 1.00 95.12 375 ARG A N 1
ATOM 2784 C CA . ARG A 1 375 ? 2.479 16.343 10.624 1.00 95.12 375 ARG A CA 1
ATOM 2785 C C . ARG A 1 375 ? 3.428 15.191 10.275 1.00 95.12 375 ARG A C 1
ATOM 2787 O O . ARG A 1 375 ? 4.537 15.109 10.793 1.00 95.12 375 ARG A O 1
ATOM 2794 N N . ARG A 1 376 ? 2.988 14.274 9.405 1.00 94.75 376 ARG A N 1
ATOM 2795 C CA . ARG A 1 376 ? 3.728 13.042 9.067 1.00 94.75 376 ARG A CA 1
ATOM 2796 C C . ARG A 1 376 ? 5.147 13.302 8.550 1.00 94.75 376 ARG A C 1
ATOM 2798 O O . ARG A 1 376 ? 6.047 12.516 8.813 1.00 94.75 376 ARG A O 1
ATOM 2805 N N . ASN A 1 377 ? 5.378 14.441 7.894 1.00 93.56 377 ASN A N 1
ATOM 2806 C CA . ASN A 1 377 ? 6.682 14.857 7.369 1.00 93.56 377 ASN A CA 1
ATOM 2807 C C . ASN A 1 377 ? 7.815 14.894 8.414 1.00 93.56 377 ASN A C 1
ATOM 2809 O O . ASN A 1 377 ? 8.976 14.788 8.021 1.00 93.56 377 ASN A O 1
ATOM 2813 N N . GLN A 1 378 ? 7.508 14.996 9.712 1.00 95.31 378 GLN A N 1
ATOM 2814 C CA . GLN A 1 378 ? 8.515 14.919 10.778 1.00 95.31 378 GLN A CA 1
ATOM 2815 C C . GLN A 1 378 ? 9.251 13.570 10.816 1.00 95.31 378 GLN A C 1
ATOM 2817 O O . GLN A 1 378 ? 10.415 13.508 11.199 1.00 95.31 378 GLN A O 1
ATOM 2822 N N . PHE A 1 379 ? 8.611 12.494 10.351 1.00 96.25 379 PHE A N 1
ATOM 2823 C CA . PHE A 1 379 ? 9.185 11.151 10.387 1.00 96.25 379 PHE A CA 1
ATOM 2824 C C . PHE A 1 379 ? 10.309 10.932 9.368 1.00 96.25 379 PHE A C 1
ATOM 2826 O O . PHE A 1 379 ? 10.961 9.896 9.392 1.00 96.25 379 PHE A O 1
ATOM 2833 N N . HIS A 1 380 ? 10.582 11.895 8.480 1.00 93.50 380 HIS A N 1
ATOM 2834 C CA . HIS A 1 380 ? 11.732 11.807 7.575 1.00 93.50 380 HIS A CA 1
ATOM 2835 C C . HIS A 1 380 ? 13.084 11.834 8.305 1.00 93.50 380 HIS A C 1
ATOM 2837 O O . HIS A 1 380 ? 14.071 11.403 7.718 1.00 93.50 380 HIS A O 1
ATOM 2843 N N . GLN A 1 381 ? 13.125 12.288 9.566 1.00 94.50 381 GLN A N 1
ATOM 2844 C CA . GLN A 1 381 ? 14.333 12.251 10.402 1.00 94.50 381 GLN A CA 1
ATOM 2845 C C . GLN A 1 381 ? 14.748 10.818 10.780 1.00 94.50 381 GLN A C 1
ATOM 2847 O O . GLN A 1 381 ? 15.932 10.541 10.925 1.00 94.50 381 GLN A O 1
ATOM 2852 N N . ASP A 1 382 ? 13.784 9.899 10.892 1.00 96.88 382 ASP A N 1
ATOM 2853 C CA . ASP A 1 382 ? 14.008 8.461 11.087 1.00 96.88 382 ASP A CA 1
ATOM 2854 C C . ASP A 1 382 ? 13.142 7.686 10.085 1.00 96.88 382 ASP A C 1
ATOM 2856 O O . ASP A 1 382 ? 12.157 7.026 10.430 1.00 96.88 382 ASP A O 1
ATOM 2860 N N . ILE A 1 383 ? 13.490 7.822 8.799 1.00 97.56 383 ILE A N 1
ATOM 2861 C CA . ILE A 1 383 ? 12.700 7.250 7.703 1.00 97.56 383 ILE A CA 1
ATOM 2862 C C . ILE A 1 383 ? 12.617 5.722 7.776 1.00 97.56 383 ILE A C 1
ATOM 2864 O O . ILE A 1 383 ? 11.617 5.149 7.357 1.00 97.56 383 ILE A O 1
ATOM 2868 N N . HIS A 1 384 ? 13.645 5.063 8.309 1.00 98.00 384 HIS A N 1
ATOM 2869 C CA . HIS A 1 384 ? 13.668 3.612 8.456 1.00 98.00 384 HIS A CA 1
ATOM 2870 C C . HIS A 1 384 ? 12.769 3.164 9.611 1.00 98.00 384 HIS A C 1
ATOM 2872 O O . HIS A 1 384 ? 11.928 2.290 9.402 1.00 98.00 384 HIS A O 1
ATOM 2878 N N . GLY A 1 385 ? 12.846 3.831 10.769 1.00 98.00 385 GLY A N 1
ATOM 2879 C CA . GLY A 1 385 ? 11.995 3.531 11.919 1.00 98.00 385 GLY A CA 1
ATOM 2880 C C . GLY A 1 385 ? 10.506 3.687 11.614 1.00 98.00 385 GLY A C 1
ATOM 2881 O O . GLY A 1 385 ? 9.714 2.813 11.958 1.00 98.00 385 GLY A O 1
ATOM 2882 N N . ILE A 1 386 ? 10.108 4.744 10.895 1.00 98.31 386 ILE A N 1
ATOM 2883 C CA . ILE A 1 386 ? 8.697 4.895 10.504 1.00 98.31 386 ILE A CA 1
ATOM 2884 C C . ILE A 1 386 ? 8.247 3.828 9.497 1.00 98.31 386 ILE A C 1
ATOM 2886 O O . ILE A 1 386 ? 7.102 3.401 9.558 1.00 98.31 386 ILE A O 1
ATOM 2890 N N . ILE A 1 387 ? 9.108 3.352 8.587 1.00 98.56 387 ILE A N 1
ATOM 2891 C CA . ILE A 1 387 ? 8.754 2.240 7.679 1.00 98.56 387 ILE A CA 1
ATOM 2892 C C . ILE A 1 387 ? 8.510 0.950 8.479 1.00 98.56 387 ILE A C 1
ATOM 2894 O O . ILE A 1 387 ? 7.568 0.207 8.186 1.00 98.56 387 ILE A O 1
ATOM 2898 N N . THR A 1 388 ? 9.295 0.719 9.530 1.00 98.38 388 THR A N 1
ATOM 2899 C CA . THR A 1 388 ? 9.087 -0.397 10.460 1.00 98.38 388 THR A CA 1
ATOM 2900 C C . THR A 1 388 ? 7.737 -0.290 11.169 1.00 98.38 388 THR A C 1
ATOM 2902 O O . THR A 1 388 ? 6.952 -1.241 11.152 1.00 98.38 388 THR A O 1
ATOM 2905 N N . ASP A 1 389 ? 7.402 0.884 11.708 1.00 98.44 389 ASP A N 1
ATOM 2906 C CA . ASP A 1 389 ? 6.105 1.108 12.354 1.00 98.44 389 ASP A CA 1
ATOM 2907 C C . ASP A 1 389 ? 4.926 0.973 11.389 1.00 98.44 389 ASP A C 1
ATOM 2909 O O . ASP A 1 389 ? 3.889 0.430 11.754 1.00 98.44 389 ASP A O 1
ATOM 2913 N N . LEU A 1 390 ? 5.076 1.420 10.143 1.00 98.44 390 LEU A N 1
ATOM 2914 C CA . LEU A 1 390 ? 4.059 1.259 9.104 1.00 98.44 390 LEU A CA 1
ATOM 2915 C C . LEU A 1 390 ? 3.760 -0.214 8.804 1.00 98.44 390 LEU A C 1
ATOM 2917 O O . LEU A 1 390 ? 2.603 -0.575 8.587 1.00 98.44 390 LEU A O 1
ATOM 2921 N N . THR A 1 391 ? 4.786 -1.062 8.837 1.00 97.62 391 THR A N 1
ATOM 2922 C CA . THR A 1 391 ? 4.656 -2.516 8.648 1.00 97.62 391 THR A CA 1
ATOM 2923 C C . THR A 1 391 ? 4.032 -3.193 9.873 1.00 97.62 391 THR A C 1
ATOM 2925 O O . THR A 1 391 ? 3.350 -4.211 9.757 1.00 97.62 391 THR A O 1
ATOM 2928 N N . ARG A 1 392 ? 4.206 -2.607 11.065 1.00 96.88 392 ARG A N 1
ATOM 2929 C CA . ARG A 1 392 ? 3.494 -3.019 12.283 1.00 96.88 392 ARG A CA 1
ATOM 2930 C C . ARG A 1 392 ? 2.029 -2.577 12.259 1.00 96.88 392 ARG A C 1
ATOM 2932 O O . ARG A 1 392 ? 1.157 -3.354 12.633 1.00 96.88 392 ARG A O 1
ATOM 2939 N N . MET A 1 393 ? 1.770 -1.358 11.783 1.00 97.69 393 MET A N 1
ATOM 2940 C CA . MET A 1 393 ? 0.440 -0.767 11.652 1.00 97.69 393 MET A CA 1
ATOM 2941 C C . MET A 1 393 ? -0.427 -1.559 10.684 1.00 97.69 393 MET A C 1
ATOM 2943 O O . MET A 1 393 ? -1.578 -1.830 11.001 1.00 97.69 393 MET A O 1
ATOM 2947 N N . MET A 1 394 ? 0.087 -1.909 9.504 1.00 97.62 394 MET A N 1
ATOM 2948 C CA . MET A 1 394 ? -0.715 -2.553 8.471 1.00 97.62 394 MET A CA 1
ATOM 2949 C C . MET A 1 394 ? -0.185 -3.936 8.117 1.00 97.62 394 MET A C 1
ATOM 2951 O O . MET A 1 394 ? 0.845 -4.082 7.465 1.00 97.62 394 MET A O 1
ATOM 2955 N N . ARG A 1 395 ? -0.974 -4.948 8.480 1.00 96.31 395 ARG A N 1
ATOM 2956 C CA . ARG A 1 395 ? -0.811 -6.346 8.071 1.00 96.31 395 ARG A CA 1
ATOM 2957 C C . ARG A 1 395 ? -1.844 -6.642 6.980 1.00 96.31 395 ARG A C 1
ATOM 2959 O O . ARG A 1 395 ? -2.987 -6.931 7.322 1.00 96.31 395 ARG A O 1
ATOM 2966 N N . PRO A 1 396 ? -1.524 -6.453 5.690 1.00 98.06 396 PRO A N 1
ATOM 2967 C CA . PRO A 1 396 ? -2.499 -6.565 4.606 1.00 98.06 396 PRO A CA 1
ATOM 2968 C C . PRO A 1 396 ? -2.862 -8.025 4.312 1.00 98.06 396 PRO A C 1
ATOM 2970 O O . PRO A 1 396 ? -2.156 -8.947 4.704 1.00 98.06 396 PRO A O 1
ATOM 2973 N N . THR A 1 397 ? -3.932 -8.223 3.546 1.00 98.31 397 THR A N 1
ATOM 2974 C CA . THR A 1 397 ? -4.331 -9.520 2.980 1.00 98.31 397 THR A CA 1
ATOM 2975 C C . THR A 1 397 ? -3.254 -10.069 2.046 1.00 98.31 397 THR A C 1
ATOM 2977 O O . THR A 1 397 ? -2.872 -11.229 2.169 1.00 98.31 397 THR A O 1
ATOM 2980 N N . PHE A 1 398 ? -2.754 -9.223 1.146 1.00 98.56 398 PHE A N 1
ATOM 2981 C CA . PHE A 1 398 ? -1.519 -9.398 0.381 1.00 98.56 398 PHE A CA 1
ATOM 2982 C C . PHE A 1 398 ? -1.110 -8.036 -0.204 1.00 98.56 398 PHE A C 1
ATOM 2984 O O . PHE A 1 398 ? -1.863 -7.058 -0.131 1.00 98.56 398 PHE A O 1
ATOM 2991 N N . VAL A 1 399 ? 0.084 -7.949 -0.777 1.00 98.81 399 VAL A N 1
ATOM 2992 C CA . VAL A 1 399 ? 0.564 -6.769 -1.505 1.00 98.81 399 VAL A CA 1
ATOM 2993 C C . VAL A 1 399 ? 0.811 -7.099 -2.968 1.00 98.81 399 VAL A C 1
ATOM 2995 O O . VAL A 1 399 ? 1.154 -8.228 -3.309 1.00 98.81 399 VAL A O 1
ATOM 2998 N N . VAL A 1 400 ? 0.657 -6.091 -3.820 1.00 98.88 400 VAL A N 1
ATOM 2999 C CA . VAL A 1 400 ? 1.069 -6.101 -5.219 1.00 98.88 400 VAL A CA 1
ATOM 3000 C C . VAL A 1 400 ? 2.184 -5.075 -5.389 1.00 98.88 400 VAL A C 1
ATOM 3002 O O . VAL A 1 400 ? 1.975 -3.872 -5.216 1.00 98.88 400 VAL A O 1
ATOM 3005 N N . LEU A 1 401 ? 3.377 -5.547 -5.724 1.00 98.81 401 LEU A N 1
ATOM 3006 C CA . LEU A 1 401 ? 4.484 -4.699 -6.135 1.00 98.81 401 LEU A CA 1
ATOM 3007 C C . LEU A 1 401 ? 4.440 -4.569 -7.662 1.00 98.81 401 LEU A C 1
ATOM 3009 O O . LEU A 1 401 ? 4.658 -5.523 -8.410 1.00 98.81 401 LEU A O 1
ATOM 3013 N N . ASP A 1 402 ? 4.088 -3.370 -8.110 1.00 98.19 402 ASP A N 1
ATOM 3014 C CA . ASP A 1 402 ? 4.007 -2.980 -9.509 1.00 98.19 402 ASP A CA 1
ATOM 3015 C C . ASP A 1 402 ? 5.405 -2.629 -10.020 1.00 98.19 402 ASP A C 1
ATOM 3017 O O . ASP A 1 402 ? 5.935 -1.544 -9.775 1.00 98.19 402 ASP A O 1
ATOM 3021 N N . ALA A 1 403 ? 5.993 -3.576 -10.741 1.00 97.56 403 ALA A N 1
ATOM 3022 C CA . ALA A 1 403 ? 7.229 -3.401 -11.482 1.00 97.56 403 ALA A CA 1
ATOM 3023 C C . ALA A 1 403 ? 6.960 -3.414 -12.996 1.00 97.56 403 ALA A C 1
ATOM 3025 O O . ALA A 1 403 ? 7.826 -3.782 -13.785 1.00 97.56 403 ALA A O 1
ATOM 3026 N N . SER A 1 404 ? 5.751 -3.037 -13.444 1.00 95.75 404 SER A N 1
ATOM 3027 C CA . SER A 1 404 ? 5.468 -2.909 -14.883 1.00 95.75 404 SER A CA 1
ATOM 3028 C C . SER A 1 404 ? 6.392 -1.861 -15.513 1.00 95.75 404 SER A C 1
ATOM 3030 O O . SER A 1 404 ? 6.876 -2.012 -16.636 1.00 95.75 404 SER A O 1
ATOM 3032 N N . ARG A 1 405 ? 6.708 -0.838 -14.719 1.00 96.06 405 ARG A N 1
ATOM 3033 C CA . ARG A 1 405 ? 7.750 0.165 -14.914 1.00 96.06 405 ARG A CA 1
ATOM 3034 C C . ARG A 1 405 ? 8.415 0.441 -13.568 1.00 96.06 405 ARG A C 1
ATOM 3036 O O . ARG A 1 405 ? 7.766 0.335 -12.530 1.00 96.06 405 ARG A O 1
ATOM 3043 N N . VAL A 1 406 ? 9.685 0.819 -13.592 1.00 98.12 406 VAL A N 1
ATOM 3044 C CA . VAL A 1 406 ? 10.495 1.067 -12.397 1.00 98.12 406 VAL A CA 1
ATOM 3045 C C . VAL A 1 406 ? 11.066 2.474 -12.481 1.00 98.12 406 VAL A C 1
ATOM 3047 O O . VAL A 1 406 ? 11.773 2.792 -13.437 1.00 98.12 406 VAL A O 1
ATOM 3050 N N . LEU A 1 407 ? 10.790 3.326 -11.491 1.00 98.12 407 LEU A N 1
ATOM 3051 C CA . LEU A 1 407 ? 11.488 4.609 -11.378 1.00 98.12 407 LEU A CA 1
ATOM 3052 C C . LEU A 1 407 ? 12.877 4.340 -10.792 1.00 98.12 407 LEU A C 1
ATOM 3054 O O . LEU A 1 407 ? 13.041 4.174 -9.588 1.00 98.12 407 LEU A O 1
ATOM 3058 N N . PHE A 1 408 ? 13.868 4.239 -11.666 1.00 97.12 408 PHE A N 1
ATOM 3059 C CA . PHE A 1 408 ? 15.188 3.699 -11.360 1.00 97.12 408 PHE A CA 1
ATOM 3060 C C . PHE A 1 408 ? 16.128 4.726 -10.712 1.00 97.12 408 PHE A C 1
ATOM 3062 O O . PHE A 1 408 ? 17.084 4.353 -10.034 1.00 97.12 408 PHE A O 1
ATOM 3069 N N . ARG A 1 409 ? 15.872 6.023 -10.920 1.00 95.81 409 ARG A N 1
ATOM 3070 C CA . ARG A 1 409 ? 16.646 7.145 -10.364 1.00 95.81 409 ARG A CA 1
ATOM 3071 C C . ARG A 1 409 ? 15.747 8.330 -10.027 1.00 95.81 409 ARG A C 1
ATOM 3073 O O . ARG A 1 409 ? 14.591 8.384 -10.441 1.00 95.81 409 ARG A O 1
ATOM 3080 N N . SER A 1 410 ? 16.308 9.302 -9.310 1.00 94.94 410 SER A N 1
ATOM 3081 C CA . SER A 1 410 ? 15.666 10.594 -9.029 1.00 94.94 410 SER A CA 1
ATOM 3082 C C . SER A 1 410 ? 14.341 10.450 -8.270 1.00 94.94 410 SER A C 1
ATOM 3084 O O . SER A 1 410 ? 13.423 11.267 -8.397 1.00 94.94 410 SER A O 1
ATOM 3086 N N . GLY A 1 411 ? 14.214 9.390 -7.470 1.00 94.06 411 GLY A N 1
ATOM 3087 C CA . GLY A 1 411 ? 13.071 9.213 -6.592 1.00 94.06 411 GLY A CA 1
ATOM 3088 C C . GLY A 1 411 ? 13.089 10.202 -5.420 1.00 94.06 411 GLY A C 1
ATOM 3089 O O . GLY A 1 411 ? 14.154 10.671 -5.014 1.00 94.06 411 GLY A O 1
ATOM 3090 N N . PRO A 1 412 ? 11.926 10.520 -4.821 1.00 92.31 412 PRO A N 1
ATOM 3091 C CA . PRO A 1 412 ? 10.689 9.731 -4.875 1.00 92.31 412 PRO A CA 1
ATOM 3092 C C . PRO A 1 412 ? 9.642 10.182 -5.905 1.00 92.31 412 PRO A C 1
ATOM 3094 O O . PRO A 1 412 ? 8.630 9.491 -6.074 1.00 92.31 412 PRO A O 1
ATOM 3097 N N . THR A 1 413 ? 9.846 11.341 -6.535 1.00 91.06 413 THR A N 1
ATOM 3098 C CA . THR A 1 413 ? 8.907 11.959 -7.487 1.00 91.06 413 THR A CA 1
ATOM 3099 C C . THR A 1 413 ? 9.268 11.711 -8.946 1.00 91.06 413 THR A C 1
ATOM 3101 O O . THR A 1 413 ? 8.404 11.874 -9.809 1.00 91.06 413 THR A O 1
ATOM 3104 N N . GLY A 1 414 ? 10.534 11.390 -9.231 1.00 88.00 414 GLY A N 1
ATOM 3105 C CA . GLY A 1 414 ? 11.071 11.408 -10.585 1.00 88.00 414 GLY A CA 1
ATOM 3106 C C . GLY A 1 414 ? 11.062 12.826 -11.158 1.00 88.00 414 GLY A C 1
ATOM 3107 O O . GLY A 1 414 ? 11.177 13.814 -10.429 1.00 88.00 414 GLY A O 1
ATOM 3108 N N . GLY A 1 415 ? 10.857 12.919 -12.468 1.00 89.12 415 GLY A N 1
ATOM 3109 C CA . GLY A 1 415 ? 10.783 14.183 -13.209 1.00 89.12 415 GLY A CA 1
ATOM 3110 C C . GLY A 1 415 ? 11.110 14.018 -14.691 1.00 89.12 415 GLY A C 1
ATOM 3111 O O . GLY A 1 415 ? 10.714 14.847 -15.505 1.00 89.12 415 GLY A O 1
ATOM 3112 N N . SER A 1 416 ? 11.764 12.910 -15.047 1.00 94.38 416 SER A N 1
ATOM 3113 C CA . SER A 1 416 ? 12.124 12.553 -16.414 1.00 94.38 416 SER A CA 1
ATOM 3114 C C . SER A 1 416 ? 11.747 11.106 -16.721 1.00 94.38 416 SER A C 1
ATOM 3116 O O . SER A 1 416 ? 11.916 10.224 -15.882 1.00 94.38 416 SER A O 1
ATOM 3118 N N . LEU A 1 417 ? 11.291 10.846 -17.949 1.00 96.38 417 LEU A N 1
ATOM 3119 C CA . LEU A 1 417 ? 11.102 9.479 -18.448 1.00 96.38 417 LEU A CA 1
ATOM 3120 C C . LEU A 1 417 ? 12.436 8.733 -18.595 1.00 96.38 417 LEU A C 1
ATOM 3122 O O . LEU A 1 417 ? 12.449 7.511 -18.541 1.00 96.38 417 LEU A O 1
ATOM 3126 N N . ALA A 1 418 ? 13.559 9.449 -18.722 1.00 97.25 418 ALA A N 1
ATOM 3127 C CA . ALA A 1 418 ? 14.891 8.845 -18.795 1.00 97.25 418 ALA A CA 1
ATOM 3128 C C . ALA A 1 418 ? 15.336 8.180 -17.477 1.00 97.25 418 ALA A C 1
ATOM 3130 O O . ALA A 1 418 ? 16.298 7.412 -17.464 1.00 97.25 418 ALA A O 1
ATOM 3131 N N . ASP A 1 419 ? 14.649 8.475 -16.370 1.00 96.81 419 ASP A N 1
ATOM 3132 C CA . ASP A 1 419 ? 14.875 7.828 -15.077 1.00 96.81 419 ASP A CA 1
ATOM 3133 C C . ASP A 1 419 ? 13.986 6.598 -14.868 1.00 96.81 419 ASP A C 1
ATOM 3135 O O . ASP A 1 419 ? 14.122 5.908 -13.859 1.00 96.81 419 ASP A O 1
ATOM 3139 N N . VAL A 1 420 ? 13.091 6.301 -15.812 1.00 97.88 420 VAL A N 1
ATOM 3140 C CA . VAL A 1 420 ? 12.173 5.167 -15.742 1.00 97.88 420 VAL A CA 1
ATOM 3141 C C . VAL A 1 420 ? 12.675 4.052 -16.650 1.00 97.88 420 VAL A C 1
ATOM 3143 O O . VAL A 1 420 ? 12.953 4.269 -17.827 1.00 97.88 420 VAL A O 1
ATOM 3146 N N . LYS A 1 421 ? 12.764 2.841 -16.104 1.00 97.44 421 LYS A N 1
ATOM 3147 C CA . LYS A 1 421 ? 12.994 1.617 -16.870 1.00 97.44 421 LYS A CA 1
ATOM 3148 C C . LYS A 1 421 ? 11.688 0.858 -17.049 1.00 97.44 421 LYS A C 1
ATOM 3150 O O . LYS A 1 421 ? 10.823 0.856 -16.172 1.00 97.44 421 LYS A O 1
ATOM 3155 N N . GLU A 1 422 ? 11.556 0.189 -18.182 1.00 95.25 422 GLU A N 1
ATOM 3156 C CA . GLU A 1 422 ? 10.504 -0.803 -18.360 1.00 95.25 422 GLU A CA 1
ATOM 3157 C C . GLU A 1 422 ? 10.840 -2.033 -17.506 1.00 95.25 422 GLU A C 1
ATOM 3159 O O . GLU A 1 422 ? 11.978 -2.495 -17.533 1.00 95.25 422 GLU A O 1
ATOM 3164 N N . GLY A 1 423 ? 9.880 -2.528 -16.721 1.00 94.25 423 GLY A N 1
ATOM 3165 C CA . GLY A 1 423 ? 10.117 -3.676 -15.840 1.00 94.25 423 GLY A CA 1
ATOM 3166 C C . GLY A 1 423 ? 9.327 -4.924 -16.228 1.00 94.25 423 GLY A C 1
ATOM 3167 O O . GLY A 1 423 ? 9.775 -6.028 -15.930 1.00 94.25 423 GLY A O 1
ATOM 3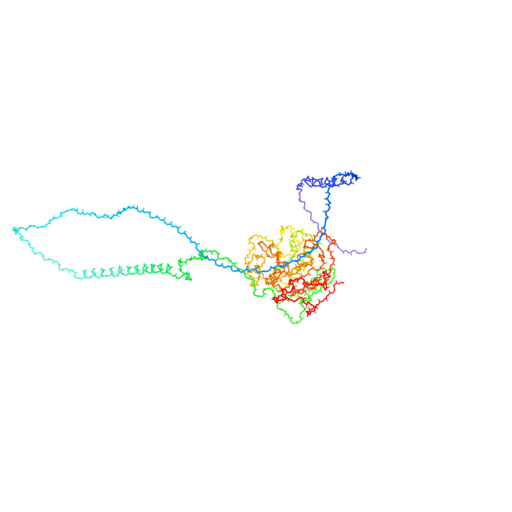168 N N . ARG A 1 424 ? 8.187 -4.779 -16.931 1.00 96.12 424 ARG A N 1
ATOM 3169 C CA . ARG A 1 424 ? 7.371 -5.902 -17.452 1.00 96.12 424 ARG A CA 1
ATOM 3170 C C . ARG A 1 424 ? 7.070 -6.981 -16.410 1.00 96.12 424 ARG A C 1
ATOM 3172 O O . ARG A 1 424 ? 7.015 -8.159 -16.745 1.00 96.12 424 ARG A O 1
ATOM 3179 N N . THR A 1 425 ? 6.920 -6.585 -15.146 1.00 98.44 425 THR A N 1
ATOM 3180 C CA . THR A 1 425 ? 6.818 -7.528 -14.031 1.00 98.44 425 THR A CA 1
ATOM 3181 C C . THR A 1 425 ? 5.754 -7.082 -13.032 1.00 98.44 425 THR A C 1
ATOM 3183 O O . THR A 1 425 ? 5.638 -5.904 -12.707 1.00 98.44 425 THR A O 1
ATOM 3186 N N . VAL A 1 426 ? 4.968 -8.016 -12.512 1.00 98.69 426 VAL A N 1
ATOM 3187 C CA . VAL A 1 426 ? 4.081 -7.796 -11.363 1.00 98.69 426 VAL A CA 1
ATOM 3188 C C . VAL A 1 426 ? 4.384 -8.863 -10.326 1.00 98.69 426 VAL A C 1
ATOM 3190 O O . VAL A 1 426 ? 4.466 -10.042 -10.662 1.00 98.69 426 VAL A O 1
ATOM 3193 N N . ILE A 1 427 ? 4.536 -8.452 -9.071 1.00 98.69 427 ILE A N 1
ATOM 3194 C CA . ILE A 1 427 ? 4.764 -9.363 -7.952 1.00 98.69 427 ILE A CA 1
ATOM 3195 C C . ILE A 1 427 ? 3.567 -9.280 -7.011 1.00 98.69 427 ILE A C 1
ATOM 3197 O O . ILE A 1 427 ? 3.159 -8.184 -6.633 1.00 98.69 427 ILE A O 1
ATOM 3201 N N . ALA A 1 428 ? 3.018 -10.421 -6.610 1.00 98.56 428 ALA A N 1
ATOM 3202 C CA . ALA A 1 428 ? 2.063 -10.536 -5.516 1.00 98.56 428 ALA A CA 1
ATOM 3203 C C . ALA A 1 428 ? 2.725 -11.280 -4.352 1.00 98.56 428 ALA A C 1
ATOM 3205 O O . ALA A 1 428 ? 3.459 -12.244 -4.573 1.00 98.56 428 ALA A O 1
ATOM 3206 N N . SER A 1 429 ? 2.496 -10.833 -3.117 1.00 97.94 429 SER A N 1
ATOM 3207 C CA . SER A 1 429 ? 3.106 -11.465 -1.944 1.00 97.94 429 SER A CA 1
ATOM 3208 C C . SER A 1 429 ? 2.258 -11.339 -0.687 1.00 97.94 429 SER A C 1
ATOM 3210 O O . SER A 1 429 ? 1.644 -10.298 -0.445 1.00 97.94 429 SER A O 1
ATOM 3212 N N . THR A 1 430 ? 2.273 -12.373 0.155 1.00 96.56 430 THR A N 1
ATOM 3213 C CA . THR A 1 430 ? 1.747 -12.299 1.530 1.00 96.56 430 THR A CA 1
ATOM 3214 C C . THR A 1 430 ? 2.774 -11.767 2.534 1.00 96.56 430 THR A C 1
ATOM 3216 O O . THR A 1 430 ? 2.414 -11.466 3.667 1.00 96.56 430 THR A O 1
ATOM 3219 N N . ASP A 1 431 ? 4.037 -11.625 2.124 1.00 96.69 431 ASP A N 1
ATOM 3220 C CA . ASP A 1 431 ? 5.112 -10.985 2.888 1.00 96.69 431 ASP A CA 1
ATOM 3221 C C . ASP A 1 431 ? 5.624 -9.752 2.125 1.00 96.69 431 ASP A C 1
ATOM 3223 O O . ASP A 1 431 ? 6.277 -9.859 1.079 1.00 96.69 431 ASP A O 1
ATOM 3227 N N . GLY A 1 432 ? 5.289 -8.563 2.630 1.00 97.19 432 GLY A N 1
ATOM 3228 C CA . GLY A 1 432 ? 5.683 -7.300 2.006 1.00 97.19 432 GLY A CA 1
ATOM 3229 C C . GLY A 1 432 ? 7.190 -7.054 2.036 1.00 97.19 432 GLY A C 1
ATOM 3230 O O . GLY A 1 432 ? 7.733 -6.517 1.073 1.00 97.19 432 GLY A O 1
ATOM 3231 N N . LEU A 1 433 ? 7.888 -7.512 3.079 1.00 97.88 433 LEU A N 1
ATOM 3232 C CA . LEU A 1 433 ? 9.334 -7.340 3.163 1.00 97.88 433 LEU A CA 1
ATOM 3233 C C . LEU A 1 433 ? 10.050 -8.220 2.138 1.00 97.88 433 LEU A C 1
ATOM 3235 O O . LEU A 1 433 ? 11.003 -7.778 1.499 1.00 97.88 433 LEU A O 1
ATOM 3239 N N . ALA A 1 434 ? 9.547 -9.433 1.920 1.00 97.75 434 ALA A N 1
ATOM 3240 C CA . ALA A 1 434 ? 10.067 -10.310 0.883 1.00 97.75 434 ALA A CA 1
ATOM 3241 C C . ALA A 1 434 ? 9.825 -9.748 -0.531 1.00 97.75 434 ALA A C 1
ATOM 3243 O O . ALA A 1 434 ? 10.717 -9.809 -1.379 1.00 97.75 434 ALA A O 1
ATOM 3244 N N . ALA A 1 435 ? 8.652 -9.150 -0.785 1.00 98.38 435 ALA A N 1
ATOM 3245 C CA . ALA A 1 435 ? 8.381 -8.449 -2.044 1.00 98.38 435 ALA A CA 1
ATOM 3246 C C . ALA A 1 435 ? 9.328 -7.257 -2.243 1.00 98.38 435 ALA A C 1
ATOM 3248 O O . ALA A 1 435 ? 9.880 -7.081 -3.328 1.00 98.38 435 ALA A O 1
ATOM 3249 N N . ASP A 1 436 ? 9.559 -6.474 -1.190 1.00 98.62 436 ASP A N 1
ATOM 3250 C CA . ASP A 1 436 ? 10.496 -5.353 -1.200 1.00 98.62 436 ASP A CA 1
ATOM 3251 C C . ASP A 1 436 ? 11.934 -5.831 -1.460 1.00 98.62 436 ASP A C 1
ATOM 3253 O O . ASP A 1 436 ? 12.656 -5.212 -2.238 1.00 98.62 436 ASP A O 1
ATOM 3257 N N . ALA A 1 437 ? 12.349 -6.960 -0.885 1.00 98.31 437 ALA A N 1
ATOM 3258 C CA . ALA A 1 437 ? 13.681 -7.521 -1.103 1.00 98.31 437 ALA A CA 1
ATOM 3259 C C . ALA A 1 437 ? 13.858 -8.040 -2.539 1.00 98.31 437 ALA A C 1
ATOM 3261 O O . ALA A 1 437 ? 14.907 -7.834 -3.150 1.00 98.31 437 ALA A O 1
ATOM 3262 N N . TYR A 1 438 ? 12.818 -8.652 -3.118 1.00 98.31 438 TYR A N 1
ATOM 3263 C CA . TYR A 1 438 ? 12.810 -9.015 -4.537 1.00 98.31 438 TYR A CA 1
ATOM 3264 C C . TYR A 1 438 ? 12.894 -7.766 -5.426 1.00 98.31 438 TYR A C 1
ATOM 3266 O O . TYR A 1 438 ? 13.695 -7.715 -6.360 1.00 98.31 438 TYR A O 1
ATOM 3274 N N . GLY A 1 439 ? 12.103 -6.732 -5.121 1.00 98.25 439 GLY A N 1
ATOM 3275 C CA . GLY A 1 439 ? 12.134 -5.453 -5.829 1.00 98.25 439 GLY A CA 1
ATOM 3276 C C . GLY A 1 439 ? 13.500 -4.766 -5.755 1.00 98.25 439 GLY A C 1
ATOM 3277 O O . GLY A 1 439 ? 13.978 -4.232 -6.754 1.00 98.25 439 GLY A O 1
ATOM 3278 N N . TRP A 1 440 ? 14.166 -4.838 -4.604 1.00 98.31 440 TRP A N 1
ATOM 3279 C CA . TRP A 1 440 ? 15.532 -4.357 -4.417 1.00 98.31 440 TRP A CA 1
ATOM 3280 C C . TRP A 1 440 ? 16.538 -5.089 -5.313 1.00 98.31 440 TRP A C 1
ATOM 3282 O O . TRP A 1 440 ? 17.243 -4.460 -6.105 1.00 98.31 440 TRP A O 1
ATOM 3292 N N . ASP A 1 441 ? 16.582 -6.417 -5.203 1.00 97.44 441 ASP A N 1
ATOM 3293 C CA . ASP A 1 441 ? 17.553 -7.254 -5.907 1.00 97.44 441 ASP A CA 1
ATOM 3294 C C . ASP A 1 441 ? 17.357 -7.197 -7.421 1.00 97.44 441 ASP A C 1
ATOM 3296 O O . ASP A 1 441 ? 18.307 -6.983 -8.176 1.00 97.44 441 ASP A O 1
ATOM 3300 N N . MET A 1 442 ? 16.122 -7.447 -7.854 1.00 97.50 442 MET A N 1
ATOM 3301 C CA . MET A 1 442 ? 15.814 -7.801 -9.233 1.00 97.50 442 MET A CA 1
ATOM 3302 C C . MET A 1 442 ? 15.333 -6.593 -10.033 1.00 97.50 442 MET A C 1
ATOM 3304 O O . MET A 1 442 ? 15.706 -6.453 -11.192 1.00 97.50 442 MET A O 1
ATOM 3308 N N . MET A 1 443 ? 14.511 -5.722 -9.435 1.00 97.75 443 MET A N 1
ATOM 3309 C CA . MET A 1 443 ? 13.844 -4.637 -10.170 1.00 97.75 443 MET A CA 1
ATOM 3310 C C . MET A 1 443 ? 14.632 -3.321 -10.122 1.00 97.75 443 MET A C 1
ATOM 3312 O O . MET A 1 443 ? 14.673 -2.593 -11.110 1.00 97.75 443 MET A O 1
ATOM 3316 N N . LEU A 1 444 ? 15.292 -3.021 -8.998 1.00 97.75 444 LEU A N 1
ATOM 3317 C CA . LEU A 1 444 ? 16.248 -1.911 -8.887 1.00 97.75 444 LEU A CA 1
ATOM 3318 C C . LEU A 1 444 ? 17.680 -2.317 -9.264 1.00 97.75 444 LEU A C 1
ATOM 3320 O O . LEU A 1 444 ? 18.551 -1.454 -9.301 1.00 97.75 444 LEU A O 1
ATOM 3324 N N . GLU A 1 445 ? 17.913 -3.598 -9.570 1.00 97.44 445 GLU A N 1
ATOM 3325 C CA . GLU A 1 445 ? 19.218 -4.161 -9.949 1.00 97.44 445 GLU A CA 1
ATOM 3326 C C . GLU A 1 445 ? 20.315 -3.922 -8.890 1.00 97.44 445 GLU A C 1
ATOM 3328 O O . GLU A 1 445 ? 21.483 -3.735 -9.223 1.00 97.44 445 GLU A O 1
ATOM 3333 N N . ARG A 1 446 ? 19.956 -3.936 -7.598 1.00 96.75 446 ARG A N 1
ATOM 3334 C CA . ARG A 1 446 ? 20.879 -3.654 -6.478 1.00 96.75 446 ARG A CA 1
ATOM 3335 C C . ARG A 1 446 ? 21.331 -4.901 -5.731 1.00 96.75 446 ARG A C 1
ATOM 3337 O O . ARG A 1 446 ? 21.724 -4.844 -4.563 1.00 96.75 446 ARG A O 1
ATOM 3344 N N . LYS A 1 447 ? 21.272 -6.053 -6.397 1.00 94.38 447 LYS A N 1
ATOM 3345 C CA . LYS A 1 447 ? 21.736 -7.320 -5.835 1.00 94.38 447 LYS A CA 1
ATOM 3346 C C . LYS A 1 447 ? 23.195 -7.196 -5.379 1.00 94.38 447 LYS A C 1
ATOM 3348 O O . LYS A 1 447 ? 24.074 -6.868 -6.171 1.00 94.38 447 LYS A O 1
ATOM 3353 N N . GLY A 1 448 ? 23.451 -7.525 -4.114 1.00 93.25 448 GLY A N 1
ATOM 3354 C CA . GLY A 1 448 ? 24.785 -7.469 -3.506 1.00 93.25 448 GLY A CA 1
ATOM 3355 C C . GLY A 1 448 ? 25.146 -6.121 -2.876 1.00 93.25 448 GLY A C 1
ATOM 3356 O O . GLY A 1 448 ? 26.143 -6.046 -2.161 1.00 93.25 448 GLY A O 1
ATOM 3357 N N . GLU A 1 449 ? 24.338 -5.076 -3.068 1.00 96.25 449 GLU A N 1
ATOM 3358 C CA . GLU A 1 449 ? 24.431 -3.876 -2.238 1.00 96.25 449 GLU A CA 1
ATOM 3359 C C . GLU A 1 449 ? 23.848 -4.143 -0.840 1.00 96.25 449 GLU A C 1
ATOM 3361 O O . GLU A 1 449 ? 22.908 -4.934 -0.713 1.00 96.25 449 GLU A O 1
ATOM 3366 N N . PRO A 1 450 ? 24.329 -3.452 0.213 1.00 94.88 450 PRO A N 1
ATOM 3367 C CA . PRO A 1 450 ? 23.710 -3.526 1.533 1.00 94.88 450 PRO A CA 1
ATOM 3368 C C . PRO A 1 450 ? 22.229 -3.152 1.458 1.00 94.88 450 PRO A C 1
ATOM 3370 O O . PRO A 1 450 ? 21.888 -2.148 0.822 1.00 94.88 450 PRO A O 1
ATOM 3373 N N . LEU A 1 451 ? 21.360 -3.917 2.119 1.00 96.12 451 LEU A N 1
ATOM 3374 C CA . LEU A 1 451 ? 19.942 -3.580 2.209 1.00 96.12 451 LEU A CA 1
ATOM 3375 C C . LEU A 1 451 ? 19.746 -2.269 2.994 1.00 96.12 451 LEU A C 1
ATOM 3377 O O . LEU A 1 451 ? 20.537 -1.939 3.880 1.00 96.12 451 LEU A O 1
ATOM 3381 N N . PRO A 1 452 ? 18.706 -1.480 2.682 1.00 96.50 452 PRO A N 1
ATOM 3382 C CA . PRO A 1 452 ? 18.294 -0.361 3.523 1.00 96.50 452 PRO A CA 1
ATOM 3383 C C . PRO A 1 452 ? 17.991 -0.798 4.967 1.00 96.50 452 PRO A C 1
ATOM 3385 O O . PRO A 1 452 ? 17.344 -1.815 5.180 1.00 96.50 452 PRO A O 1
ATOM 3388 N N . ASN A 1 453 ? 18.326 0.025 5.963 1.00 97.00 453 ASN A N 1
ATOM 3389 C CA . ASN A 1 453 ? 18.199 -0.341 7.387 1.00 97.00 453 ASN A CA 1
ATOM 3390 C C . ASN A 1 453 ? 16.783 -0.750 7.846 1.00 97.00 453 ASN A C 1
ATOM 3392 O O . ASN A 1 453 ? 16.637 -1.344 8.909 1.00 97.00 453 ASN A O 1
ATOM 3396 N N . TYR A 1 454 ? 15.727 -0.422 7.090 1.00 97.69 454 TYR A N 1
ATOM 3397 C CA . TYR A 1 454 ? 14.373 -0.845 7.463 1.00 97.69 454 TYR A CA 1
ATOM 3398 C C . TYR A 1 454 ? 14.174 -2.358 7.290 1.00 97.69 454 TYR A C 1
ATOM 3400 O O . TYR A 1 454 ? 13.307 -2.914 7.952 1.00 97.69 454 TYR A O 1
ATOM 3408 N N . PHE A 1 455 ? 14.964 -3.028 6.440 1.00 98.19 455 PHE A N 1
ATOM 3409 C CA . PHE A 1 455 ? 14.890 -4.481 6.273 1.00 98.19 455 PHE A CA 1
ATOM 3410 C C . PHE A 1 455 ? 15.249 -5.193 7.579 1.00 98.19 455 PHE A C 1
ATOM 3412 O O . PHE A 1 455 ? 14.419 -5.926 8.114 1.00 98.19 455 PHE A O 1
ATOM 3419 N N . ASP A 1 456 ? 16.413 -4.873 8.148 1.00 97.69 456 ASP A N 1
ATOM 3420 C CA . ASP A 1 456 ? 16.882 -5.452 9.411 1.00 97.69 456 ASP A CA 1
ATOM 3421 C C . ASP A 1 456 ? 15.937 -5.122 10.577 1.00 97.69 456 ASP A C 1
ATOM 3423 O O . ASP A 1 456 ? 15.656 -5.965 11.425 1.00 97.69 456 ASP A O 1
ATOM 3427 N N . GLN A 1 457 ? 15.401 -3.895 10.620 1.00 97.81 457 GLN A N 1
ATOM 3428 C CA . GLN A 1 457 ? 14.464 -3.485 11.673 1.00 97.81 457 GLN A CA 1
ATOM 3429 C C . GLN A 1 457 ? 13.129 -4.243 11.606 1.00 97.81 457 GLN A C 1
ATOM 3431 O O . GLN A 1 457 ? 12.586 -4.620 12.646 1.00 97.81 457 GLN A O 1
ATOM 3436 N N . ILE A 1 458 ? 12.591 -4.467 10.402 1.00 97.88 458 ILE A N 1
ATOM 3437 C CA . ILE A 1 458 ? 11.346 -5.221 10.194 1.00 97.88 458 ILE A CA 1
ATOM 3438 C C . ILE A 1 458 ? 11.565 -6.710 10.483 1.00 97.88 458 ILE A C 1
ATOM 3440 O O . ILE A 1 458 ? 10.717 -7.323 11.138 1.00 97.88 458 ILE A O 1
ATOM 3444 N N . GLU A 1 459 ? 12.696 -7.279 10.055 1.00 97.62 459 GLU A N 1
ATOM 3445 C CA . GLU A 1 459 ? 13.068 -8.669 10.343 1.00 97.62 459 GLU A CA 1
ATOM 3446 C C . GLU A 1 459 ? 13.232 -8.903 11.850 1.00 97.62 459 GLU A C 1
ATOM 3448 O O . GLU A 1 459 ? 12.597 -9.798 12.408 1.00 97.62 459 GLU A O 1
ATOM 3453 N N . ALA A 1 460 ? 13.996 -8.049 12.541 1.00 97.31 460 ALA A N 1
ATOM 3454 C CA . ALA A 1 460 ? 14.198 -8.140 13.988 1.00 97.31 460 ALA A CA 1
ATOM 3455 C C . ALA A 1 460 ? 12.889 -7.995 14.781 1.00 97.31 460 ALA A C 1
ATOM 3457 O O . ALA A 1 460 ? 12.748 -8.546 15.872 1.00 97.31 460 ALA A O 1
ATOM 3458 N N . ALA A 1 461 ? 11.909 -7.277 14.228 1.00 95.88 461 ALA A N 1
ATOM 3459 C CA . ALA A 1 461 ? 10.577 -7.149 14.801 1.00 95.88 461 ALA A CA 1
ATOM 3460 C C . ALA A 1 461 ? 9.629 -8.318 14.450 1.00 95.88 461 ALA A C 1
ATOM 3462 O O . ALA A 1 461 ? 8.466 -8.290 14.865 1.00 95.88 461 ALA A O 1
ATOM 3463 N N . GLY A 1 462 ? 10.083 -9.321 13.687 1.00 95.69 462 GLY A N 1
ATOM 3464 C CA . GLY A 1 462 ? 9.269 -10.456 13.240 1.00 95.69 462 GLY A CA 1
ATOM 3465 C C . GLY A 1 462 ? 8.107 -10.036 12.335 1.00 95.69 462 GLY A C 1
ATOM 3466 O O . GLY A 1 462 ? 7.010 -10.599 12.411 1.00 95.69 462 GLY A O 1
ATOM 3467 N N . LEU A 1 463 ? 8.298 -8.981 11.537 1.00 94.75 463 LEU A N 1
ATOM 3468 C CA . LEU A 1 463 ? 7.248 -8.398 10.698 1.00 94.75 463 LEU A CA 1
ATOM 3469 C C . LEU A 1 463 ? 7.338 -8.799 9.214 1.00 94.75 463 LEU A C 1
ATOM 3471 O O . LEU A 1 463 ? 6.429 -8.465 8.458 1.00 94.75 463 LEU A O 1
ATOM 3475 N N . GLY A 1 464 ? 8.382 -9.527 8.816 1.00 94.75 464 GLY A N 1
ATOM 3476 C CA . GLY A 1 464 ? 8.580 -10.061 7.467 1.00 94.75 464 GLY A CA 1
ATOM 3477 C C . GLY A 1 464 ? 9.958 -10.708 7.324 1.00 94.75 464 GLY A C 1
ATOM 3478 O O . GLY A 1 464 ? 10.779 -10.615 8.237 1.00 94.75 464 GLY A O 1
ATOM 3479 N N . ASN A 1 465 ? 10.209 -11.360 6.190 1.00 95.38 465 ASN A N 1
ATOM 3480 C CA . ASN A 1 465 ? 11.470 -12.035 5.890 1.00 95.38 465 ASN A CA 1
ATOM 3481 C C . ASN A 1 465 ? 12.158 -11.397 4.661 1.00 95.38 465 ASN A C 1
ATOM 3483 O O . ASN A 1 465 ? 11.637 -11.494 3.548 1.00 95.38 465 ASN A O 1
ATOM 3487 N N . PRO A 1 466 ? 13.340 -10.772 4.819 1.00 95.12 466 PRO A N 1
ATOM 3488 C CA . PRO A 1 466 ? 14.058 -10.145 3.711 1.00 95.12 466 PRO A CA 1
ATOM 3489 C C . PRO A 1 466 ? 14.756 -11.174 2.806 1.00 95.12 466 PRO A C 1
ATOM 3491 O O . PRO A 1 466 ? 15.074 -10.888 1.652 1.00 95.12 466 PRO A O 1
ATOM 3494 N N . ASN A 1 467 ? 14.982 -12.397 3.291 1.00 94.44 467 ASN A N 1
ATOM 3495 C CA . ASN A 1 467 ? 15.631 -13.469 2.548 1.00 94.44 467 ASN A CA 1
ATOM 3496 C C . ASN A 1 467 ? 14.627 -14.230 1.670 1.00 94.44 467 ASN A C 1
ATOM 3498 O O . ASN A 1 467 ? 14.359 -15.423 1.851 1.00 94.44 467 ASN A O 1
ATOM 3502 N N . TRP A 1 468 ? 14.088 -13.530 0.673 1.00 93.19 468 TRP A N 1
ATOM 3503 C CA . TRP A 1 468 ? 13.053 -14.047 -0.225 1.00 93.19 468 TRP A CA 1
ATOM 3504 C C . TRP A 1 468 ? 13.446 -15.338 -0.960 1.00 93.19 468 TRP A C 1
ATOM 3506 O O . TRP A 1 468 ? 12.576 -16.117 -1.332 1.00 93.19 468 TRP A O 1
ATOM 3516 N N . ARG A 1 469 ? 14.746 -15.615 -1.131 1.00 91.56 469 ARG A N 1
ATOM 3517 C CA . ARG A 1 469 ? 15.258 -16.837 -1.786 1.00 91.56 469 ARG A CA 1
ATOM 3518 C C . ARG A 1 469 ? 15.031 -18.109 -0.972 1.00 91.56 469 ARG A C 1
ATOM 3520 O O . ARG A 1 469 ? 15.105 -19.200 -1.525 1.00 91.56 469 ARG A O 1
ATOM 3527 N N . THR A 1 470 ? 14.794 -17.970 0.330 1.00 91.44 470 THR A N 1
ATOM 3528 C CA . THR A 1 470 ? 14.448 -19.092 1.218 1.00 91.44 470 THR A CA 1
ATOM 3529 C C . THR A 1 470 ? 12.945 -19.357 1.269 1.00 91.44 470 THR A C 1
ATOM 3531 O O . THR A 1 470 ? 12.521 -20.382 1.799 1.00 91.44 470 THR A O 1
ATOM 3534 N N . LEU A 1 471 ? 12.137 -18.447 0.718 1.00 89.75 471 LEU A N 1
ATOM 3535 C CA . LEU A 1 471 ? 10.686 -18.554 0.678 1.00 89.75 471 LEU A CA 1
ATOM 3536 C C . LEU A 1 471 ? 10.215 -19.295 -0.575 1.00 89.75 471 LEU A C 1
ATOM 3538 O O . LEU A 1 471 ? 10.889 -19.326 -1.605 1.00 89.75 471 LEU A O 1
ATOM 3542 N N . ALA A 1 472 ? 9.014 -19.867 -0.496 1.00 90.81 472 ALA A N 1
ATOM 3543 C CA . ALA A 1 472 ? 8.367 -20.474 -1.647 1.00 90.81 472 ALA A CA 1
ATOM 3544 C C . ALA A 1 472 ? 8.023 -19.387 -2.682 1.00 90.81 472 ALA A C 1
ATOM 3546 O O . ALA A 1 472 ? 7.165 -18.537 -2.440 1.00 90.81 472 ALA A O 1
ATOM 3547 N N . LEU A 1 473 ? 8.704 -19.430 -3.827 1.00 9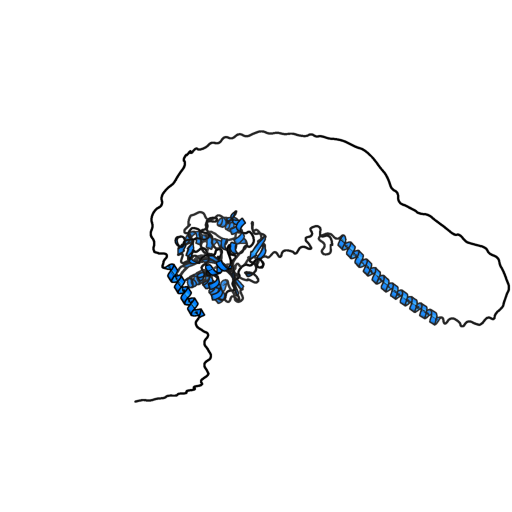4.38 473 LEU A N 1
ATOM 3548 C CA . LEU A 1 473 ? 8.545 -18.516 -4.956 1.00 94.38 473 LEU A CA 1
ATOM 3549 C C . LEU A 1 473 ? 8.014 -19.281 -6.168 1.00 94.38 473 LEU A C 1
ATOM 3551 O O . LEU A 1 473 ? 8.494 -20.372 -6.480 1.00 94.38 473 LEU A O 1
ATOM 3555 N N . LYS A 1 474 ? 7.083 -18.666 -6.894 1.00 96.44 474 LYS A N 1
ATOM 3556 C CA . LYS A 1 474 ? 6.625 -19.145 -8.195 1.00 96.44 474 LYS A CA 1
ATOM 3557 C C . LYS A 1 474 ? 6.670 -18.017 -9.219 1.00 96.44 474 LYS A C 1
ATOM 3559 O O . LYS A 1 474 ? 5.989 -17.006 -9.065 1.00 96.44 474 LYS A O 1
ATOM 3564 N N . GLU A 1 475 ? 7.457 -18.219 -10.271 1.00 96.44 475 GLU A N 1
ATOM 3565 C CA . GLU A 1 475 ? 7.586 -17.284 -11.391 1.00 96.44 475 GLU A CA 1
ATOM 3566 C C . GLU A 1 475 ? 6.826 -17.800 -12.623 1.00 96.44 475 GLU A C 1
ATOM 3568 O O . GLU A 1 475 ? 6.791 -19.005 -12.890 1.00 96.44 475 GLU A O 1
ATOM 3573 N N . VAL A 1 476 ? 6.193 -16.893 -13.369 1.00 97.12 476 VAL A N 1
ATOM 3574 C CA . VAL A 1 476 ? 5.365 -17.202 -14.542 1.00 97.12 476 VAL A CA 1
ATOM 3575 C C . VAL A 1 476 ? 5.671 -16.219 -15.674 1.00 97.12 476 VAL A C 1
ATOM 3577 O O . VAL A 1 476 ? 5.640 -15.008 -15.475 1.00 97.12 476 VAL A O 1
ATOM 3580 N N . GLN A 1 477 ? 5.910 -16.730 -16.883 1.00 96.88 477 GLN A N 1
ATOM 3581 C CA . GLN A 1 477 ? 6.044 -15.921 -18.099 1.00 96.88 477 GLN A CA 1
ATOM 3582 C C . GLN A 1 477 ? 4.700 -15.846 -18.839 1.00 96.88 477 GLN A C 1
ATOM 3584 O O . GLN A 1 477 ? 4.074 -16.870 -19.114 1.00 96.88 477 GLN A O 1
ATOM 3589 N N . ILE A 1 478 ? 4.265 -14.634 -19.178 1.00 93.19 478 ILE A N 1
ATOM 3590 C CA . ILE A 1 478 ? 3.006 -14.339 -19.863 1.00 93.19 478 ILE A CA 1
ATOM 3591 C C . ILE A 1 478 ? 3.300 -13.745 -21.239 1.00 93.19 478 ILE A C 1
ATOM 3593 O O . ILE A 1 478 ? 3.473 -12.533 -21.380 1.00 93.19 478 ILE A O 1
ATOM 3597 N N . GLY A 1 479 ? 3.237 -14.603 -22.259 1.00 72.94 479 GLY A N 1
ATOM 3598 C CA . GLY A 1 479 ? 3.547 -14.228 -23.640 1.00 72.94 479 GLY A CA 1
ATOM 3599 C C . GLY A 1 479 ? 5.024 -14.390 -23.923 1.00 72.94 479 GLY A C 1
ATOM 3600 O O . GLY A 1 479 ? 5.822 -13.684 -23.262 1.00 72.94 479 GLY A O 1
#

Organism: Haliangium ochraceum (strain DSM 14365 / JCM 11303 / SMP-2) (NCBI:txid502025)

pLDDT: mean 78.76, std 25.61, range [26.34, 98.94]

Sequence (479 aa):
MSKRDDNNDTFDSRMTLGERPSNKAAQTALDAVKAIRAADKDKDKAPASAADAANPSADAGAASTEARTDSAAEAQGDKDDDGDSDGEDDRGAEHAPPTVKHAAKTGTPEATPPGSAHRAKAARLPEPDAEAERRGAEEARTQARLHRRKFLKQAGAVTGLVTAAGWASLAPPHWPLSLKDPDGERGKPQKKVLHLPEGGYAVQAAATDSVLGVAHGERTEAMVRAAIDAIGGIGRYIQRGDIVVIKPNVAFERAAPLGATSSPEVVSALIRVVREAGAEEVRVADNPIESPEACFARSGVRKAALSENARLFLPSPGDFETLHVPGAKWIEEWPFFWRPFQGATKVIGVAPVKDHNLCRASMTSKNWYGLLGGRRNQFHQDIHGIITDLTRMMRPTFVVLDASRVLFRSGPTGGSLADVKEGRTVIASTDGLAADAYGWDMMLERKGEPLPNYFDQIEAAGLGNPNWRTLALKEVQIG

Radius of gyration: 45.73 Å; chains: 1; bounding box: 128×75×160 Å

Foldseek 3Di:
DDDDDDDDDDDDDDDDDDDDPDPPVVVVVVVVVVVVVVVVVVPPDDDDDDDDDDDDDDDDDDDDDDDDDDDDDDDDDDDDDDDDDDDDDDDDDDDDDDDDDDDDDDDDDDDDDDDDDDDDDDDDDDDPPVVVVVVVVVVVVVVVVVVVVVVVVVVVVVVVVVVLVVCLDVPDCPDPSHPDDPVVCVPDDDADADEAPDLHLADDQDPPFFQKFKEFDDQLLVQLQRQQVRRPGLLSLAAAAAAEEEEWALQDLAAQLLLLTFQLSNLLSVLQRNVVSHYPAYEYDFAYPDQQVNSCVNNCNVVSCVVSVHHYDYDDPVQWGWYAQPPQDPRNTFTFSCNSVVRGNFYEYEYEWEAAPQQRTDWRLNSLLRGGDDPSVVCSVVSLSVSLSSLSRHQGRKYKYDLCKYQQDDDNRGDDSVSIDGRRMIMIGSFRLCVVLCSCCPRNVNNPPDHGPSSVSNVVVVSGHSPNVVTRYDYYYDD

InterPro domains:
  IPR007160 Domain of unknown function DUF362 [PF04015] (244-441)